Protein AF-A0A842VL48-F1 (afdb_monomer)

Mean predicted aligned error: 13.27 Å

Solvent-accessible surface area (backbone atoms only — not comparable to full-atom values): 22919 Å² total; per-residue (Å²): 108,67,75,57,53,49,52,53,58,70,74,44,50,64,41,29,67,49,77,49,79,35,49,85,90,52,38,70,70,49,46,57,50,44,32,72,66,50,35,63,89,22,55,73,48,74,28,44,36,30,42,46,97,60,76,65,62,98,80,64,90,62,99,58,83,68,87,37,57,34,41,33,43,34,32,27,62,35,94,62,52,56,72,43,88,53,58,39,78,62,52,71,82,58,52,68,58,40,73,44,72,56,99,92,43,45,18,27,83,42,76,50,85,78,78,52,75,63,58,54,51,52,29,51,76,67,74,25,56,36,81,44,95,46,95,92,50,66,34,30,29,60,48,46,57,89,77,50,80,47,40,71,65,71,50,70,38,74,86,56,57,58,63,49,95,83,35,79,73,59,81,84,48,94,83,52,64,33,36,60,60,46,45,54,53,48,57,25,50,50,60,76,64,39,77,48,74,38,79,72,34,51,56,29,41,60,51,53,41,31,50,55,62,49,25,38,63,47,79,36,72,90,48,67,69,28,54,55,44,26,51,56,47,61,78,68,34,44,57,64,74,42,63,66,74,71,68,78,72,53,70,68,78,36,28,92,44,47,68,34,50,72,70,43,95,41,53,75,69,85,85,87,50,80,56,55,77,72,67,72,62,59,54,27,51,67,52,54,48,55,48,35,54,51,45,53,73,76,57,78,72,94,63,78,44,47,32,48,44,77,44,44,60,94,34,59,57,62,80,83,59,67,74,43,77,38,90,87,51,75,44,28,56,34,36,37,68,45,91,55,33,34,36,27,33,32,48,28,58,78,77,67,69,64,78,80,76,41,78,52,79,80,66,94,74,82,78,80,77,94,66,90,76,62,72,68,62,66,77,71,57,85,88,126

Secondary structure (DSSP, 8-state):
-HHHHHHHHHHS-TT-EEEEEE-TTTHHHHHHHHHHHH-GGGEEEEEEEE--SSSS-TT---SS----EEEEEEEESSSS------EEPPPHHHHTT--EEETTEEEEEEE--S--HHHHHHHHHTT-EE--SSTTPPPEEEEESTT---EEP-SEE-S-PSPPTT-TT----TTPPPHHHHHHHHHHH--TT-EEEETT-TTTHHHHHHHHTT-EEEE----HHHHHHHHHHHHT-BS--SS-------GGGGBTTHHHHHHSSSEE-----TTGGGT---EEHHHHHHHHHHHHHHS--SS-EEEEEEEEGGGEE--SS-EEE-TT-SS-SEEEEETTEEEEEEEEPPP-PPPPP-BPP---------S---HHHHHT----

Radius of gyration: 29.2 Å; Cα contacts (8 Å, |Δi|>4): 568; chains: 1; bounding box: 72×76×62 Å

Sequence (384 aa):
MRKRLILLREILADDGCIYVHLDQKKGHYLKTILDEVFGEHNFQNEIAWKRTPFAGSSKARSNKFPINHDTLFFYSKSSDYSFTQQYTDYSEKYKTRFKYQDENGYYRKTLLKTYSKETEKKLKEENRFIPPEKPGAYPSYKQYLHDSKGKQIEDIWIDINLTNPMAVERLKYPTQKPEDLLKRIILASSKNGDIVLDAFIGSGTTIAVAEKLGRKWIGIDCGKLAIYTVQKRMLNLTTQIGSGKIDSRRDYERVQDFEEHSKSNSRGLFFIYEKAKRGDFVVNDSFLKYLAEFIDKHMPGTGEESFSLACPESKFKVTRLEVLENEEGKAGEKIVTVGRVRFLISFIQPKEKPEKEQPLHAKEFTLYNAGIYDNKKILEMDWD

Structure (mmCIF, N/CA/C/O backbone):
data_AF-A0A842VL48-F1
#
_entry.id   AF-A0A842VL48-F1
#
loop_
_atom_site.group_PDB
_atom_site.id
_atom_site.type_symbol
_atom_site.label_atom_id
_atom_site.label_alt_id
_atom_site.label_comp_id
_atom_site.label_asym_id
_atom_site.label_entity_id
_atom_site.label_seq_id
_atom_site.pdbx_PDB_ins_code
_atom_site.Cartn_x
_atom_site.Cartn_y
_atom_site.Cartn_z
_atom_site.occupancy
_atom_site.B_iso_or_equiv
_atom_site.auth_seq_id
_atom_site.auth_comp_id
_atom_site.auth_asym_id
_atom_site.auth_atom_id
_atom_site.pdbx_PDB_model_num
ATOM 1 N N . MET A 1 1 ? -10.045 -25.537 9.714 1.00 91.38 1 MET A N 1
ATOM 2 C CA . MET A 1 1 ? -9.780 -24.571 8.624 1.00 91.38 1 MET A CA 1
ATOM 3 C C . MET A 1 1 ? -10.394 -25.002 7.307 1.00 91.38 1 MET A C 1
ATOM 5 O O . MET A 1 1 ? -11.226 -24.251 6.832 1.00 91.38 1 MET A O 1
ATOM 9 N N . ARG A 1 2 ? -10.099 -26.200 6.780 1.00 95.25 2 ARG A N 1
ATOM 10 C CA . ARG A 1 2 ? -10.674 -26.723 5.520 1.00 95.25 2 ARG A CA 1
ATOM 11 C C . ARG A 1 2 ? -12.168 -26.417 5.309 1.00 95.25 2 ARG A C 1
ATOM 13 O O . ARG A 1 2 ? -12.499 -25.731 4.358 1.00 95.25 2 ARG A O 1
ATOM 20 N N . LYS A 1 3 ? -13.048 -26.801 6.248 1.00 96.44 3 LYS A N 1
ATOM 21 C CA . LYS A 1 3 ? -14.501 -26.508 6.170 1.00 96.44 3 LYS A CA 1
ATOM 22 C C . LYS A 1 3 ? -14.829 -25.019 5.961 1.00 96.44 3 LYS A C 1
ATOM 24 O O . LYS A 1 3 ? -15.732 -24.698 5.207 1.00 96.44 3 LYS A O 1
ATOM 29 N N . ARG A 1 4 ? -14.085 -24.117 6.612 1.00 95.69 4 ARG A N 1
ATOM 30 C CA . ARG A 1 4 ? -14.270 -22.665 6.453 1.00 95.69 4 ARG A CA 1
ATOM 31 C C . ARG A 1 4 ? -13.801 -22.191 5.081 1.00 95.69 4 ARG A C 1
ATOM 33 O O . ARG A 1 4 ? -14.468 -21.363 4.492 1.00 95.69 4 ARG A O 1
ATOM 40 N N . LEU A 1 5 ? -12.683 -22.718 4.578 1.00 97.00 5 LEU A N 1
ATOM 41 C CA . LEU A 1 5 ? -12.177 -22.371 3.245 1.00 97.00 5 LEU A CA 1
ATOM 42 C C . LEU A 1 5 ? -13.132 -22.824 2.135 1.00 97.00 5 LEU A C 1
ATOM 44 O O . LEU A 1 5 ? -13.321 -22.076 1.187 1.00 97.00 5 LEU A O 1
ATOM 48 N N . ILE A 1 6 ? -13.763 -23.995 2.281 1.00 97.62 6 ILE A N 1
ATOM 49 C CA . ILE A 1 6 ? -14.800 -24.473 1.350 1.00 97.62 6 ILE A CA 1
ATOM 50 C C . ILE A 1 6 ? -15.958 -23.473 1.299 1.00 97.62 6 ILE A C 1
ATOM 52 O O . ILE A 1 6 ? -16.263 -22.960 0.229 1.00 97.62 6 ILE A O 1
ATOM 56 N N . LEU A 1 7 ? -16.518 -23.113 2.460 1.00 96.75 7 LEU A N 1
ATOM 57 C CA . LEU A 1 7 ? -17.603 -22.133 2.532 1.00 96.75 7 LEU A CA 1
ATOM 58 C C . LEU A 1 7 ? -17.188 -20.767 1.963 1.00 96.75 7 LEU A C 1
ATOM 60 O O . LEU A 1 7 ? -17.940 -20.151 1.219 1.00 96.75 7 LEU A O 1
ATOM 64 N N . LEU A 1 8 ? -15.977 -20.298 2.286 1.00 96.94 8 LEU A N 1
ATOM 65 C CA . LEU A 1 8 ? -15.456 -19.033 1.764 1.00 96.94 8 LEU A CA 1
ATOM 66 C C . LEU A 1 8 ? -15.323 -19.058 0.239 1.00 96.94 8 LEU A C 1
ATOM 68 O O . LEU A 1 8 ? -15.605 -18.050 -0.393 1.00 96.94 8 LEU A O 1
ATOM 72 N N . ARG A 1 9 ? -14.933 -20.190 -0.357 1.00 96.94 9 ARG A N 1
ATOM 73 C CA . ARG A 1 9 ? -14.897 -20.352 -1.814 1.00 96.94 9 ARG A CA 1
ATOM 74 C C . ARG A 1 9 ? -16.295 -20.343 -2.432 1.00 96.94 9 ARG A C 1
ATOM 76 O O . ARG A 1 9 ? -16.458 -19.788 -3.513 1.00 96.94 9 ARG A O 1
ATOM 83 N N . GLU A 1 10 ? -17.278 -20.958 -1.777 1.00 96.44 10 GLU A N 1
ATOM 84 C CA . GLU A 1 10 ? -18.663 -21.017 -2.267 1.00 96.44 10 GLU A CA 1
ATOM 85 C C . GLU A 1 10 ? -19.304 -19.628 -2.348 1.00 96.44 10 GLU A C 1
ATOM 87 O O . GLU A 1 10 ? -19.945 -19.314 -3.347 1.00 96.44 10 GLU A O 1
ATOM 92 N N . ILE A 1 11 ? -19.078 -18.779 -1.340 1.00 96.44 11 ILE A N 1
ATOM 93 C CA . ILE A 1 11 ? -19.644 -17.419 -1.287 1.00 96.44 11 ILE A CA 1
ATOM 94 C C . ILE A 1 11 ? -18.817 -16.369 -2.042 1.00 96.44 11 ILE A C 1
ATOM 96 O O . ILE A 1 11 ? -19.272 -15.239 -2.213 1.00 96.44 11 ILE A O 1
ATOM 100 N N . LEU A 1 12 ? -17.587 -16.697 -2.447 1.00 96.75 12 LEU A N 1
ATOM 101 C CA . LEU A 1 12 ? -16.730 -15.789 -3.206 1.00 96.75 12 LEU A CA 1
ATOM 102 C C . LEU A 1 12 ? -17.309 -15.597 -4.616 1.00 96.75 12 LEU A C 1
ATOM 104 O O . LEU A 1 12 ? -17.780 -16.556 -5.227 1.00 96.75 12 LEU A O 1
ATOM 108 N N . ALA A 1 13 ? -17.271 -14.374 -5.145 1.00 96.56 13 ALA A N 1
ATOM 109 C CA . ALA A 1 13 ? -17.670 -14.105 -6.528 1.00 96.56 13 ALA A CA 1
ATOM 110 C C . ALA A 1 13 ? -16.769 -14.857 -7.526 1.00 96.56 13 ALA A C 1
ATOM 112 O O . ALA A 1 13 ? -15.629 -15.192 -7.198 1.00 96.56 13 ALA A O 1
ATOM 113 N N . ASP A 1 14 ? -17.266 -15.122 -8.736 1.00 96.88 14 ASP A N 1
ATOM 114 C CA . ASP A 1 14 ? -16.521 -15.859 -9.774 1.00 96.88 14 ASP A CA 1
ATOM 115 C C . ASP A 1 14 ? -15.244 -15.137 -10.223 1.00 96.88 14 ASP A C 1
ATOM 117 O O . ASP A 1 14 ? -14.242 -15.798 -10.509 1.00 96.88 14 ASP A O 1
ATOM 121 N N . ASP A 1 15 ? -15.243 -13.803 -10.158 1.00 96.88 15 ASP A N 1
ATOM 122 C CA . ASP A 1 15 ? -14.080 -12.939 -10.373 1.00 96.88 15 ASP A CA 1
ATOM 123 C C . ASP A 1 15 ? -13.336 -12.566 -9.075 1.00 96.88 15 ASP A C 1
ATOM 125 O O . ASP A 1 15 ? -12.443 -11.712 -9.071 1.00 96.88 15 ASP A O 1
ATOM 129 N N . GLY A 1 16 ? -13.715 -13.196 -7.962 1.00 97.44 16 GLY A N 1
ATOM 130 C CA . GLY A 1 16 ? -13.247 -12.885 -6.623 1.00 97.44 16 GLY A CA 1
ATOM 131 C C . GLY A 1 16 ? -11.886 -13.488 -6.279 1.00 97.44 16 GLY A C 1
ATOM 132 O O . GLY A 1 16 ? -11.460 -14.528 -6.788 1.00 97.44 16 GLY A O 1
ATOM 133 N N . CYS A 1 17 ? -11.231 -12.834 -5.323 1.00 97.81 17 CYS A N 1
ATOM 134 C CA . CYS A 1 17 ? -9.885 -13.140 -4.856 1.00 97.81 17 CYS A CA 1
ATOM 135 C C . CYS A 1 17 ? -9.869 -13.414 -3.349 1.00 97.81 17 CYS A C 1
ATOM 137 O O . CYS A 1 17 ? -10.614 -12.797 -2.587 1.00 97.81 17 CYS A O 1
ATOM 139 N N . ILE A 1 18 ? -8.961 -14.280 -2.897 1.00 98.19 18 ILE A N 1
ATOM 140 C CA . ILE A 1 18 ? -8.706 -14.534 -1.476 1.00 98.19 18 ILE A CA 1
ATOM 141 C C . ILE A 1 18 ? -7.214 -14.403 -1.156 1.00 98.19 18 ILE A C 1
ATOM 143 O O . ILE A 1 18 ? -6.348 -14.890 -1.885 1.00 98.19 18 ILE A O 1
ATOM 147 N N . TYR A 1 19 ? -6.928 -13.759 -0.024 1.00 98.31 19 TYR A N 1
ATOM 148 C CA . TYR A 1 19 ? -5.585 -13.612 0.531 1.00 98.31 19 TYR A CA 1
ATOM 149 C C . TYR A 1 19 ? -5.518 -14.286 1.895 1.00 98.31 19 TYR A C 1
ATOM 151 O O . TYR A 1 19 ? -6.333 -14.001 2.773 1.00 98.31 19 TYR A O 1
ATOM 159 N N . VAL A 1 20 ? -4.533 -15.160 2.095 1.00 97.94 20 VAL A N 1
ATOM 160 C CA . VAL A 1 20 ? -4.365 -15.903 3.351 1.00 97.94 20 VAL A CA 1
ATOM 161 C C . VAL A 1 20 ? -2.991 -15.616 3.946 1.00 97.94 20 VAL A C 1
ATOM 163 O O . VAL A 1 20 ? -1.974 -16.077 3.434 1.00 97.94 20 VAL A O 1
ATOM 166 N N . HIS A 1 21 ? -2.972 -14.845 5.038 1.00 97.00 21 HIS A N 1
ATOM 167 C CA . HIS A 1 21 ? -1.762 -14.494 5.794 1.00 97.00 21 HIS A CA 1
ATOM 168 C C . HIS A 1 21 ? -1.365 -15.604 6.765 1.00 97.00 21 HIS A C 1
ATOM 170 O O . HIS A 1 21 ? -2.171 -16.008 7.605 1.00 97.00 21 HIS A O 1
ATOM 176 N N . LEU A 1 22 ? -0.119 -16.075 6.683 1.00 95.31 22 LEU A N 1
ATOM 177 C CA . LEU A 1 22 ? 0.404 -17.150 7.523 1.00 95.31 22 LEU A CA 1
ATOM 178 C C . LEU A 1 22 ? 1.861 -16.927 7.913 1.00 95.31 22 LEU A C 1
ATOM 180 O O . LEU A 1 22 ? 2.658 -16.362 7.168 1.00 95.31 22 LEU A O 1
ATOM 184 N N . ASP A 1 23 ? 2.216 -17.445 9.087 1.00 91.19 23 ASP A N 1
ATOM 185 C CA . ASP A 1 23 ? 3.611 -17.605 9.469 1.00 91.19 23 ASP A CA 1
ATOM 186 C C . ASP A 1 23 ? 4.226 -18.857 8.811 1.00 91.19 23 ASP A C 1
ATOM 188 O O . ASP A 1 23 ? 3.537 -19.751 8.305 1.00 91.19 23 ASP A O 1
ATOM 192 N N . GLN A 1 24 ? 5.552 -18.966 8.892 1.00 88.12 24 GLN A N 1
ATOM 193 C CA . GLN A 1 24 ? 6.298 -20.122 8.379 1.00 88.12 24 GLN A CA 1
ATOM 194 C C . GLN A 1 24 ? 5.887 -21.473 9.002 1.00 88.12 24 GLN A C 1
ATOM 196 O O . GLN A 1 24 ? 6.196 -22.523 8.449 1.00 88.12 24 GLN A O 1
ATOM 201 N N . LYS A 1 25 ? 5.239 -21.495 10.180 1.00 91.31 25 LYS A N 1
ATOM 202 C CA . LYS A 1 25 ? 4.920 -22.756 10.871 1.00 91.31 25 LYS A CA 1
ATOM 203 C C . LYS A 1 25 ? 3.730 -23.451 10.230 1.00 91.31 25 LYS A C 1
ATOM 205 O O . LYS A 1 25 ? 3.619 -24.674 10.325 1.00 91.31 25 LYS A O 1
ATOM 210 N N . LYS A 1 26 ? 2.802 -22.676 9.661 1.00 92.69 26 LYS A N 1
ATOM 211 C CA . LYS A 1 26 ? 1.541 -23.183 9.107 1.00 92.69 26 LYS A CA 1
ATOM 212 C C . LYS A 1 26 ? 1.371 -22.935 7.612 1.00 92.69 26 LYS A C 1
ATOM 214 O O . LYS A 1 26 ? 0.503 -23.586 7.039 1.00 92.69 26 LYS A O 1
ATOM 219 N N . GLY A 1 27 ? 2.218 -22.105 6.994 1.00 93.06 27 GLY A N 1
ATOM 220 C CA . GLY A 1 27 ? 2.191 -21.788 5.562 1.00 93.06 27 GLY A CA 1
ATOM 221 C C . GLY A 1 27 ? 1.993 -23.014 4.668 1.00 93.06 27 GLY A C 1
ATOM 222 O O . GLY A 1 27 ? 0.951 -23.153 4.035 1.00 93.06 27 GLY A O 1
ATOM 223 N N . HIS A 1 28 ? 2.934 -23.959 4.694 1.00 93.44 28 HIS A N 1
ATOM 224 C CA . HIS A 1 28 ? 2.917 -25.126 3.802 1.00 93.44 28 HIS A CA 1
ATOM 225 C C . HIS A 1 28 ? 1.702 -26.047 4.008 1.00 93.44 28 HIS A C 1
ATOM 227 O O . HIS A 1 28 ? 1.125 -26.537 3.045 1.00 93.44 28 HIS A O 1
ATOM 233 N N . TYR A 1 29 ? 1.265 -26.240 5.256 1.00 95.50 29 TYR A N 1
ATOM 234 C CA . TYR A 1 29 ? 0.106 -27.086 5.564 1.00 95.50 29 TYR A CA 1
ATOM 235 C C . TYR A 1 29 ? -1.216 -26.463 5.119 1.00 95.50 29 TYR A C 1
ATOM 237 O O . TYR A 1 29 ? -2.160 -27.178 4.804 1.00 95.50 29 TYR A O 1
ATOM 245 N N . LEU A 1 30 ? -1.324 -25.134 5.154 1.00 96.62 30 LEU A N 1
ATOM 246 C CA . LEU A 1 30 ? -2.513 -24.455 4.650 1.00 96.62 30 LEU A CA 1
ATOM 247 C C . LEU A 1 30 ? -2.462 -24.273 3.137 1.00 96.62 30 LEU A C 1
ATOM 249 O O . LEU A 1 30 ? -3.522 -24.298 2.526 1.00 96.62 30 LEU A O 1
ATOM 253 N N . LYS A 1 31 ? -1.272 -24.158 2.535 1.00 97.25 31 LYS A N 1
ATOM 254 C CA . LYS A 1 31 ? -1.106 -24.119 1.079 1.00 97.25 31 LYS A CA 1
ATOM 255 C C . LYS A 1 31 ? -1.710 -25.355 0.417 1.00 97.25 31 LYS A C 1
ATOM 257 O O . LYS A 1 31 ? -2.522 -25.188 -0.480 1.00 97.25 31 LYS A O 1
ATOM 262 N N . THR A 1 32 ? -1.425 -26.553 0.931 1.00 97.38 32 THR A N 1
ATOM 263 C CA . THR A 1 32 ? -1.992 -27.801 0.385 1.00 97.38 32 THR A CA 1
ATOM 264 C C . THR A 1 32 ? -3.517 -27.856 0.493 1.00 97.38 32 THR A C 1
ATOM 266 O O . THR A 1 32 ? -4.187 -28.314 -0.425 1.00 97.38 32 THR A O 1
ATOM 269 N N . ILE A 1 33 ? -4.090 -27.346 1.588 1.00 98.00 33 ILE A N 1
ATOM 270 C CA . ILE A 1 33 ? -5.549 -27.254 1.747 1.00 98.00 33 ILE A CA 1
ATOM 271 C C . ILE A 1 33 ? -6.134 -26.202 0.793 1.00 98.00 33 ILE A C 1
ATOM 273 O O . ILE A 1 33 ? -7.243 -26.376 0.297 1.00 98.00 33 ILE A O 1
ATOM 277 N N . LEU A 1 34 ? -5.424 -25.100 0.542 1.00 98.12 34 LEU A N 1
ATOM 278 C CA . LEU A 1 34 ? -5.851 -24.090 -0.426 1.00 98.12 34 LEU A CA 1
ATOM 279 C C . LEU A 1 34 ? -5.817 -24.639 -1.854 1.00 98.12 34 LEU A C 1
ATOM 281 O O . LEU A 1 34 ? -6.783 -24.419 -2.574 1.00 98.12 34 LEU A O 1
ATOM 285 N N . ASP A 1 35 ? -4.790 -25.407 -2.225 1.00 98.25 35 ASP A N 1
ATOM 286 C CA . ASP A 1 35 ? -4.717 -26.096 -3.521 1.00 98.25 35 ASP A CA 1
ATOM 287 C C . ASP A 1 35 ? -5.880 -27.069 -3.710 1.00 98.25 35 ASP A C 1
ATOM 289 O O . ASP A 1 35 ? -6.505 -27.096 -4.765 1.00 98.25 35 ASP A O 1
ATOM 293 N N . GLU A 1 36 ? -6.213 -27.832 -2.667 1.00 97.94 36 GLU A N 1
ATOM 294 C CA . GLU A 1 36 ? -7.350 -28.752 -2.683 1.00 97.94 36 GLU A CA 1
ATOM 295 C C . GLU A 1 36 ? -8.689 -28.014 -2.864 1.00 97.94 36 GLU A C 1
ATOM 297 O O . GLU A 1 36 ? -9.560 -28.470 -3.600 1.00 97.94 36 GLU A O 1
ATOM 302 N N . VAL A 1 37 ? -8.874 -26.881 -2.177 1.00 98.06 37 VAL A N 1
ATOM 303 C CA . VAL A 1 37 ? -10.155 -26.160 -2.153 1.00 98.06 37 VAL A CA 1
ATOM 304 C C . VAL A 1 37 ? -10.330 -25.264 -3.376 1.00 98.06 37 VAL A C 1
ATOM 306 O O . VAL A 1 37 ? -11.391 -25.292 -3.992 1.00 98.06 37 VAL A O 1
ATOM 309 N N . PHE A 1 38 ? -9.330 -24.451 -3.715 1.00 97.75 38 PHE A N 1
ATOM 310 C CA . PHE A 1 38 ? -9.393 -23.462 -4.797 1.00 97.75 38 PHE A CA 1
ATOM 311 C C . PHE A 1 38 ? -8.883 -24.005 -6.132 1.00 97.75 38 PHE A C 1
ATOM 313 O O . PHE A 1 38 ? -9.252 -23.464 -7.170 1.00 97.75 38 PHE A O 1
ATOM 320 N N . GLY A 1 39 ? -8.110 -25.091 -6.119 1.00 97.06 39 GLY A N 1
ATOM 321 C CA . GLY A 1 39 ? -7.412 -25.615 -7.286 1.00 97.06 39 GLY A CA 1
ATOM 322 C C . GLY A 1 39 ? -6.038 -24.968 -7.444 1.00 97.06 39 GLY A C 1
ATOM 323 O O . GLY A 1 39 ? -5.913 -23.745 -7.438 1.00 97.06 39 GLY A O 1
ATOM 324 N N . GLU A 1 40 ? -5.009 -25.791 -7.646 1.00 96.56 40 GLU A N 1
ATOM 325 C CA . GLU A 1 40 ? -3.625 -25.337 -7.861 1.00 96.56 40 GLU A CA 1
ATOM 326 C C . GLU A 1 40 ? -3.500 -24.365 -9.048 1.00 96.56 40 GLU A C 1
ATOM 328 O O . GLU A 1 40 ? -2.740 -23.406 -8.993 1.00 96.56 40 GLU A O 1
ATOM 333 N N . HIS A 1 41 ? -4.306 -24.547 -10.097 1.00 96.88 41 HIS A N 1
ATOM 334 C CA . HIS A 1 41 ? -4.334 -23.666 -11.271 1.00 96.88 41 HIS A CA 1
ATOM 335 C C . HIS A 1 41 ? -4.893 -22.260 -10.988 1.00 96.88 41 HIS A C 1
ATOM 337 O O . HIS A 1 41 ? -4.664 -21.354 -11.783 1.00 96.88 41 HIS A O 1
ATOM 343 N N . ASN A 1 42 ? -5.613 -22.070 -9.875 1.00 97.81 42 ASN A N 1
ATOM 344 C CA . ASN A 1 42 ? -6.108 -20.760 -9.437 1.00 97.81 42 ASN A CA 1
ATOM 345 C C . ASN A 1 42 ? -5.185 -20.101 -8.399 1.00 97.81 42 ASN A C 1
ATOM 347 O O . ASN A 1 42 ? -5.513 -19.043 -7.849 1.00 97.81 42 ASN A O 1
ATOM 351 N N . PHE A 1 43 ? -4.037 -20.716 -8.104 1.00 98.00 43 PHE A N 1
ATOM 352 C CA . PHE A 1 43 ? -2.984 -20.088 -7.322 1.00 98.00 43 PHE A CA 1
ATOM 353 C C . PHE A 1 43 ? -2.299 -19.001 -8.153 1.00 98.00 43 PHE A C 1
ATOM 355 O O . PHE A 1 43 ? -1.731 -19.281 -9.204 1.00 98.00 43 PHE A O 1
ATOM 362 N N . GLN A 1 44 ? -2.331 -17.761 -7.665 1.00 97.50 44 GLN A N 1
ATOM 363 C CA . GLN A 1 44 ? -1.819 -16.611 -8.408 1.00 97.50 44 GLN A CA 1
ATOM 364 C C . GLN A 1 44 ? -0.401 -16.241 -7.988 1.00 97.50 44 GLN A C 1
ATOM 366 O O . GLN A 1 44 ? 0.449 -15.968 -8.833 1.00 97.50 44 GLN A O 1
ATOM 371 N N . ASN A 1 45 ? -0.143 -16.172 -6.677 1.00 95.88 45 ASN A N 1
ATOM 372 C CA . ASN A 1 45 ? 1.162 -15.746 -6.180 1.00 95.88 45 ASN A CA 1
ATOM 373 C C . ASN A 1 45 ? 1.407 -16.100 -4.702 1.00 95.88 45 ASN A C 1
ATOM 375 O O . ASN A 1 45 ? 0.471 -16.170 -3.897 1.00 95.88 45 ASN A O 1
ATOM 379 N N . GLU A 1 46 ? 2.682 -16.231 -4.329 1.00 97.50 46 GLU A N 1
ATOM 380 C CA . GLU A 1 46 ? 3.153 -16.236 -2.941 1.00 97.50 46 GLU A CA 1
ATOM 381 C C . GLU A 1 46 ? 3.846 -14.909 -2.633 1.00 97.50 46 GLU A C 1
ATOM 383 O O . GLU A 1 46 ? 4.917 -14.620 -3.152 1.00 97.50 46 GLU A O 1
ATOM 388 N N . ILE A 1 47 ? 3.251 -14.095 -1.765 1.00 97.69 47 ILE A N 1
ATOM 389 C CA . ILE A 1 47 ? 3.798 -12.783 -1.418 1.00 97.69 47 ILE A CA 1
ATOM 390 C C . ILE A 1 47 ? 4.570 -12.889 -0.102 1.00 97.69 47 ILE A C 1
ATOM 392 O O . ILE A 1 47 ? 4.002 -13.225 0.943 1.00 97.69 47 ILE A O 1
ATOM 396 N N . ALA A 1 48 ? 5.854 -12.537 -0.134 1.00 96.81 48 ALA A N 1
ATOM 397 C CA . ALA A 1 48 ? 6.713 -12.466 1.040 1.00 96.81 48 ALA A CA 1
ATOM 398 C C . ALA A 1 48 ? 6.655 -11.059 1.649 1.00 96.81 48 ALA A C 1
ATOM 400 O O . ALA A 1 48 ? 7.242 -10.103 1.138 1.00 96.81 48 ALA A O 1
ATOM 401 N N . TRP A 1 49 ? 5.970 -10.922 2.783 1.00 96.31 49 TRP A N 1
ATOM 402 C CA . TRP A 1 49 ? 5.827 -9.648 3.480 1.00 96.31 49 TRP A CA 1
ATOM 403 C C . TRP A 1 49 ? 6.843 -9.511 4.615 1.00 96.31 49 TRP A C 1
ATOM 405 O O . TRP A 1 49 ? 6.703 -10.114 5.683 1.00 96.31 49 TRP A O 1
ATOM 415 N N . LYS A 1 50 ? 7.866 -8.673 4.416 1.00 93.25 50 LYS A N 1
ATOM 416 C CA . LYS A 1 50 ? 8.863 -8.330 5.436 1.00 93.25 50 LYS A CA 1
ATOM 417 C C . LYS A 1 50 ? 8.257 -7.376 6.468 1.00 93.25 50 LYS A C 1
ATOM 419 O O . LYS A 1 50 ? 8.300 -6.159 6.332 1.00 93.25 50 LYS A O 1
ATOM 424 N N . ARG A 1 51 ? 7.743 -7.952 7.548 1.00 89.31 51 ARG A N 1
ATOM 425 C CA . ARG A 1 51 ? 7.001 -7.252 8.604 1.00 89.31 51 ARG A CA 1
ATOM 426 C C . ARG A 1 51 ? 7.867 -6.498 9.622 1.00 89.31 51 ARG A C 1
ATOM 428 O O . ARG A 1 51 ? 7.357 -5.625 10.322 1.00 89.31 51 ARG A O 1
ATOM 435 N N . THR A 1 52 ? 9.154 -6.831 9.749 1.00 84.31 52 THR A N 1
ATOM 436 C CA . THR A 1 52 ? 10.085 -6.123 10.648 1.00 84.31 52 THR A CA 1
ATOM 437 C C . THR A 1 52 ? 11.381 -5.741 9.928 1.00 84.31 52 THR A C 1
ATOM 439 O O . THR A 1 52 ? 11.977 -6.580 9.243 1.00 84.31 52 THR A O 1
ATOM 442 N N . PRO A 1 53 ? 11.868 -4.496 10.093 1.00 73.00 53 PRO A N 1
ATOM 443 C CA . PRO A 1 53 ? 13.119 -4.064 9.482 1.00 73.00 53 PRO A CA 1
ATOM 444 C C . PRO A 1 53 ? 14.344 -4.619 10.221 1.00 73.00 53 PRO A C 1
ATOM 446 O O . PRO A 1 53 ? 15.398 -4.774 9.604 1.00 73.00 53 PRO A O 1
ATOM 449 N N . PHE A 1 54 ? 14.205 -4.960 11.508 1.00 70.44 54 PHE A N 1
ATOM 450 C CA . PHE A 1 54 ? 15.312 -5.374 12.369 1.00 70.44 54 PHE A CA 1
ATOM 451 C C . PHE A 1 54 ? 15.326 -6.881 12.629 1.00 70.44 54 PHE A C 1
ATOM 453 O O . PHE A 1 54 ? 14.296 -7.499 12.909 1.00 70.44 54 PHE A O 1
ATOM 460 N N . ALA A 1 55 ? 16.535 -7.439 12.590 1.00 61.62 55 ALA A N 1
ATOM 461 C CA . ALA A 1 55 ? 16.888 -8.801 12.963 1.00 61.62 55 ALA A CA 1
ATOM 462 C C . ALA A 1 55 ? 16.824 -9.010 14.487 1.00 61.62 55 ALA A C 1
ATOM 464 O O . ALA A 1 55 ? 17.849 -9.158 15.137 1.00 61.62 55 ALA A O 1
ATOM 465 N N . GLY A 1 56 ? 15.623 -9.017 15.067 1.00 55.03 56 GLY A N 1
ATOM 466 C CA . GLY A 1 56 ? 15.441 -9.276 16.497 1.00 55.03 56 GLY A CA 1
ATOM 467 C C . GLY A 1 56 ? 16.106 -8.242 17.421 1.00 55.03 56 GLY A C 1
ATOM 468 O O . GLY A 1 56 ? 16.814 -7.329 17.009 1.00 55.03 56 GLY A O 1
ATOM 469 N N . SER A 1 57 ? 15.820 -8.350 18.715 1.00 51.28 57 SER A N 1
ATOM 470 C CA . SER A 1 57 ? 16.492 -7.554 19.744 1.00 51.28 57 SER A CA 1
ATOM 471 C C . SER A 1 57 ? 18.003 -7.821 19.718 1.00 51.28 57 SER A C 1
ATOM 473 O O . SER A 1 57 ? 18.416 -8.977 19.632 1.00 51.28 57 SER A O 1
ATOM 475 N N . SER A 1 58 ? 18.816 -6.778 19.924 1.00 52.25 58 SER A N 1
ATOM 476 C CA . SER A 1 58 ? 20.274 -6.842 20.144 1.00 52.25 58 SER A CA 1
ATOM 477 C C . SER A 1 58 ? 20.722 -7.794 21.271 1.00 52.25 58 SER A C 1
ATOM 479 O O . SER A 1 58 ? 21.918 -7.993 21.466 1.00 52.25 58 SER A O 1
ATOM 481 N N . LYS A 1 59 ? 19.783 -8.402 22.010 1.00 51.06 59 LYS A N 1
ATOM 482 C CA . LYS A 1 59 ? 20.024 -9.358 23.098 1.00 51.06 59 LYS A CA 1
ATOM 483 C C . LYS A 1 59 ? 19.832 -10.833 22.718 1.00 51.06 59 LYS A C 1
ATOM 485 O O . LYS A 1 59 ? 20.128 -11.697 23.537 1.00 51.06 59 LYS A O 1
ATOM 490 N N . ALA A 1 60 ? 19.353 -11.158 21.515 1.00 55.34 60 ALA A N 1
ATOM 491 C CA . ALA A 1 60 ? 19.101 -12.544 21.121 1.00 55.34 60 ALA A CA 1
ATOM 492 C C . ALA A 1 60 ? 20.271 -13.118 20.302 1.00 55.34 60 ALA A C 1
ATOM 494 O O . ALA A 1 60 ? 20.301 -12.990 19.080 1.00 55.34 60 ALA A O 1
ATOM 495 N N . ARG A 1 61 ? 21.218 -13.807 20.959 1.00 56.84 61 ARG A N 1
ATOM 496 C CA . ARG A 1 61 ? 22.100 -14.760 20.261 1.00 56.84 61 ARG A CA 1
ATOM 497 C C . ARG A 1 61 ? 21.230 -15.926 19.787 1.00 56.84 61 ARG A C 1
ATOM 499 O O . ARG A 1 61 ? 20.909 -16.819 20.563 1.00 56.84 61 ARG A O 1
ATOM 506 N N . SER A 1 62 ? 20.760 -15.863 18.545 1.00 66.88 62 SER A N 1
ATOM 507 C CA . SER A 1 62 ? 19.969 -16.932 17.938 1.00 66.88 62 SER A CA 1
ATOM 508 C C . SER A 1 62 ? 20.885 -17.896 17.189 1.00 66.88 62 SER A C 1
ATOM 510 O O . SER A 1 62 ? 21.729 -17.456 16.417 1.00 66.88 62 SER A O 1
ATOM 512 N N . ASN A 1 63 ? 20.676 -19.204 17.354 1.00 82.75 63 ASN A N 1
ATOM 513 C CA . ASN A 1 63 ? 21.374 -20.248 16.586 1.00 82.75 63 ASN A CA 1
ATOM 514 C C . ASN A 1 63 ? 20.797 -20.428 15.165 1.00 82.75 63 ASN A C 1
ATOM 516 O O . ASN A 1 63 ? 20.964 -21.477 14.551 1.00 82.75 63 ASN A O 1
ATOM 520 N N . LYS A 1 64 ? 20.042 -19.446 14.662 1.00 82.62 64 LYS A N 1
ATOM 521 C CA . LYS A 1 64 ? 19.411 -19.465 13.340 1.00 82.62 64 LYS A CA 1
ATOM 522 C C . LYS A 1 64 ? 19.218 -18.050 12.804 1.00 82.62 64 LYS A C 1
ATOM 524 O O . LYS A 1 64 ? 19.317 -17.074 13.548 1.00 82.62 64 LYS A O 1
ATOM 529 N N . PHE A 1 65 ? 18.866 -17.951 11.525 1.00 83.38 65 PHE A N 1
ATOM 530 C CA . PHE A 1 65 ? 18.523 -16.673 10.914 1.00 83.38 65 PHE A CA 1
ATOM 531 C C . PHE A 1 65 ? 17.260 -16.045 11.545 1.00 83.38 65 PHE A C 1
ATOM 533 O O . PHE A 1 65 ? 16.304 -16.760 11.875 1.00 83.38 65 PHE A O 1
ATOM 540 N N . PRO A 1 66 ? 17.229 -14.709 11.707 1.00 83.06 66 PRO A N 1
ATOM 541 C CA . PRO A 1 66 ? 16.051 -13.974 12.160 1.00 83.06 66 PRO A CA 1
ATOM 542 C C . PRO A 1 66 ? 14.848 -14.159 11.230 1.00 83.06 66 PRO A C 1
ATOM 544 O O . PRO A 1 66 ? 14.970 -14.116 10.007 1.00 83.06 66 PRO A O 1
ATOM 547 N N . ILE A 1 67 ? 13.663 -14.304 11.821 1.00 85.50 67 ILE A N 1
ATOM 548 C CA . ILE A 1 67 ? 12.406 -14.486 11.089 1.00 85.50 67 ILE A CA 1
ATOM 549 C C . ILE A 1 67 ? 11.743 -13.121 10.939 1.00 85.50 67 ILE A C 1
ATOM 551 O O . ILE A 1 67 ? 11.124 -12.621 11.881 1.00 85.50 67 ILE A O 1
ATOM 555 N N . ASN A 1 68 ? 11.889 -12.527 9.757 1.00 88.81 68 ASN A N 1
ATOM 556 C CA . ASN A 1 68 ? 11.478 -11.143 9.511 1.00 88.81 68 ASN A CA 1
ATOM 557 C C . ASN A 1 68 ? 10.306 -10.998 8.538 1.00 88.81 68 ASN A C 1
ATOM 559 O O . ASN A 1 68 ? 9.830 -9.878 8.348 1.00 88.81 68 ASN A O 1
ATOM 563 N N . HIS A 1 69 ? 9.856 -12.092 7.928 1.00 92.19 69 HIS A N 1
ATOM 564 C CA . HIS A 1 69 ? 8.755 -12.087 6.978 1.00 92.19 69 HIS A CA 1
ATOM 565 C C . HIS A 1 69 ? 7.697 -13.123 7.344 1.00 92.19 69 HIS A C 1
ATOM 567 O O . HIS A 1 69 ? 7.988 -14.100 8.035 1.00 92.19 69 HIS A O 1
ATOM 573 N N . ASP A 1 70 ? 6.494 -12.867 6.850 1.00 94.00 70 ASP A N 1
ATOM 574 C CA . ASP A 1 70 ? 5.391 -13.815 6.788 1.00 94.00 70 ASP A CA 1
ATOM 575 C C . ASP A 1 70 ? 4.948 -13.954 5.321 1.00 94.00 70 ASP A C 1
ATOM 577 O O . ASP A 1 70 ? 5.314 -13.129 4.478 1.00 94.00 70 ASP A O 1
ATOM 581 N N . THR A 1 71 ? 4.137 -14.967 5.033 1.00 96.25 71 THR A N 1
ATOM 582 C CA . THR A 1 71 ? 3.646 -15.262 3.684 1.00 96.25 71 THR A CA 1
ATOM 583 C C . THR A 1 71 ? 2.175 -14.872 3.547 1.00 96.25 71 THR A C 1
ATOM 585 O O . THR A 1 71 ? 1.372 -15.079 4.459 1.00 96.25 71 THR A O 1
ATOM 588 N N . LEU A 1 72 ? 1.807 -14.326 2.391 1.00 97.88 72 LEU A N 1
ATOM 589 C CA . LEU A 1 72 ? 0.427 -14.150 1.949 1.00 97.88 72 LEU A CA 1
ATOM 590 C C . LEU A 1 72 ? 0.217 -15.003 0.698 1.00 97.88 72 LEU A C 1
ATOM 592 O O . LEU A 1 72 ? 0.813 -14.731 -0.343 1.00 97.88 72 LEU A O 1
ATOM 596 N N . PHE A 1 73 ? -0.637 -16.020 0.786 1.00 98.31 73 PHE A N 1
ATOM 597 C CA . PHE A 1 73 ? -1.050 -16.768 -0.399 1.00 98.31 73 PHE A CA 1
ATOM 598 C C . PHE A 1 73 ? -2.197 -16.050 -1.091 1.00 98.31 73 PHE A C 1
ATOM 600 O O . PHE A 1 73 ? -3.193 -15.729 -0.439 1.00 98.31 73 PHE A O 1
ATOM 607 N N . PHE A 1 74 ? -2.055 -15.824 -2.394 1.00 98.19 74 PHE A N 1
ATOM 608 C CA . PHE A 1 74 ? -3.060 -15.192 -3.234 1.00 98.19 74 PHE A CA 1
ATOM 609 C C . PHE A 1 74 ? -3.665 -16.224 -4.192 1.00 98.19 74 PHE A C 1
ATOM 611 O O . PHE A 1 74 ? -2.953 -16.815 -5.004 1.00 98.19 74 PHE A O 1
ATOM 618 N N . TYR A 1 75 ? -4.977 -16.426 -4.083 1.00 98.56 75 TYR A N 1
ATOM 619 C CA . TYR A 1 75 ? -5.774 -17.253 -4.987 1.00 98.56 75 TYR A CA 1
ATOM 620 C C . TYR A 1 75 ? -6.917 -16.444 -5.590 1.00 98.56 75 TYR A C 1
ATOM 622 O O . TYR A 1 75 ? -7.452 -15.536 -4.949 1.00 98.56 75 TYR A O 1
ATOM 630 N N . SER A 1 76 ? -7.333 -16.836 -6.785 1.00 98.25 76 SER A N 1
ATOM 631 C CA . SER A 1 76 ? -8.613 -16.449 -7.373 1.00 98.25 76 SER A CA 1
ATOM 632 C C . SER A 1 76 ? -9.624 -17.596 -7.258 1.00 98.25 76 SER A C 1
ATOM 634 O O . SER A 1 76 ? -9.262 -18.735 -6.950 1.00 98.25 76 SER A O 1
ATOM 636 N N . LYS A 1 77 ? -10.913 -17.317 -7.480 1.00 97.62 77 LYS A N 1
ATOM 637 C CA . LYS A 1 77 ? -11.923 -18.381 -7.614 1.00 97.62 77 LYS A CA 1
ATOM 638 C C . LYS A 1 77 ? -11.860 -19.064 -8.981 1.00 97.62 77 LYS A C 1
ATOM 640 O O . LYS A 1 77 ? -12.105 -20.268 -9.067 1.00 97.62 77 LYS A O 1
ATOM 645 N N . SER A 1 78 ? -11.546 -18.293 -10.020 1.00 96.50 78 SER A N 1
ATOM 646 C CA . SER A 1 78 ? -11.454 -18.736 -11.409 1.00 96.50 78 SER A CA 1
ATOM 647 C C . SER A 1 78 ? -10.267 -18.082 -12.132 1.00 96.50 78 SER A C 1
ATOM 649 O O . SER A 1 78 ? -9.554 -17.254 -11.557 1.00 96.50 78 SER A O 1
ATOM 651 N N . SER A 1 79 ? -10.048 -18.440 -13.399 1.00 93.62 79 SER A N 1
ATOM 652 C CA . SER A 1 79 ? -9.021 -17.822 -14.246 1.00 93.62 79 SER A CA 1
ATOM 653 C C . SER A 1 79 ? -9.342 -16.384 -14.660 1.00 93.62 79 SER A C 1
ATOM 655 O O . SER A 1 79 ? -8.428 -15.655 -15.034 1.00 93.62 79 SER A O 1
ATOM 657 N N . ASP A 1 80 ? -10.615 -15.985 -14.624 1.00 94.50 80 ASP A N 1
ATOM 658 C CA . ASP A 1 80 ? -11.053 -14.623 -14.926 1.00 94.50 80 ASP A CA 1
ATOM 659 C C . ASP A 1 80 ? -11.349 -13.908 -13.608 1.00 94.50 80 ASP A C 1
ATOM 661 O O . ASP A 1 80 ? -12.374 -14.153 -12.979 1.00 94.50 80 ASP A O 1
ATOM 665 N N . TYR A 1 81 ? -10.401 -13.098 -13.133 1.00 95.88 81 TYR A N 1
ATOM 666 C CA . TYR A 1 81 ? -10.483 -12.457 -11.824 1.00 95.88 81 TYR A CA 1
ATOM 667 C C . TYR A 1 81 ? -10.103 -10.981 -11.872 1.00 95.88 81 TYR A C 1
ATOM 669 O O . TYR A 1 81 ? -9.273 -10.532 -12.666 1.00 95.88 81 TYR A O 1
ATOM 677 N N . SER A 1 82 ? -10.698 -10.212 -10.964 1.00 92.88 82 SER A N 1
ATOM 678 C CA . SER A 1 82 ? -10.456 -8.779 -10.852 1.00 92.88 82 SER A CA 1
ATOM 679 C C . SER A 1 82 ? -9.103 -8.509 -10.180 1.00 92.88 82 SER A C 1
ATOM 681 O O . SER A 1 82 ? -8.939 -8.717 -8.977 1.00 92.88 82 SER A O 1
ATOM 683 N N . PHE A 1 83 ? -8.133 -7.989 -10.946 1.00 96.19 83 PHE A N 1
ATOM 684 C CA . PHE A 1 83 ? -6.844 -7.530 -10.419 1.00 96.19 83 PHE A CA 1
ATOM 685 C C . PHE A 1 83 ? -6.376 -6.212 -11.046 1.00 96.19 83 PHE A C 1
ATOM 687 O O . PHE A 1 83 ? -6.280 -6.058 -12.261 1.00 96.19 83 PHE A O 1
ATOM 694 N N . THR A 1 84 ? -6.037 -5.252 -10.193 1.00 95.75 84 THR A N 1
ATOM 695 C CA . THR A 1 84 ? -5.492 -3.943 -10.543 1.00 95.75 84 THR A CA 1
ATOM 696 C C . THR A 1 84 ? -4.058 -3.857 -10.047 1.00 95.75 84 THR A C 1
ATOM 698 O O . THR A 1 84 ? -3.794 -3.840 -8.842 1.00 95.75 84 THR A O 1
ATOM 701 N N . GLN A 1 85 ? -3.111 -3.756 -10.978 1.00 94.06 85 GLN A N 1
ATOM 702 C CA . GLN A 1 85 ? -1.699 -3.653 -10.635 1.00 94.06 85 GLN A CA 1
ATOM 703 C C . GLN A 1 85 ? -1.415 -2.395 -9.805 1.00 94.06 85 GLN A C 1
ATOM 705 O O . GLN A 1 85 ? -1.757 -1.278 -10.194 1.00 94.06 85 GLN A O 1
ATOM 710 N N . GLN A 1 86 ? -0.738 -2.588 -8.675 1.00 94.56 86 GLN A N 1
ATOM 711 C CA . GLN A 1 86 ? -0.313 -1.507 -7.791 1.00 94.56 86 GLN A CA 1
ATOM 712 C C . GLN A 1 86 ? 1.105 -1.046 -8.142 1.00 94.56 86 GLN A C 1
ATOM 714 O O . GLN A 1 86 ? 1.933 -1.841 -8.607 1.00 94.56 86 GLN A O 1
ATOM 719 N N . TYR A 1 87 ? 1.391 0.228 -7.879 1.00 91.69 87 TYR A N 1
ATOM 720 C CA . TYR A 1 87 ? 2.682 0.856 -8.146 1.00 91.69 87 TYR A CA 1
ATOM 721 C C . TYR A 1 87 ? 3.173 1.642 -6.926 1.00 91.69 87 TYR A C 1
ATOM 723 O O . TYR A 1 87 ? 2.386 2.096 -6.097 1.00 91.69 87 TYR A O 1
ATOM 731 N N . THR A 1 88 ? 4.486 1.799 -6.826 1.00 87.94 88 THR A N 1
ATOM 732 C CA . THR A 1 88 ? 5.167 2.680 -5.872 1.00 87.94 88 THR A CA 1
ATOM 733 C C . THR A 1 88 ? 6.028 3.672 -6.629 1.00 87.94 88 THR A C 1
ATOM 735 O O . THR A 1 88 ? 6.516 3.356 -7.714 1.00 87.94 88 THR A O 1
ATOM 738 N N . ASP A 1 89 ? 6.314 4.823 -6.036 1.00 83.50 89 ASP A N 1
ATOM 739 C CA . ASP A 1 89 ? 7.220 5.788 -6.650 1.00 83.50 89 ASP A CA 1
ATOM 740 C C . ASP A 1 89 ? 8.600 5.191 -6.930 1.00 83.50 89 ASP A C 1
ATOM 742 O O . ASP A 1 89 ? 9.111 4.320 -6.215 1.00 83.50 89 ASP A O 1
ATOM 746 N N . TYR A 1 90 ? 9.229 5.676 -7.998 1.00 84.44 90 TYR A N 1
ATOM 747 C CA . TYR A 1 90 ? 10.623 5.355 -8.252 1.00 84.44 90 TYR A CA 1
ATOM 748 C C . TYR A 1 90 ? 11.514 5.928 -7.155 1.00 84.44 90 TYR A C 1
ATOM 750 O O . TYR A 1 90 ? 11.329 7.059 -6.708 1.00 84.44 90 TYR A O 1
ATOM 758 N N . SER A 1 91 ? 12.545 5.169 -6.781 1.00 83.38 91 SER A N 1
ATOM 759 C CA . SER A 1 91 ? 13.606 5.699 -5.930 1.00 83.38 91 SER A CA 1
ATOM 760 C C . SER A 1 91 ? 14.322 6.858 -6.623 1.00 83.38 91 SER A C 1
ATOM 762 O O . SER A 1 91 ? 14.441 6.872 -7.850 1.00 83.38 91 SER A O 1
ATOM 764 N N . GLU A 1 92 ? 14.878 7.787 -5.846 1.00 80.94 92 GLU A N 1
ATOM 765 C CA . GLU A 1 92 ? 15.650 8.915 -6.391 1.00 80.94 92 GLU A CA 1
ATOM 766 C C . GLU A 1 92 ? 16.783 8.434 -7.307 1.00 80.94 92 GLU A C 1
ATOM 768 O O . GLU A 1 92 ? 16.934 8.892 -8.437 1.00 80.94 92 GLU A O 1
ATOM 773 N N . LYS A 1 93 ? 17.487 7.370 -6.900 1.00 84.31 93 LYS A N 1
ATOM 774 C CA . LYS A 1 93 ? 18.506 6.702 -7.726 1.00 84.31 93 LYS A CA 1
ATOM 775 C C . LYS A 1 93 ? 17.965 6.181 -9.063 1.00 84.31 93 LYS A C 1
ATOM 777 O O . LYS A 1 93 ? 18.722 6.062 -10.022 1.00 84.31 93 LYS A O 1
ATOM 782 N N . TYR A 1 94 ? 16.697 5.790 -9.136 1.00 83.50 94 TYR A N 1
ATOM 783 C CA . TYR A 1 94 ? 16.087 5.370 -10.393 1.00 83.50 94 TYR A CA 1
ATOM 784 C C . TYR A 1 94 ? 15.660 6.572 -11.239 1.00 83.50 94 TYR A C 1
ATOM 786 O O . TYR A 1 94 ? 15.842 6.535 -12.457 1.00 83.50 94 TYR A O 1
ATOM 794 N N . LYS A 1 95 ? 15.161 7.645 -10.612 1.00 84.69 95 LYS A N 1
ATOM 795 C CA . LYS A 1 95 ? 14.818 8.900 -11.295 1.00 84.69 95 LYS A CA 1
ATOM 796 C C . LYS A 1 95 ? 16.027 9.508 -12.014 1.00 84.69 95 LYS A C 1
ATOM 798 O O . LYS A 1 95 ? 15.872 9.950 -13.145 1.00 84.69 95 LYS A O 1
ATOM 803 N N . THR A 1 96 ? 17.249 9.371 -11.481 1.00 84.12 96 THR A N 1
ATOM 804 C CA . THR A 1 96 ? 18.484 9.819 -12.173 1.00 84.12 96 THR A CA 1
ATOM 805 C C . THR A 1 96 ? 18.772 9.116 -13.509 1.00 84.12 96 THR A C 1
ATOM 807 O O . THR A 1 96 ? 19.688 9.507 -14.234 1.00 84.12 96 THR A O 1
ATOM 810 N N . ARG A 1 97 ? 18.024 8.064 -13.876 1.00 86.69 97 ARG A N 1
ATOM 811 C CA . ARG A 1 97 ? 18.102 7.453 -15.215 1.00 86.69 97 ARG A CA 1
ATOM 812 C C . ARG A 1 97 ? 17.391 8.283 -16.289 1.00 86.69 97 ARG A C 1
ATOM 814 O O . ARG A 1 97 ? 17.695 8.096 -17.465 1.00 86.69 97 ARG A O 1
ATOM 821 N N . PHE A 1 98 ? 16.472 9.168 -15.908 1.00 87.50 98 PHE A N 1
ATOM 822 C CA . PHE A 1 98 ? 15.761 10.087 -16.800 1.00 87.50 98 PHE A CA 1
ATOM 823 C C . PHE A 1 98 ? 16.603 11.352 -17.001 1.00 87.50 98 PHE A C 1
ATOM 825 O O . PHE A 1 98 ? 16.348 12.388 -16.403 1.00 87.50 98 PHE A O 1
ATOM 832 N N . LYS A 1 99 ? 17.685 11.217 -17.778 1.00 88.19 99 LYS A N 1
ATOM 833 C CA . LYS A 1 99 ? 18.744 12.235 -17.911 1.00 88.19 99 LYS A CA 1
ATOM 834 C C . LYS A 1 99 ? 18.529 13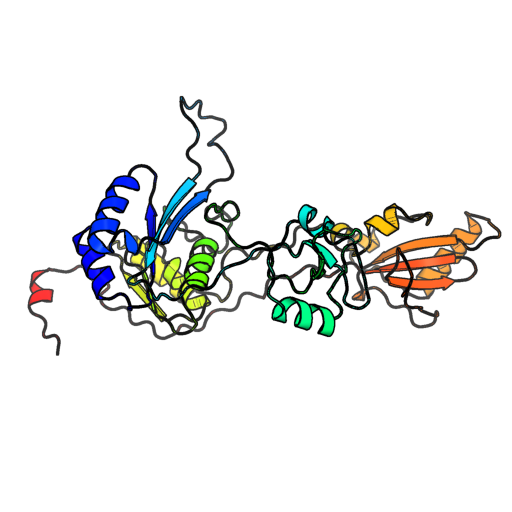.231 -19.042 1.00 88.19 99 LYS A C 1
ATOM 836 O O . LYS A 1 99 ? 19.220 14.240 -19.091 1.00 88.19 99 LYS A O 1
ATOM 841 N N . TYR A 1 100 ? 17.675 12.894 -19.998 1.00 87.50 100 TYR A N 1
ATOM 842 C CA . TYR A 1 100 ? 17.442 13.726 -21.169 1.00 87.50 100 TYR A CA 1
ATOM 843 C C . TYR A 1 100 ? 16.191 14.563 -20.938 1.00 87.50 100 TYR A C 1
ATOM 845 O O . TYR A 1 100 ? 15.264 14.093 -20.283 1.00 87.50 100 TYR A O 1
ATOM 853 N N . GLN A 1 101 ? 16.157 15.771 -21.484 1.00 88.88 101 GLN A N 1
ATOM 854 C CA . GLN A 1 101 ? 15.025 16.680 -21.371 1.00 88.88 101 GLN A CA 1
ATOM 855 C C . GLN A 1 101 ? 14.684 17.223 -22.758 1.00 88.88 101 GLN A C 1
ATOM 857 O O . GLN A 1 101 ? 15.578 17.467 -23.568 1.00 88.88 101 GLN A O 1
ATOM 862 N N . ASP A 1 102 ? 13.394 17.347 -23.039 1.00 86.81 102 ASP A N 1
ATOM 863 C CA . ASP A 1 102 ? 12.856 18.099 -24.170 1.00 86.81 102 ASP A CA 1
ATOM 864 C C . ASP A 1 102 ? 11.625 18.900 -23.712 1.00 86.81 102 ASP A C 1
ATOM 866 O O . ASP A 1 102 ? 11.361 18.990 -22.512 1.00 86.81 102 ASP A O 1
ATOM 870 N N . GLU A 1 103 ? 10.886 19.485 -24.654 1.00 85.06 103 GLU A N 1
ATOM 871 C CA . GLU A 1 103 ? 9.657 20.256 -24.409 1.00 85.06 103 GLU A CA 1
ATOM 872 C C . GLU A 1 103 ? 8.587 19.501 -23.596 1.00 85.06 103 GLU A C 1
ATOM 874 O O . GLU A 1 103 ? 7.807 20.123 -22.881 1.00 85.06 103 GLU A O 1
ATOM 879 N N . ASN A 1 104 ? 8.588 18.163 -23.631 1.00 80.62 104 ASN A N 1
ATOM 880 C CA . ASN A 1 104 ? 7.655 17.329 -22.871 1.00 80.62 104 ASN A CA 1
ATOM 881 C C . ASN A 1 104 ? 8.218 16.925 -21.491 1.00 80.62 104 ASN A C 1
ATOM 883 O O . ASN A 1 104 ? 7.532 16.297 -20.687 1.00 80.62 104 ASN A O 1
ATOM 887 N N . GLY A 1 105 ? 9.469 17.272 -21.178 1.00 85.44 105 GLY A N 1
ATOM 888 C CA . GLY A 1 105 ? 10.099 17.060 -19.874 1.00 85.44 105 GLY A CA 1
ATOM 889 C C . GLY A 1 105 ? 11.140 15.938 -19.842 1.00 85.44 105 GLY A C 1
ATOM 890 O O . GLY A 1 105 ? 11.719 15.546 -20.855 1.00 85.44 105 GLY A O 1
ATOM 891 N N . TYR A 1 106 ? 11.429 15.430 -18.638 1.00 86.81 106 TYR A N 1
ATOM 892 C CA . TYR A 1 106 ? 12.507 14.458 -18.422 1.00 86.81 106 TYR A CA 1
ATOM 893 C C . TYR A 1 106 ? 12.163 13.061 -18.949 1.00 86.81 106 TYR A C 1
ATOM 895 O O . TYR A 1 106 ? 11.143 12.468 -18.582 1.00 86.81 106 TYR A O 1
ATOM 903 N N . TYR A 1 107 ? 13.065 12.491 -19.747 1.00 90.06 107 TYR A N 1
ATOM 904 C CA . TYR A 1 107 ? 12.940 11.167 -20.339 1.00 90.06 107 TYR A CA 1
ATOM 905 C C . TYR A 1 107 ? 14.223 10.338 -20.249 1.00 90.06 107 TYR A C 1
ATOM 907 O O . TYR A 1 107 ? 15.341 10.820 -20.037 1.00 90.06 107 TYR A O 1
ATOM 915 N N . ARG A 1 108 ? 14.057 9.031 -20.455 1.00 91.56 108 ARG A N 1
ATOM 916 C CA . ARG A 1 108 ? 15.152 8.096 -20.729 1.00 91.56 108 ARG A CA 1
ATOM 917 C C . ARG A 1 108 ? 14.959 7.431 -22.086 1.00 91.56 108 ARG A C 1
ATOM 919 O O . ARG A 1 108 ? 13.828 7.211 -22.521 1.00 91.56 108 ARG A O 1
ATOM 926 N N . LYS A 1 109 ? 16.065 7.047 -22.721 1.00 91.19 109 LYS A N 1
ATOM 927 C CA . LYS A 1 109 ? 16.045 6.207 -23.922 1.00 91.19 109 LYS A CA 1
ATOM 928 C C . LYS A 1 109 ? 15.833 4.754 -23.502 1.00 91.19 109 LYS A C 1
ATOM 930 O O . LYS A 1 109 ? 16.636 4.212 -22.744 1.00 91.19 109 LYS A O 1
ATOM 935 N N . THR A 1 110 ? 14.758 4.136 -23.975 1.00 89.50 110 THR A N 1
ATOM 936 C CA . THR A 1 110 ? 14.472 2.718 -23.724 1.00 89.50 110 THR A CA 1
ATOM 937 C C . THR A 1 110 ? 14.541 1.952 -25.035 1.00 89.50 110 THR A C 1
ATOM 939 O O . THR A 1 110 ? 13.938 2.368 -26.020 1.00 89.50 110 THR A O 1
ATOM 942 N N . LEU A 1 111 ? 15.287 0.845 -25.048 1.00 89.44 111 LEU A N 1
ATOM 943 C CA . LEU A 1 111 ? 15.431 -0.000 -26.232 1.00 89.44 111 LEU A CA 1
ATOM 944 C C . LEU A 1 111 ? 14.099 -0.654 -26.588 1.00 89.44 111 LEU A C 1
ATOM 946 O O . LEU A 1 111 ? 13.478 -1.322 -25.759 1.00 89.44 111 LEU A O 1
ATOM 950 N N . LEU A 1 112 ? 13.715 -0.525 -27.849 1.00 85.88 112 LEU A N 1
ATOM 951 C CA . LEU A 1 112 ? 12.526 -1.139 -28.406 1.00 85.88 112 LEU A CA 1
ATOM 952 C C . LEU A 1 112 ? 12.894 -2.535 -28.943 1.00 85.88 112 LEU A C 1
ATOM 954 O O . LEU A 1 112 ? 13.091 -2.732 -30.138 1.00 85.88 112 LEU A O 1
ATOM 958 N N . LYS A 1 113 ? 13.071 -3.499 -28.026 1.00 79.06 113 LYS A N 1
ATOM 959 C CA . LYS A 1 113 ? 13.528 -4.870 -28.350 1.00 79.06 113 LYS A CA 1
ATOM 960 C C . LYS A 1 113 ? 12.469 -5.717 -29.059 1.00 79.06 113 LYS A C 1
ATOM 962 O O . LYS A 1 113 ? 12.809 -6.536 -29.903 1.00 79.06 113 LYS A O 1
ATOM 967 N N . THR A 1 114 ? 11.202 -5.505 -28.714 1.00 69.56 114 THR A N 1
ATOM 968 C CA . THR A 1 114 ? 10.057 -6.233 -29.267 1.00 69.56 114 THR A CA 1
ATOM 969 C C . THR A 1 114 ? 8.988 -5.205 -29.599 1.00 69.56 114 THR A C 1
ATOM 971 O O . THR A 1 114 ? 8.514 -4.516 -28.696 1.00 69.56 114 THR A O 1
ATOM 974 N N . TYR A 1 115 ? 8.639 -5.044 -30.876 1.00 69.75 115 TYR A N 1
ATOM 975 C CA . TYR A 1 115 ? 7.606 -4.091 -31.280 1.00 69.75 115 TYR A CA 1
ATOM 976 C C . TYR A 1 115 ? 6.825 -4.553 -32.501 1.00 69.75 115 TYR A C 1
ATOM 978 O O . TYR A 1 115 ? 7.350 -5.233 -33.381 1.00 69.75 115 TYR A O 1
ATOM 986 N N . SER A 1 116 ? 5.555 -4.155 -32.542 1.00 78.88 116 SER A N 1
ATOM 987 C CA . SER A 1 116 ? 4.737 -4.210 -33.747 1.00 78.88 116 SER A CA 1
ATOM 988 C C . SER A 1 116 ? 4.970 -2.949 -34.585 1.00 78.88 116 SER A C 1
ATOM 990 O O . SER A 1 116 ? 5.345 -1.893 -34.063 1.00 78.88 116 SER A O 1
ATOM 992 N N . LYS A 1 117 ? 4.690 -3.034 -35.892 1.00 81.25 117 LYS A N 1
ATOM 993 C CA . LYS A 1 117 ? 4.694 -1.864 -36.790 1.00 81.25 117 LYS A CA 1
ATOM 994 C C . LYS A 1 117 ? 3.735 -0.762 -36.312 1.00 81.25 117 LYS A C 1
ATOM 996 O O . LYS A 1 117 ? 3.976 0.414 -36.564 1.00 81.25 117 LYS A O 1
ATOM 1001 N N . GLU A 1 118 ? 2.676 -1.134 -35.595 1.00 84.81 118 GLU A N 1
ATOM 1002 C CA . GLU A 1 118 ? 1.709 -0.202 -35.006 1.00 84.81 118 GLU A CA 1
ATOM 1003 C C . GLU A 1 118 ? 2.318 0.605 -33.857 1.00 84.81 118 GLU A C 1
ATOM 1005 O O . GLU A 1 118 ? 2.192 1.828 -33.838 1.00 84.81 118 GLU A O 1
ATOM 1010 N N . THR A 1 119 ? 3.039 -0.049 -32.937 1.00 84.38 119 THR A N 1
ATOM 1011 C CA . THR A 1 119 ? 3.735 0.639 -31.840 1.00 84.38 119 THR A CA 1
ATOM 1012 C C . THR A 1 119 ? 4.790 1.600 -32.379 1.00 84.38 119 THR A C 1
ATOM 1014 O O . THR A 1 119 ? 4.921 2.712 -31.877 1.00 84.38 119 THR A O 1
ATOM 1017 N N . GLU A 1 120 ? 5.520 1.207 -33.426 1.00 84.44 120 GLU A N 1
ATOM 1018 C CA . GLU A 1 120 ? 6.483 2.097 -34.083 1.00 84.44 120 GLU A CA 1
ATOM 1019 C C . GLU A 1 120 ? 5.797 3.327 -34.690 1.00 84.44 120 GLU A C 1
ATOM 1021 O O . GLU A 1 120 ? 6.251 4.450 -34.470 1.00 84.44 120 GLU A O 1
ATOM 1026 N N . LYS A 1 121 ? 4.692 3.128 -35.420 1.00 87.81 121 LYS A N 1
ATOM 1027 C CA . LYS A 1 121 ? 3.918 4.220 -36.020 1.00 87.81 121 LYS A CA 1
ATOM 1028 C C . LYS A 1 121 ? 3.423 5.198 -34.953 1.00 87.81 121 LYS A C 1
ATOM 1030 O O . LYS A 1 121 ? 3.671 6.392 -35.077 1.00 87.81 121 LYS A O 1
ATOM 1035 N N . LYS A 1 122 ? 2.834 4.682 -33.872 1.00 89.94 122 LYS A N 1
ATOM 1036 C CA . LYS A 1 122 ? 2.360 5.485 -32.739 1.00 89.94 122 LYS A CA 1
ATOM 1037 C C . LYS A 1 122 ? 3.487 6.296 -32.095 1.00 89.94 122 LYS A C 1
ATOM 1039 O O . LYS A 1 122 ? 3.338 7.486 -31.857 1.00 89.94 122 LYS A O 1
ATOM 1044 N N . LEU A 1 123 ? 4.650 5.685 -31.860 1.00 90.00 123 LEU A N 1
ATOM 1045 C CA . LEU A 1 123 ? 5.800 6.389 -31.280 1.00 90.00 123 LEU A CA 1
ATOM 1046 C C . LEU A 1 123 ? 6.367 7.471 -32.208 1.00 90.00 123 LEU A C 1
ATOM 1048 O O . LEU A 1 123 ? 6.922 8.453 -31.714 1.00 90.00 123 LEU A O 1
ATOM 1052 N N . LYS A 1 124 ? 6.265 7.297 -33.531 1.00 89.31 124 LYS A N 1
ATOM 1053 C CA . LYS A 1 124 ? 6.630 8.337 -34.504 1.00 89.31 124 LYS A CA 1
ATOM 1054 C C . LYS A 1 124 ? 5.624 9.486 -34.493 1.00 89.31 124 LYS A C 1
ATOM 1056 O O . L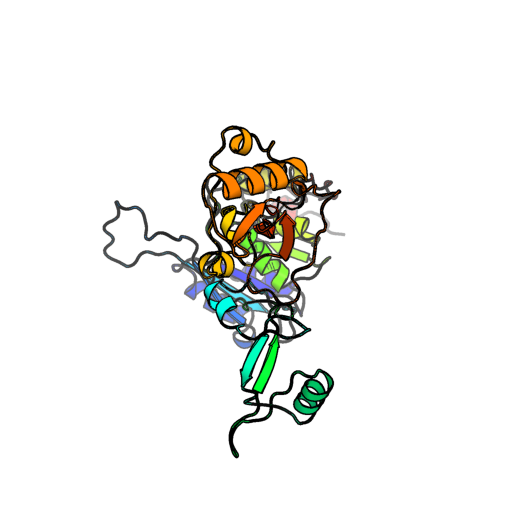YS A 1 124 ? 6.054 10.629 -34.460 1.00 89.31 124 LYS A O 1
ATOM 1061 N N . GLU A 1 125 ? 4.326 9.184 -34.462 1.00 90.94 125 GLU A N 1
ATOM 1062 C CA . GLU A 1 125 ? 3.253 10.185 -34.341 1.00 90.94 125 GLU A CA 1
ATOM 1063 C C . GLU A 1 125 ? 3.377 10.999 -33.041 1.00 90.94 125 GLU A C 1
ATOM 1065 O O . GLU A 1 125 ? 3.186 12.209 -33.050 1.00 90.94 125 GLU A O 1
ATOM 1070 N N . GLU A 1 126 ? 3.781 10.359 -31.940 1.00 88.06 126 GLU A N 1
ATOM 1071 C CA . GLU A 1 126 ? 4.003 11.006 -30.640 1.00 88.06 126 GLU A CA 1
ATOM 1072 C C . GLU A 1 126 ? 5.376 11.708 -30.510 1.00 88.06 126 GLU A C 1
ATOM 1074 O O . GLU A 1 126 ? 5.712 12.180 -29.428 1.00 88.06 126 GLU A O 1
ATOM 1079 N N . ASN A 1 127 ? 6.217 11.755 -31.554 1.00 89.00 127 ASN A N 1
ATOM 1080 C CA . ASN A 1 127 ? 7.594 12.291 -31.489 1.00 89.00 127 ASN A CA 1
ATOM 1081 C C . ASN A 1 127 ? 8.492 11.637 -30.409 1.00 89.00 127 ASN A C 1
ATOM 1083 O O . ASN A 1 127 ? 9.454 12.227 -29.896 1.00 89.00 127 ASN A O 1
ATOM 1087 N N . ARG A 1 128 ? 8.206 10.374 -30.075 1.00 91.19 128 ARG A N 1
ATOM 1088 C CA . ARG A 1 128 ? 8.928 9.570 -29.074 1.00 91.19 128 ARG A CA 1
ATOM 1089 C C . ARG A 1 128 ? 9.910 8.589 -29.685 1.00 91.19 128 ARG A C 1
ATOM 1091 O O . ARG A 1 128 ? 10.749 8.057 -28.962 1.00 91.19 128 ARG A O 1
ATOM 1098 N N . PHE A 1 129 ? 9.801 8.300 -30.975 1.00 91.69 129 PHE A N 1
ATOM 1099 C CA . PHE A 1 129 ? 10.669 7.345 -31.653 1.00 91.69 129 PHE A CA 1
ATOM 1100 C C . PHE A 1 129 ? 12.101 7.881 -31.799 1.00 91.69 129 PHE A C 1
ATOM 1102 O O . PHE A 1 129 ? 12.312 9.023 -32.199 1.00 91.69 129 PHE A O 1
ATOM 1109 N N . ILE A 1 130 ? 13.092 7.040 -31.497 1.00 90.12 130 ILE A N 1
ATOM 1110 C CA . ILE A 1 130 ? 14.517 7.342 -31.656 1.00 90.12 130 ILE A CA 1
ATOM 1111 C C . ILE A 1 130 ? 15.113 6.309 -32.624 1.00 90.12 130 ILE A C 1
ATOM 1113 O O . ILE A 1 130 ? 15.171 5.120 -32.280 1.00 90.12 130 ILE A O 1
ATOM 1117 N N . PRO A 1 131 ? 15.567 6.730 -33.818 1.00 87.88 131 PRO A N 1
ATOM 1118 C CA . PRO A 1 131 ? 16.157 5.817 -34.787 1.00 87.88 131 PRO A CA 1
ATOM 1119 C C . PRO A 1 131 ? 17.462 5.200 -34.252 1.00 87.88 131 PRO A C 1
ATOM 1121 O O . PRO A 1 131 ? 18.142 5.807 -33.418 1.00 87.88 131 PRO A O 1
ATOM 1124 N N . PRO A 1 132 ? 17.825 3.988 -34.704 1.00 89.56 132 PRO A N 1
ATOM 1125 C CA . PRO A 1 132 ? 19.061 3.341 -34.284 1.00 89.56 132 PRO A CA 1
ATOM 1126 C C . PRO A 1 132 ? 20.287 4.092 -34.819 1.00 89.56 132 PRO A C 1
ATOM 1128 O O . PRO A 1 132 ? 20.315 4.518 -35.969 1.00 89.56 132 PRO A O 1
ATOM 1131 N N . GLU A 1 133 ? 21.333 4.207 -33.998 1.00 85.50 133 GLU A N 1
ATOM 1132 C CA . GLU A 1 133 ? 22.580 4.899 -34.369 1.00 85.50 133 GLU A CA 1
ATOM 1133 C C . GLU A 1 133 ? 23.431 4.105 -35.374 1.00 85.50 133 GLU A C 1
ATOM 1135 O O . GLU A 1 133 ? 24.287 4.671 -36.052 1.00 85.50 133 GLU A O 1
ATOM 1140 N N . LYS A 1 134 ? 23.226 2.784 -35.462 1.00 89.44 134 LYS A N 1
ATOM 1141 C CA . LYS A 1 134 ? 23.986 1.884 -36.338 1.00 89.44 134 LYS A CA 1
ATOM 1142 C C . LYS A 1 134 ? 23.061 0.924 -37.088 1.00 89.44 134 LYS A C 1
ATOM 1144 O O . LYS A 1 134 ? 22.079 0.459 -36.499 1.00 89.44 134 LYS A O 1
ATOM 1149 N N . PRO A 1 135 ? 23.400 0.554 -38.336 1.00 81.50 135 PRO A N 1
ATOM 1150 C CA . PRO A 1 135 ? 22.719 -0.523 -39.048 1.00 81.50 135 PRO A CA 1
ATOM 1151 C C . PRO A 1 135 ? 22.728 -1.813 -38.212 1.00 81.50 135 PRO A C 1
ATOM 1153 O O . PRO A 1 135 ? 23.779 -2.235 -37.735 1.00 81.50 135 PRO A O 1
ATOM 1156 N N . GLY A 1 136 ? 21.556 -2.415 -38.000 1.00 78.56 136 GLY A N 1
ATOM 1157 C CA . GLY A 1 136 ? 21.393 -3.638 -37.201 1.00 78.56 136 GLY A CA 1
ATOM 1158 C C . GLY A 1 136 ? 21.183 -3.434 -35.692 1.00 78.56 136 GLY A C 1
ATOM 1159 O O . GLY A 1 136 ? 20.923 -4.409 -34.990 1.00 78.56 136 GLY A O 1
ATOM 1160 N N . ALA A 1 137 ? 21.251 -2.202 -35.175 1.00 84.00 137 ALA A N 1
ATOM 1161 C CA . ALA A 1 137 ? 20.881 -1.910 -33.789 1.00 84.00 137 ALA A CA 1
ATOM 1162 C C . ALA A 1 137 ? 19.359 -1.723 -33.635 1.00 84.00 137 ALA A C 1
ATOM 1164 O O . ALA A 1 137 ? 18.675 -1.279 -34.558 1.00 84.00 137 ALA A O 1
ATOM 1165 N N . TYR A 1 138 ? 18.825 -2.030 -32.449 1.00 86.81 138 TYR A N 1
ATOM 1166 C CA . TYR A 1 138 ? 17.414 -1.786 -32.147 1.00 86.81 138 TYR A CA 1
ATOM 1167 C C . TYR A 1 138 ? 17.134 -0.281 -32.010 1.00 86.81 138 TYR A C 1
ATOM 1169 O O . TYR A 1 138 ? 17.935 0.426 -31.384 1.00 86.81 138 TYR A O 1
ATOM 1177 N N . PRO A 1 139 ? 15.994 0.215 -32.527 1.00 89.25 139 PRO A N 1
ATOM 1178 C CA . PRO A 1 139 ? 15.546 1.567 -32.230 1.00 89.25 139 PRO A CA 1
ATOM 1179 C C . PRO A 1 139 ? 15.286 1.730 -30.729 1.00 89.25 139 PRO A C 1
ATOM 1181 O O . PRO A 1 139 ? 15.124 0.763 -29.977 1.00 89.25 139 PRO A O 1
ATOM 1184 N N . SER A 1 140 ? 15.242 2.976 -30.279 1.00 91.69 140 SER A N 1
ATOM 1185 C CA . SER A 1 140 ? 14.849 3.326 -28.915 1.00 91.69 140 SER A CA 1
ATOM 1186 C C . SER A 1 140 ? 13.613 4.217 -28.937 1.00 91.69 140 SER A C 1
ATOM 1188 O O . SER A 1 140 ? 13.192 4.694 -29.986 1.00 91.69 140 SER A O 1
ATOM 1190 N N . TYR A 1 141 ? 13.026 4.469 -27.775 1.00 92.12 141 TYR A N 1
ATOM 1191 C CA . TYR A 1 141 ? 11.982 5.476 -27.631 1.00 92.12 141 TYR A CA 1
ATOM 1192 C C . TYR A 1 141 ? 12.158 6.297 -26.355 1.00 92.12 141 TYR A C 1
ATOM 1194 O O . TYR A 1 141 ? 12.814 5.863 -25.398 1.00 92.12 141 TYR A O 1
ATOM 1202 N N . LYS A 1 142 ? 11.574 7.496 -26.356 1.00 92.25 142 LYS A N 1
ATOM 1203 C CA . LYS A 1 142 ? 11.518 8.407 -25.215 1.00 92.25 142 LYS A CA 1
ATOM 1204 C C . LYS A 1 142 ? 10.463 7.922 -24.224 1.00 92.25 142 LYS A C 1
ATOM 1206 O O . LYS A 1 142 ? 9.258 7.985 -24.483 1.00 92.25 142 LYS A O 1
ATOM 1211 N N . GLN A 1 143 ? 10.915 7.437 -23.073 1.00 90.62 143 GLN A N 1
ATOM 1212 C CA . GLN A 1 143 ? 10.043 7.145 -21.940 1.00 90.62 143 GLN A CA 1
ATOM 1213 C C . GLN A 1 143 ? 10.126 8.301 -20.946 1.00 90.62 143 GLN A C 1
ATOM 1215 O O . GLN A 1 143 ? 11.177 8.487 -20.329 1.00 90.62 143 GLN A O 1
ATOM 1220 N N . TYR A 1 144 ? 9.035 9.051 -20.799 1.00 89.25 144 TYR A N 1
ATOM 1221 C CA . TYR A 1 144 ? 8.958 10.201 -19.904 1.00 89.25 144 TYR A CA 1
ATOM 1222 C C . TYR A 1 144 ? 8.718 9.779 -18.455 1.00 89.25 144 TYR A C 1
ATOM 1224 O O . TYR A 1 144 ? 8.104 8.744 -18.185 1.00 89.25 144 TYR A O 1
ATOM 1232 N N . LEU A 1 145 ? 9.237 10.573 -17.518 1.00 85.94 145 LEU A N 1
ATOM 1233 C CA . LEU A 1 145 ? 9.072 10.325 -16.089 1.00 85.94 145 LEU A CA 1
ATOM 1234 C C . LEU A 1 145 ? 7.632 10.593 -15.631 1.00 85.94 145 LEU A C 1
ATOM 1236 O O . LEU A 1 145 ? 7.094 9.786 -14.881 1.00 85.94 145 LEU A O 1
ATOM 1240 N N . HIS A 1 146 ? 7.016 11.679 -16.110 1.00 83.94 146 HIS A N 1
ATOM 1241 C CA . HIS A 1 146 ? 5.654 12.084 -15.733 1.00 83.94 146 HIS A CA 1
ATOM 1242 C C . HIS A 1 146 ? 4.578 11.101 -16.232 1.00 83.94 146 HIS A C 1
ATOM 1244 O O . HIS A 1 146 ? 3.565 10.916 -15.569 1.00 83.94 146 HIS A O 1
ATOM 1250 N N . ASP A 1 147 ? 4.832 10.412 -17.350 1.00 85.56 147 ASP A N 1
ATOM 1251 C CA . ASP A 1 147 ? 3.979 9.334 -17.874 1.00 85.56 147 ASP A CA 1
ATOM 1252 C C . ASP A 1 147 ? 4.031 8.055 -17.027 1.00 85.56 147 ASP A C 1
ATOM 1254 O O . ASP A 1 147 ? 3.199 7.153 -17.175 1.00 85.56 147 ASP A O 1
ATOM 1258 N N . SER A 1 148 ? 5.072 7.894 -16.203 1.00 84.00 148 SER A N 1
ATOM 1259 C CA . SER A 1 148 ? 5.287 6.636 -15.509 1.00 84.00 148 SER A CA 1
ATOM 1260 C C . SER A 1 148 ? 4.389 6.511 -14.288 1.00 84.00 148 SER A C 1
ATOM 1262 O O . SER A 1 148 ? 4.432 7.326 -13.372 1.00 84.00 148 SER A O 1
ATOM 1264 N N . LYS A 1 149 ? 3.675 5.386 -14.208 1.00 84.19 149 LYS A N 1
ATOM 1265 C CA . LYS A 1 149 ? 2.915 4.982 -13.017 1.00 84.19 149 LYS A CA 1
ATOM 1266 C C . LYS A 1 149 ? 3.810 4.607 -11.824 1.00 84.19 149 LYS A C 1
ATOM 1268 O O . LYS A 1 149 ? 3.290 4.368 -10.742 1.00 84.19 149 LYS A O 1
ATOM 1273 N N . GLY A 1 150 ? 5.133 4.524 -12.014 1.00 87.81 150 GLY A N 1
ATOM 1274 C CA . GLY A 1 150 ? 6.115 4.161 -10.987 1.00 87.81 150 GLY A CA 1
ATOM 1275 C C . GLY A 1 150 ? 6.686 2.746 -11.138 1.00 87.81 150 GLY A C 1
ATOM 1276 O O . GLY A 1 150 ? 6.617 2.119 -12.201 1.00 87.81 150 GLY A O 1
ATOM 1277 N N . LYS A 1 151 ? 7.310 2.233 -10.072 1.00 88.69 151 LYS A N 1
ATOM 1278 C CA . LYS A 1 151 ? 7.751 0.837 -9.977 1.00 88.69 151 LYS A CA 1
ATOM 1279 C C . LYS A 1 151 ? 6.532 -0.037 -9.694 1.00 88.69 151 LYS A C 1
ATOM 1281 O O . LYS A 1 151 ? 5.830 0.180 -8.712 1.00 88.69 151 LYS A O 1
ATOM 1286 N N . GLN A 1 152 ? 6.312 -1.039 -10.536 1.00 92.31 152 GLN A N 1
ATOM 1287 C CA . GLN A 1 152 ? 5.320 -2.075 -10.283 1.00 92.31 152 GLN A CA 1
ATOM 1288 C C . GLN A 1 152 ? 5.615 -2.780 -8.952 1.00 92.31 152 GLN A C 1
ATOM 1290 O O . GLN A 1 152 ? 6.766 -3.118 -8.665 1.00 92.31 152 GLN A O 1
ATOM 1295 N N . ILE A 1 153 ? 4.581 -2.985 -8.139 1.00 93.81 153 ILE A N 1
ATOM 1296 C CA . ILE A 1 153 ? 4.708 -3.763 -6.908 1.00 93.81 153 ILE A CA 1
ATOM 1297 C C . ILE A 1 153 ? 4.865 -5.240 -7.266 1.00 93.81 153 ILE A C 1
ATOM 1299 O O . ILE A 1 153 ? 4.038 -5.805 -7.981 1.00 93.81 153 ILE A O 1
ATOM 1303 N N . GLU A 1 154 ? 5.942 -5.822 -6.752 1.00 94.56 154 GLU A N 1
ATOM 1304 C CA . GLU A 1 154 ? 6.323 -7.227 -6.903 1.00 94.56 154 GLU A CA 1
ATOM 1305 C C . GLU A 1 154 ? 5.769 -8.064 -5.727 1.00 94.56 154 GLU A C 1
ATOM 1307 O O . GLU A 1 154 ? 4.997 -7.581 -4.897 1.00 94.56 154 GLU A O 1
ATOM 1312 N N . ASP A 1 155 ? 6.158 -9.329 -5.654 1.00 95.62 155 ASP A N 1
ATOM 1313 C CA . ASP A 1 155 ? 5.796 -10.312 -4.626 1.00 95.62 155 ASP A CA 1
ATOM 1314 C C . ASP A 1 155 ? 6.561 -10.142 -3.298 1.00 95.62 155 ASP A C 1
ATOM 1316 O O . ASP A 1 155 ? 6.110 -10.606 -2.253 1.00 95.62 155 ASP A O 1
ATOM 132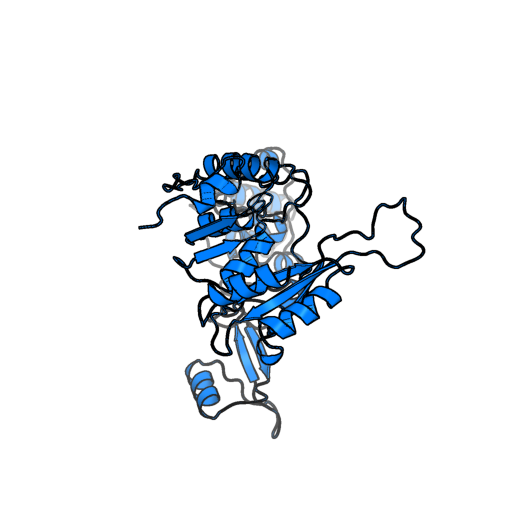0 N N . ILE A 1 156 ? 7.692 -9.432 -3.297 1.00 96.25 156 ILE A N 1
ATOM 1321 C CA . ILE A 1 156 ? 8.488 -9.172 -2.089 1.00 96.25 156 ILE A CA 1
ATOM 1322 C C . ILE A 1 156 ? 8.166 -7.779 -1.530 1.00 96.25 156 ILE A C 1
ATOM 1324 O O . ILE A 1 156 ? 8.632 -6.752 -2.030 1.00 96.25 156 ILE A O 1
ATOM 1328 N N . TRP A 1 157 ? 7.382 -7.725 -0.452 1.00 95.38 157 TRP A N 1
ATOM 1329 C CA . TRP A 1 157 ? 6.943 -6.470 0.169 1.00 95.38 157 TRP A CA 1
ATOM 1330 C C . TRP A 1 157 ? 7.851 -6.087 1.333 1.00 95.38 157 TRP A C 1
ATOM 1332 O O . TRP A 1 157 ? 7.825 -6.712 2.392 1.00 95.38 157 TRP A O 1
ATOM 1342 N N . ILE A 1 158 ? 8.638 -5.028 1.143 1.00 92.50 158 ILE A N 1
ATOM 1343 C CA . ILE A 1 158 ? 9.632 -4.538 2.120 1.00 92.50 158 ILE A CA 1
ATOM 1344 C C . ILE A 1 158 ? 9.321 -3.153 2.682 1.00 92.50 158 ILE A C 1
ATOM 1346 O O . ILE A 1 158 ? 10.041 -2.666 3.551 1.00 92.50 158 ILE A O 1
ATOM 1350 N N . ASP A 1 159 ? 8.288 -2.507 2.157 1.00 90.31 159 ASP A N 1
ATOM 1351 C CA . ASP A 1 159 ? 7.961 -1.108 2.410 1.00 90.31 159 ASP A CA 1
ATOM 1352 C C . ASP A 1 159 ? 6.830 -0.925 3.433 1.00 90.31 159 ASP A C 1
ATOM 1354 O O . ASP A 1 159 ? 6.594 0.185 3.901 1.00 90.31 159 ASP A O 1
ATOM 1358 N N . ILE A 1 160 ? 6.174 -2.018 3.832 1.00 91.75 160 ILE A N 1
ATOM 1359 C CA . ILE A 1 160 ? 5.112 -2.025 4.838 1.00 91.75 160 ILE A CA 1
ATOM 1360 C C . ILE A 1 160 ? 5.625 -2.756 6.078 1.00 91.75 160 ILE A C 1
ATOM 1362 O O . ILE A 1 160 ? 5.865 -3.957 6.036 1.00 91.75 160 ILE A O 1
ATOM 1366 N N . ASN A 1 161 ? 5.768 -2.052 7.199 1.00 89.88 161 ASN A N 1
ATOM 1367 C CA . ASN A 1 161 ? 6.168 -2.648 8.478 1.00 89.88 161 ASN A CA 1
ATOM 1368 C C . ASN A 1 161 ? 4.952 -2.904 9.377 1.00 89.88 161 ASN A C 1
ATOM 1370 O O . ASN A 1 161 ? 3.861 -2.400 9.124 1.00 89.88 161 ASN A O 1
ATOM 1374 N N . LEU A 1 162 ? 5.141 -3.655 10.465 1.00 89.44 162 LEU A N 1
ATOM 1375 C CA . LEU A 1 162 ? 4.142 -3.751 11.534 1.00 89.44 162 LEU A CA 1
ATOM 1376 C C . LEU A 1 162 ? 3.745 -2.371 12.076 1.00 89.44 162 LEU A C 1
ATOM 1378 O O . LEU A 1 162 ? 4.557 -1.445 12.121 1.00 89.44 162 LEU A O 1
ATOM 1382 N N . THR A 1 163 ? 2.508 -2.278 12.568 1.00 86.75 163 THR A N 1
ATOM 1383 C CA . THR A 1 163 ? 1.955 -1.054 13.150 1.00 86.75 163 THR A CA 1
ATOM 1384 C C . THR A 1 163 ? 2.856 -0.512 14.262 1.00 86.75 163 THR A C 1
ATOM 1386 O O . THR A 1 163 ? 3.054 -1.146 15.307 1.00 86.75 163 THR A O 1
ATOM 1389 N N . ASN A 1 164 ? 3.384 0.694 14.044 1.00 83.56 164 ASN A N 1
ATOM 1390 C CA . ASN A 1 164 ? 4.250 1.386 14.994 1.00 83.56 164 ASN A CA 1
ATOM 1391 C C . ASN A 1 164 ? 3.518 1.583 16.346 1.00 83.56 164 ASN A C 1
ATOM 1393 O O . ASN A 1 164 ? 2.334 1.924 16.355 1.00 83.56 164 ASN A O 1
ATOM 1397 N N . PRO A 1 165 ? 4.180 1.385 17.504 1.00 84.00 165 PRO A N 1
ATOM 1398 C CA . PRO A 1 165 ? 3.647 1.742 18.824 1.00 84.00 165 PRO A CA 1
ATOM 1399 C C . PRO A 1 165 ? 3.033 3.134 18.965 1.00 84.00 165 PRO A C 1
ATOM 1401 O O . PRO A 1 165 ? 2.110 3.291 19.759 1.00 84.00 165 PRO A O 1
ATOM 1404 N N . MET A 1 166 ? 3.512 4.104 18.192 1.00 83.44 166 MET A N 1
ATOM 1405 C CA . MET A 1 166 ? 3.015 5.481 18.172 1.00 83.44 166 MET A CA 1
ATOM 1406 C C . MET A 1 166 ? 2.072 5.770 16.993 1.00 83.44 166 MET A C 1
ATOM 1408 O O . MET A 1 166 ? 1.694 6.920 16.793 1.00 83.44 166 MET A O 1
ATOM 1412 N N . ALA A 1 167 ? 1.718 4.767 16.180 1.00 85.12 167 ALA A N 1
ATOM 1413 C CA . ALA A 1 167 ? 0.821 4.970 15.047 1.00 85.12 167 ALA A CA 1
ATOM 1414 C C . ALA A 1 167 ? -0.591 5.338 15.517 1.00 85.12 167 ALA A C 1
ATOM 1416 O O . ALA A 1 167 ? -1.122 4.718 16.438 1.00 85.12 167 ALA A O 1
ATOM 1417 N N . VAL A 1 168 ? -1.213 6.288 14.816 1.00 84.75 168 VAL A N 1
ATOM 1418 C CA . VAL A 1 168 ? -2.594 6.733 15.066 1.00 84.75 168 VAL A CA 1
ATOM 1419 C C . VAL A 1 168 ? -3.587 5.575 14.919 1.00 84.75 168 VAL A C 1
ATOM 1421 O O . VAL A 1 168 ? -4.467 5.403 15.753 1.00 84.75 168 VAL A O 1
ATOM 1424 N N . GLU A 1 169 ? -3.383 4.700 13.928 1.00 88.25 169 GLU A N 1
ATOM 1425 C CA . GLU A 1 169 ? -4.232 3.520 13.695 1.00 88.25 169 GLU A CA 1
ATOM 1426 C C . GLU A 1 169 ? -4.160 2.447 14.805 1.00 88.25 169 GLU A C 1
ATOM 1428 O O . GLU A 1 169 ? -4.908 1.467 14.771 1.00 88.25 169 GLU A O 1
ATOM 1433 N N . ARG A 1 170 ? -3.234 2.549 15.771 1.00 90.06 170 ARG A N 1
ATOM 1434 C CA . ARG A 1 170 ? -2.959 1.474 16.735 1.00 90.06 170 ARG A CA 1
ATOM 1435 C C . ARG A 1 170 ? -4.057 1.359 17.795 1.00 90.06 170 ARG A C 1
ATOM 1437 O O . ARG A 1 170 ? -4.215 2.223 18.649 1.00 90.06 170 ARG A O 1
ATOM 1444 N N . LEU A 1 171 ? -4.686 0.185 17.866 1.00 91.31 171 LEU A N 1
ATOM 1445 C CA . LEU A 1 171 ? -5.723 -0.149 18.854 1.00 91.31 171 LEU A CA 1
ATOM 1446 C C . LEU A 1 171 ? -5.207 -0.942 20.059 1.00 91.31 171 LEU A C 1
ATOM 1448 O O . LEU A 1 171 ? -5.978 -1.290 20.947 1.00 91.31 171 LEU A O 1
ATOM 1452 N N . LYS A 1 172 ? -3.902 -1.246 20.096 1.00 89.44 172 LYS A N 1
ATOM 1453 C CA . LYS A 1 172 ? -3.257 -2.114 21.106 1.00 89.44 172 LYS A CA 1
ATOM 1454 C C . LYS A 1 172 ? -3.779 -3.563 21.104 1.00 89.44 172 LYS A C 1
ATOM 1456 O O . LYS A 1 172 ? -3.585 -4.285 22.078 1.00 89.44 172 LYS A O 1
ATOM 1461 N N . TYR A 1 173 ? -4.379 -4.007 20.002 1.00 91.25 173 TYR A N 1
ATOM 1462 C CA . TYR A 1 173 ? -4.757 -5.404 19.805 1.00 91.25 173 TYR A CA 1
ATOM 1463 C C . TYR A 1 173 ? -3.515 -6.240 19.410 1.00 91.25 173 TYR A C 1
ATOM 1465 O O . TYR A 1 173 ? -2.770 -5.805 18.528 1.00 91.25 173 TYR A O 1
ATOM 1473 N N . PRO A 1 174 ? -3.258 -7.421 20.015 1.00 86.88 174 PRO A N 1
ATOM 1474 C CA . PRO A 1 174 ? -1.968 -8.121 19.895 1.00 86.88 174 PRO A CA 1
ATOM 1475 C C . PRO A 1 174 ? -1.519 -8.463 18.469 1.00 86.88 174 PRO A C 1
ATOM 1477 O O . PRO A 1 174 ? -0.330 -8.399 18.164 1.00 86.88 174 PRO A O 1
ATOM 1480 N N . THR A 1 175 ? -2.455 -8.832 17.595 1.00 89.12 175 THR A N 1
ATOM 1481 C CA . THR A 1 175 ? -2.175 -9.310 16.229 1.00 89.12 175 THR A CA 1
ATOM 1482 C C . THR A 1 175 ? -2.650 -8.342 15.143 1.00 89.12 175 THR A C 1
ATOM 1484 O O . THR A 1 175 ? -2.823 -8.751 13.989 1.00 89.12 175 THR A O 1
ATOM 1487 N N . GLN A 1 176 ? -2.831 -7.060 15.498 1.00 94.19 176 GLN A N 1
ATOM 1488 C CA . GLN A 1 176 ? -3.262 -6.012 14.572 1.00 94.19 176 GLN A CA 1
ATOM 1489 C C . GLN A 1 176 ? -2.339 -5.926 13.350 1.00 94.19 176 GLN A C 1
ATOM 1491 O O . GLN A 1 176 ? -1.113 -5.868 13.470 1.00 94.19 176 GLN A O 1
ATOM 1496 N N . LYS A 1 177 ? -2.953 -5.892 12.167 1.00 95.31 177 LYS A N 1
ATOM 1497 C CA . LYS A 1 177 ? -2.270 -5.614 10.903 1.00 95.31 177 LYS A CA 1
ATOM 1498 C C . LYS A 1 177 ? -2.259 -4.109 10.614 1.00 95.31 177 LYS A C 1
ATOM 1500 O O . LYS A 1 177 ? -3.223 -3.442 11.004 1.00 95.31 177 LYS A O 1
ATOM 1505 N N . PRO A 1 178 ? -1.209 -3.598 9.944 1.00 95.38 178 PRO A N 1
ATOM 1506 C CA . PRO A 1 178 ? -1.151 -2.207 9.509 1.00 95.38 178 PRO A CA 1
ATOM 1507 C C . PRO A 1 178 ? -2.160 -1.966 8.387 1.00 95.38 178 PRO A C 1
ATOM 1509 O O . PRO A 1 178 ? -2.304 -2.794 7.487 1.00 95.38 178 PRO A O 1
ATOM 1512 N N . GLU A 1 179 ? -2.845 -0.830 8.425 1.00 96.50 179 GLU A N 1
ATOM 1513 C CA . GLU A 1 179 ? -3.846 -0.476 7.419 1.00 96.50 179 GLU A CA 1
ATOM 1514 C C . GLU A 1 179 ? -3.275 -0.423 5.992 1.00 96.50 179 GLU A C 1
ATOM 1516 O O . GLU A 1 179 ? -3.944 -0.864 5.059 1.00 96.50 179 GLU A O 1
ATOM 1521 N N . ASP A 1 180 ? -2.021 0.008 5.811 1.00 95.12 180 ASP A N 1
ATOM 1522 C CA . ASP A 1 180 ? -1.367 0.052 4.493 1.00 95.12 180 ASP A CA 1
ATOM 1523 C C . ASP A 1 180 ? -1.254 -1.327 3.823 1.00 95.12 180 ASP A C 1
ATOM 1525 O O . ASP A 1 180 ? -1.346 -1.431 2.596 1.00 95.12 180 ASP A O 1
ATOM 1529 N N . LEU A 1 181 ? -1.104 -2.400 4.613 1.00 96.69 181 LEU A N 1
ATOM 1530 C CA . LEU A 1 181 ? -1.076 -3.769 4.088 1.00 96.69 181 LEU A CA 1
ATOM 1531 C C . LEU A 1 181 ? -2.420 -4.131 3.458 1.00 96.69 181 LEU A C 1
ATOM 1533 O O . LEU A 1 181 ? -2.474 -4.607 2.325 1.00 96.69 181 LEU A O 1
ATOM 1537 N N . LEU A 1 182 ? -3.507 -3.880 4.189 1.00 97.88 182 LEU A N 1
ATOM 1538 C CA . LEU A 1 182 ? -4.855 -4.193 3.727 1.00 97.88 182 LEU A CA 1
ATOM 1539 C C . LEU A 1 182 ? -5.278 -3.245 2.604 1.00 97.88 182 LEU A C 1
ATOM 1541 O O . LEU A 1 182 ? -5.949 -3.680 1.677 1.00 97.88 182 LEU A O 1
ATOM 1545 N N . LYS A 1 183 ? -4.821 -1.987 2.621 1.00 97.62 183 LYS A N 1
ATOM 1546 C CA . LYS A 1 183 ? -5.053 -1.022 1.539 1.00 97.62 183 LYS A CA 1
ATOM 1547 C C . LYS A 1 183 ? -4.511 -1.549 0.220 1.00 97.62 183 LYS A C 1
ATOM 1549 O O . LYS A 1 183 ? -5.230 -1.533 -0.774 1.00 97.62 183 LYS A O 1
ATOM 1554 N N . ARG A 1 184 ? -3.269 -2.047 0.214 1.00 97.25 184 ARG A N 1
ATOM 1555 C CA . ARG A 1 184 ? -2.647 -2.634 -0.981 1.00 97.25 184 ARG A CA 1
ATOM 1556 C C . ARG A 1 184 ? -3.450 -3.818 -1.511 1.00 97.25 184 ARG A C 1
ATOM 1558 O O . ARG A 1 184 ? -3.713 -3.870 -2.706 1.00 97.25 184 ARG A O 1
ATOM 1565 N N . ILE A 1 185 ? -3.849 -4.733 -0.629 1.00 97.81 185 ILE A N 1
ATOM 1566 C CA . ILE A 1 185 ? -4.618 -5.931 -0.993 1.00 97.81 185 ILE A CA 1
ATOM 1567 C C . ILE A 1 185 ? -5.996 -5.553 -1.559 1.00 97.81 185 ILE A C 1
ATOM 1569 O O . ILE A 1 185 ? -6.374 -6.018 -2.631 1.00 97.81 185 ILE A O 1
ATOM 1573 N N . ILE A 1 186 ? -6.731 -4.674 -0.875 1.00 98.31 186 ILE A N 1
ATOM 1574 C CA . ILE A 1 186 ? -8.090 -4.277 -1.265 1.00 98.31 186 ILE A CA 1
ATOM 1575 C C . ILE A 1 186 ? -8.072 -3.488 -2.579 1.00 98.31 186 ILE A C 1
ATOM 1577 O O . ILE A 1 186 ? -8.900 -3.748 -3.445 1.00 98.31 186 ILE A O 1
ATOM 1581 N N . LEU A 1 187 ? -7.128 -2.560 -2.772 1.00 97.56 187 LEU A N 1
ATOM 1582 C CA . LEU A 1 187 ? -7.000 -1.829 -4.040 1.00 97.56 187 LEU A CA 1
ATOM 1583 C C . LEU A 1 187 ? -6.568 -2.726 -5.201 1.00 97.56 187 LEU A C 1
ATOM 1585 O O . LEU A 1 187 ? -6.940 -2.453 -6.340 1.00 97.56 187 LEU A O 1
ATOM 1589 N N . ALA A 1 188 ? -5.789 -3.775 -4.925 1.00 97.44 188 ALA A N 1
ATOM 1590 C CA . ALA A 1 188 ? -5.390 -4.729 -5.947 1.00 97.44 188 ALA A CA 1
ATOM 1591 C C . ALA A 1 188 ? -6.565 -5.581 -6.431 1.00 97.44 188 ALA A C 1
ATOM 1593 O O . ALA A 1 188 ? -6.622 -5.869 -7.615 1.00 97.44 188 ALA A O 1
ATOM 1594 N N . SER A 1 189 ? -7.510 -5.940 -5.562 1.00 97.06 189 SER A N 1
ATOM 1595 C CA . SER A 1 189 ? -8.486 -7.000 -5.871 1.00 97.06 189 SER A CA 1
ATOM 1596 C C . SER A 1 189 ? -9.946 -6.605 -5.643 1.00 97.06 189 SER A C 1
ATOM 1598 O O . SER A 1 1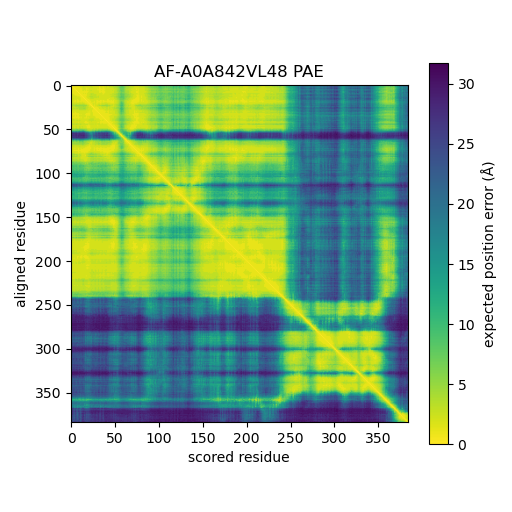89 ? -10.795 -7.472 -5.469 1.00 97.06 189 SER A O 1
ATOM 1600 N N . SER A 1 190 ? -10.248 -5.302 -5.606 1.00 97.12 190 SER A N 1
ATOM 1601 C CA . SER A 1 190 ? -11.622 -4.790 -5.520 1.00 97.12 190 SER A CA 1
ATOM 1602 C C . SER A 1 190 ? -11.765 -3.373 -6.077 1.00 97.12 190 SER A C 1
ATOM 1604 O O . SER A 1 190 ? -10.842 -2.549 -6.022 1.00 97.12 190 SER A O 1
ATOM 1606 N N . LYS A 1 191 ? -12.973 -3.047 -6.524 1.00 95.31 191 LYS A N 1
ATOM 1607 C CA . LYS A 1 191 ? -13.424 -1.725 -6.963 1.00 95.31 191 LYS A CA 1
ATOM 1608 C C . LYS A 1 191 ? -14.289 -1.067 -5.881 1.00 95.31 191 LYS A C 1
ATOM 1610 O O . LYS A 1 191 ? -14.572 -1.643 -4.832 1.00 95.31 191 LYS A O 1
ATOM 1615 N N . ASN A 1 192 ? -14.643 0.199 -6.090 1.00 94.62 192 ASN A N 1
ATOM 1616 C CA . ASN A 1 192 ? -15.570 0.905 -5.203 1.00 94.62 192 ASN A CA 1
ATOM 1617 C C . ASN A 1 192 ? -16.942 0.201 -5.224 1.00 94.62 192 ASN A C 1
ATOM 1619 O O . ASN A 1 192 ? -17.407 -0.178 -6.294 1.00 94.62 192 ASN A O 1
ATOM 1623 N N . GLY A 1 193 ? -17.564 0.020 -4.058 1.00 93.12 193 GLY A N 1
ATOM 1624 C CA . GLY A 1 193 ? -18.861 -0.650 -3.922 1.00 93.12 193 GLY A CA 1
ATOM 1625 C C . GLY A 1 193 ? -18.816 -2.177 -3.782 1.00 93.12 193 GLY A C 1
ATOM 1626 O O . GLY A 1 193 ? -19.804 -2.746 -3.310 1.00 93.12 193 GLY A O 1
ATOM 1627 N N . ASP A 1 194 ? -17.688 -2.821 -4.101 1.00 95.62 194 ASP A N 1
ATOM 1628 C CA . ASP A 1 194 ? -17.493 -4.266 -3.919 1.00 95.62 194 ASP A CA 1
ATOM 1629 C C . ASP A 1 194 ? -17.560 -4.668 -2.437 1.00 95.62 194 ASP A C 1
ATOM 1631 O O . ASP A 1 194 ? -17.401 -3.836 -1.537 1.00 95.62 194 ASP A O 1
ATOM 1635 N N . ILE A 1 195 ? -17.774 -5.961 -2.179 1.00 96.56 195 ILE A N 1
ATOM 1636 C CA . ILE A 1 195 ? -17.817 -6.530 -0.827 1.00 96.56 195 ILE A CA 1
ATOM 1637 C C . ILE A 1 195 ? -16.445 -7.100 -0.457 1.00 96.56 195 ILE A C 1
ATOM 1639 O O . ILE A 1 195 ? -15.920 -7.979 -1.135 1.00 96.56 195 ILE A O 1
ATOM 1643 N N . VAL A 1 196 ? -15.899 -6.651 0.673 1.00 97.94 196 VAL A N 1
ATOM 1644 C CA . VAL A 1 196 ? -14.706 -7.229 1.305 1.00 97.94 196 VAL A CA 1
ATOM 1645 C C . VAL A 1 196 ? -15.123 -8.025 2.538 1.00 97.94 196 VAL A C 1
ATOM 1647 O O . VAL A 1 196 ? -15.634 -7.463 3.506 1.00 97.94 196 VAL A O 1
ATOM 1650 N N . LEU A 1 197 ? -14.880 -9.335 2.529 1.00 97.44 197 LEU A N 1
ATOM 1651 C CA . LEU A 1 197 ? -15.153 -10.203 3.672 1.00 97.44 197 LEU A CA 1
ATOM 1652 C C . LEU A 1 197 ? -13.854 -10.592 4.377 1.00 97.44 197 LEU A C 1
ATOM 1654 O O . LEU A 1 197 ? -12.908 -11.057 3.745 1.00 97.44 197 LEU A O 1
ATOM 1658 N N . ASP A 1 198 ? -13.838 -10.467 5.701 1.00 97.56 198 ASP A N 1
ATOM 1659 C CA . ASP A 1 198 ? -12.782 -11.014 6.547 1.00 97.56 198 ASP A CA 1
ATOM 1660 C C . ASP A 1 198 ? -13.401 -11.893 7.642 1.00 97.56 198 ASP A C 1
ATOM 1662 O O . ASP A 1 198 ? -14.182 -11.443 8.482 1.00 97.56 198 ASP A O 1
ATOM 1666 N N . ALA A 1 199 ? -13.076 -13.186 7.589 1.00 94.81 199 ALA A N 1
ATOM 1667 C CA . ALA A 1 199 ? -13.620 -14.202 8.485 1.00 94.81 199 ALA A CA 1
ATOM 1668 C C . ALA A 1 199 ? -12.844 -14.339 9.813 1.00 94.81 199 ALA A C 1
ATOM 1670 O O . ALA A 1 199 ? -13.175 -15.203 10.627 1.00 94.81 199 ALA A O 1
ATOM 1671 N N . PHE A 1 200 ? -11.783 -13.544 9.996 1.00 94.88 200 PHE A N 1
ATOM 1672 C CA . PHE A 1 200 ? -10.901 -13.540 11.164 1.00 94.88 200 PHE A CA 1
ATOM 1673 C C . PHE A 1 200 ? -10.463 -12.104 11.497 1.00 94.88 200 PHE A C 1
ATOM 1675 O O . PHE A 1 200 ? -9.267 -11.807 11.582 1.00 94.88 200 PHE A O 1
ATOM 1682 N N . ILE A 1 201 ? -11.437 -11.206 11.682 1.00 94.75 201 ILE A N 1
ATOM 1683 C CA . ILE A 1 201 ? -11.189 -9.755 11.680 1.00 94.75 201 ILE A CA 1
ATOM 1684 C C . ILE A 1 201 ? -10.266 -9.256 12.789 1.00 94.75 201 ILE A C 1
ATOM 1686 O O . ILE A 1 201 ? -9.603 -8.232 12.600 1.00 94.75 201 ILE A O 1
ATOM 1690 N N . GLY A 1 202 ? -10.231 -9.905 13.959 1.00 95.25 202 GLY A N 1
ATOM 1691 C CA . GLY A 1 202 ? -9.418 -9.483 15.097 1.00 95.25 202 GLY A CA 1
ATOM 1692 C C . GLY A 1 202 ? -9.632 -8.009 15.466 1.00 95.25 202 GLY A C 1
ATOM 1693 O O . GLY A 1 202 ? -10.654 -7.627 16.026 1.00 95.25 202 GLY A O 1
ATOM 1694 N N . SER A 1 203 ? -8.659 -7.152 15.146 1.00 95.12 203 SER A N 1
ATOM 1695 C CA . SER A 1 203 ? -8.730 -5.701 15.385 1.00 95.12 203 SER A CA 1
ATOM 1696 C C . SER A 1 203 ? -9.586 -4.917 14.380 1.00 95.12 203 SER A C 1
ATOM 1698 O O . SER A 1 203 ? -9.620 -3.687 14.451 1.00 95.12 203 SER A O 1
ATOM 1700 N N . GLY A 1 204 ? -10.191 -5.579 13.393 1.00 95.69 204 GLY A N 1
ATOM 1701 C CA . GLY A 1 204 ? -11.020 -4.944 12.368 1.00 95.69 204 GLY A CA 1
ATOM 1702 C C . GLY A 1 204 ? -10.251 -4.125 11.338 1.00 95.69 204 GLY A C 1
ATOM 1703 O O . GLY A 1 204 ? -10.823 -3.202 10.768 1.00 95.69 204 GLY A O 1
ATOM 1704 N N . THR A 1 205 ? -8.959 -4.395 11.106 1.00 97.31 205 THR A N 1
ATOM 1705 C CA . THR A 1 205 ? -8.170 -3.595 10.148 1.00 97.31 205 THR A CA 1
ATOM 1706 C C . THR A 1 205 ? -8.744 -3.700 8.733 1.00 97.31 205 THR A C 1
ATOM 1708 O O . THR A 1 205 ? -8.884 -2.682 8.065 1.00 97.31 205 THR A O 1
ATOM 1711 N N . THR A 1 206 ? -9.126 -4.901 8.291 1.00 97.88 206 THR A N 1
ATOM 1712 C CA . THR A 1 206 ? -9.643 -5.129 6.934 1.00 97.88 206 THR A CA 1
ATOM 1713 C C . THR A 1 206 ? -10.914 -4.329 6.664 1.00 97.88 206 THR A C 1
ATOM 1715 O O . THR A 1 206 ? -10.969 -3.580 5.694 1.00 97.88 206 THR A O 1
ATOM 1718 N N . ILE A 1 207 ? -11.901 -4.416 7.560 1.00 95.69 207 ILE A N 1
ATOM 1719 C CA . ILE A 1 207 ? -13.184 -3.716 7.407 1.00 95.69 207 ILE A CA 1
ATOM 1720 C C . ILE A 1 207 ? -13.044 -2.197 7.569 1.00 95.69 207 ILE A C 1
ATOM 1722 O O . ILE A 1 207 ? -13.692 -1.444 6.853 1.00 95.69 207 ILE A O 1
ATOM 1726 N N . ALA A 1 208 ? -12.134 -1.736 8.434 1.00 95.19 208 ALA A N 1
ATOM 1727 C CA . ALA A 1 208 ? -11.822 -0.318 8.568 1.00 95.19 208 ALA A CA 1
ATOM 1728 C C . ALA A 1 208 ? -11.251 0.257 7.268 1.00 95.19 208 ALA A C 1
ATOM 1730 O O . ALA A 1 208 ? -11.655 1.331 6.836 1.00 95.19 208 ALA A O 1
ATOM 1731 N N . VAL A 1 209 ? -10.324 -0.459 6.627 1.00 97.06 209 VAL A N 1
ATOM 1732 C CA . VAL A 1 209 ? -9.749 -0.025 5.350 1.00 97.06 209 VAL A CA 1
ATOM 1733 C C . VAL A 1 209 ? -10.765 -0.140 4.217 1.00 97.06 209 VAL A C 1
ATOM 1735 O O . VAL A 1 209 ? -10.835 0.763 3.388 1.00 97.06 209 VAL A O 1
ATOM 1738 N N . ALA A 1 210 ? -11.578 -1.198 4.192 1.00 96.31 210 ALA A N 1
ATOM 1739 C CA . ALA A 1 210 ? -12.658 -1.349 3.220 1.00 96.31 210 ALA A CA 1
ATOM 1740 C C . ALA A 1 210 ? -13.635 -0.163 3.285 1.00 96.31 210 ALA A C 1
ATOM 1742 O O . ALA A 1 210 ? -13.898 0.459 2.257 1.00 96.31 210 ALA A O 1
ATOM 1743 N N . GLU A 1 211 ? -14.080 0.218 4.487 1.00 93.94 211 GLU A N 1
ATOM 1744 C CA . GLU A 1 211 ? -14.958 1.372 4.711 1.00 93.94 211 GLU A CA 1
ATOM 1745 C C . GLU A 1 211 ? -14.320 2.681 4.220 1.00 93.94 211 GLU A C 1
ATOM 1747 O O . GLU A 1 211 ? -14.925 3.400 3.423 1.00 93.94 211 GLU A O 1
ATOM 1752 N N . LYS A 1 212 ? -13.064 2.951 4.611 1.00 93.19 212 LYS A N 1
ATOM 1753 C CA . LYS A 1 212 ? -12.301 4.141 4.181 1.00 93.19 212 LYS A CA 1
ATOM 1754 C C . LYS A 1 212 ? -12.126 4.225 2.666 1.00 93.19 212 LYS A C 1
ATOM 1756 O O . LYS A 1 212 ? -12.067 5.312 2.103 1.00 93.19 212 LYS A O 1
ATOM 1761 N N . LEU A 1 213 ? -12.035 3.076 2.004 1.00 95.12 213 LEU A N 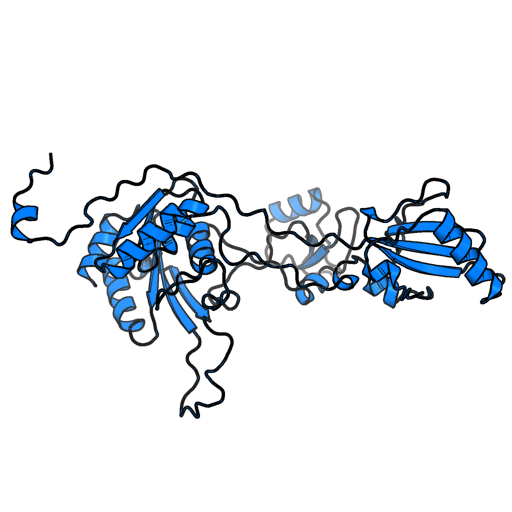1
ATOM 1762 C CA . LEU A 1 213 ? -11.913 2.969 0.555 1.00 95.12 213 LEU A CA 1
ATOM 1763 C C . LEU A 1 213 ? -13.276 2.953 -0.163 1.00 95.12 213 LEU A C 1
ATOM 1765 O O . LEU A 1 213 ? -13.304 2.875 -1.389 1.00 95.12 213 LEU A O 1
ATOM 1769 N N . GLY A 1 214 ? -14.406 3.013 0.543 1.00 92.06 214 GLY A N 1
ATOM 1770 C CA . GLY A 1 214 ? -15.735 2.992 -0.076 1.00 92.06 214 GLY A CA 1
ATOM 1771 C C . GLY A 1 214 ? -16.177 1.609 -0.565 1.00 92.06 214 GLY A C 1
ATOM 1772 O O . GLY A 1 214 ? -16.892 1.502 -1.557 1.00 92.06 214 GLY A O 1
ATOM 1773 N N . ARG A 1 215 ? -15.736 0.537 0.096 1.00 93.81 215 ARG A N 1
ATOM 1774 C CA . ARG A 1 215 ? -16.223 -0.833 -0.127 1.00 93.81 215 ARG A CA 1
ATOM 1775 C C . ARG A 1 215 ? -17.286 -1.180 0.914 1.00 93.81 215 ARG A C 1
ATOM 1777 O O . ARG A 1 215 ? -17.283 -0.639 2.020 1.00 93.81 215 ARG A O 1
ATOM 1784 N N . LYS A 1 216 ? -18.180 -2.102 0.567 1.00 93.94 216 LYS A N 1
ATOM 1785 C CA . LYS A 1 216 ? -19.024 -2.804 1.542 1.00 93.94 216 LYS A CA 1
ATOM 1786 C C . LYS A 1 216 ? -18.164 -3.848 2.249 1.00 93.94 216 LYS A C 1
ATOM 1788 O O . LYS A 1 216 ? -17.168 -4.311 1.693 1.00 93.94 216 LYS A O 1
ATOM 1793 N N . TRP A 1 217 ? -18.528 -4.242 3.462 1.00 94.88 217 TRP A N 1
ATOM 1794 C CA . TRP A 1 217 ? -17.723 -5.207 4.200 1.00 94.88 217 TRP A CA 1
ATOM 1795 C C . TRP A 1 217 ? -18.548 -6.143 5.070 1.00 94.88 217 TRP A C 1
ATOM 1797 O O . TRP A 1 217 ? -19.625 -5.796 5.546 1.00 94.88 217 TRP A O 1
ATOM 1807 N N . ILE A 1 218 ? -18.003 -7.341 5.280 1.00 93.25 218 ILE A N 1
ATOM 1808 C CA . ILE A 1 218 ? -18.512 -8.343 6.215 1.00 93.25 218 ILE A CA 1
ATOM 1809 C C . ILE A 1 218 ? -17.349 -8.747 7.118 1.00 93.25 218 ILE A C 1
ATOM 1811 O O . ILE A 1 218 ? -16.302 -9.184 6.641 1.00 93.25 218 ILE A O 1
ATOM 1815 N N . GLY A 1 219 ? -17.521 -8.585 8.428 1.00 93.44 219 GLY A N 1
ATOM 1816 C CA . GLY A 1 219 ? -16.517 -8.953 9.420 1.00 93.44 219 GLY A CA 1
ATOM 1817 C C . GLY A 1 219 ? -17.034 -10.021 10.373 1.00 93.44 219 GLY A C 1
ATOM 1818 O O . GLY A 1 219 ? -18.099 -9.845 10.957 1.00 93.44 219 GLY A O 1
ATOM 1819 N N . ILE A 1 220 ? -16.275 -11.103 10.559 1.00 92.88 220 ILE A N 1
ATOM 1820 C CA . ILE A 1 220 ? -16.639 -12.212 11.450 1.00 92.88 220 ILE A CA 1
ATOM 1821 C C . ILE A 1 220 ? -15.521 -12.442 12.474 1.00 92.88 220 ILE A C 1
ATOM 1823 O O . ILE A 1 220 ? -14.352 -12.581 12.114 1.00 92.88 220 ILE A O 1
ATOM 1827 N N . ASP A 1 221 ? -15.885 -12.516 13.756 1.00 92.62 221 ASP A N 1
ATOM 1828 C CA . ASP A 1 221 ? -15.015 -12.995 14.834 1.00 92.62 221 ASP A CA 1
ATOM 1829 C C . ASP A 1 221 ? -15.845 -13.666 15.934 1.00 92.62 221 ASP A C 1
ATOM 1831 O O . ASP A 1 221 ? -16.980 -13.272 16.194 1.00 92.62 221 ASP A O 1
ATOM 1835 N N . CYS A 1 222 ? -15.268 -14.650 16.622 1.00 89.44 222 CYS A N 1
ATOM 1836 C CA . CYS A 1 222 ? -15.883 -15.263 17.803 1.00 89.44 222 CYS A CA 1
ATOM 1837 C C . CYS A 1 222 ? -15.352 -14.680 19.125 1.00 89.44 222 CYS A C 1
ATOM 1839 O O . CYS A 1 222 ? -15.892 -14.951 20.199 1.00 89.44 222 CYS A O 1
ATOM 1841 N N . GLY A 1 223 ? -14.257 -13.920 19.085 1.00 87.69 223 GLY A N 1
ATOM 1842 C CA . GLY A 1 223 ? -13.601 -13.358 20.254 1.00 87.69 223 GLY A CA 1
ATOM 1843 C C . GLY A 1 223 ? -14.290 -12.090 20.747 1.00 87.69 223 GLY A C 1
ATOM 1844 O O . GLY A 1 223 ? -14.302 -11.072 20.061 1.00 87.69 223 GLY A O 1
ATOM 1845 N N . LYS A 1 224 ? -14.757 -12.090 22.002 1.00 87.06 224 LYS A N 1
ATOM 1846 C CA . LYS A 1 224 ? -15.350 -10.895 22.638 1.00 87.06 224 LYS A CA 1
ATOM 1847 C C . LYS A 1 224 ? -14.443 -9.662 22.542 1.00 87.06 224 LYS A C 1
ATOM 1849 O O . LYS A 1 224 ? -14.911 -8.575 22.229 1.00 87.06 224 LYS A O 1
ATOM 1854 N N . LEU A 1 225 ? -13.135 -9.835 22.766 1.00 89.50 225 LEU A N 1
ATOM 1855 C CA . LEU A 1 225 ? -12.161 -8.745 22.655 1.00 89.50 225 LEU A CA 1
ATOM 1856 C C . LEU A 1 225 ? -12.112 -8.154 21.238 1.00 89.50 225 LEU A C 1
ATOM 1858 O O . LEU A 1 225 ? -12.019 -6.937 21.101 1.00 89.50 225 LEU A O 1
ATOM 1862 N N . ALA A 1 226 ? -12.173 -9.000 20.205 1.00 90.06 226 ALA A N 1
ATOM 1863 C CA . ALA A 1 226 ? -12.202 -8.561 18.813 1.00 90.06 226 ALA A CA 1
ATOM 1864 C C . ALA A 1 226 ? -13.463 -7.734 18.549 1.00 90.06 226 ALA A C 1
ATOM 1866 O O . ALA A 1 226 ? -13.359 -6.591 18.118 1.00 90.06 226 ALA A O 1
ATOM 1867 N N . ILE A 1 227 ? -14.631 -8.254 18.940 1.00 86.75 227 ILE A N 1
ATOM 1868 C CA . ILE A 1 227 ? -15.926 -7.582 18.766 1.00 86.75 227 ILE A CA 1
ATOM 1869 C C . ILE A 1 227 ? -15.928 -6.191 19.420 1.00 86.75 227 ILE A C 1
ATOM 1871 O O . ILE A 1 227 ? -16.228 -5.207 18.747 1.00 86.75 227 ILE A O 1
ATOM 1875 N N . TYR A 1 228 ? -15.523 -6.068 20.690 1.00 86.94 228 TYR A N 1
ATOM 1876 C CA . TYR A 1 228 ? -15.470 -4.760 21.363 1.00 86.94 228 TYR A CA 1
ATOM 1877 C C . TYR A 1 228 ? -14.448 -3.807 20.731 1.00 86.94 228 TYR A C 1
ATOM 1879 O O . TYR A 1 228 ? -14.694 -2.604 20.623 1.00 86.94 228 TYR A O 1
ATOM 1887 N N . THR A 1 229 ? -13.299 -4.335 20.297 1.00 91.31 229 THR A N 1
ATOM 1888 C CA . THR A 1 229 ? -12.261 -3.540 19.622 1.00 91.31 229 THR A CA 1
ATOM 1889 C C . THR A 1 229 ? -12.782 -2.985 18.300 1.00 91.31 229 THR A C 1
ATOM 1891 O O . THR A 1 229 ? -12.615 -1.799 18.024 1.00 91.31 229 THR A O 1
ATOM 1894 N N . VAL A 1 230 ? -13.447 -3.828 17.510 1.00 91.00 230 VAL A N 1
ATOM 1895 C CA . VAL A 1 230 ? -14.055 -3.482 16.224 1.00 91.00 230 VAL A CA 1
ATOM 1896 C C . VAL A 1 230 ? -15.153 -2.444 16.406 1.00 91.00 230 VAL A C 1
ATOM 1898 O O . VAL A 1 230 ? -15.107 -1.414 15.745 1.00 91.00 230 VAL A O 1
ATOM 1901 N N . GLN A 1 231 ? -16.085 -2.653 17.341 1.00 85.88 231 GLN A N 1
ATOM 1902 C CA . GLN A 1 231 ? -17.153 -1.690 17.629 1.00 85.88 231 GLN A CA 1
ATOM 1903 C C . GLN A 1 231 ? -16.585 -0.304 17.943 1.00 85.88 231 GLN A C 1
ATOM 1905 O O . GLN A 1 231 ? -16.958 0.684 17.313 1.00 85.88 231 GLN A O 1
ATOM 1910 N N . LYS A 1 232 ? -15.618 -0.233 18.867 1.00 86.56 232 LYS A N 1
ATOM 1911 C CA . LYS A 1 232 ? -14.973 1.034 19.217 1.00 86.56 232 LYS A CA 1
ATOM 1912 C C . LYS A 1 232 ? -14.244 1.653 18.023 1.00 86.56 232 LYS A C 1
ATOM 1914 O O . LYS A 1 232 ? -14.299 2.869 17.859 1.00 86.56 232 LYS A O 1
ATOM 1919 N N . ARG A 1 233 ? -13.564 0.844 17.202 1.00 90.12 233 ARG A N 1
ATOM 1920 C CA . ARG A 1 233 ? -12.863 1.314 15.999 1.00 90.12 233 ARG A CA 1
ATOM 1921 C C . ARG A 1 233 ? -13.832 1.934 14.997 1.00 90.12 233 ARG A C 1
ATOM 1923 O O . ARG A 1 233 ? -13.580 3.042 14.544 1.00 90.12 233 ARG A O 1
ATOM 1930 N N . MET A 1 234 ? -14.922 1.240 14.674 1.00 86.25 234 MET A N 1
ATOM 1931 C CA . MET A 1 234 ? -15.867 1.676 13.643 1.00 86.25 234 MET A CA 1
ATOM 1932 C C . MET A 1 234 ? -16.641 2.932 14.058 1.00 86.25 234 MET A C 1
ATOM 1934 O O . MET A 1 234 ? -16.873 3.796 13.221 1.00 86.25 234 MET A O 1
ATOM 1938 N N . LEU A 1 235 ? -16.957 3.093 15.349 1.00 83.94 235 LEU A N 1
ATOM 1939 C CA . LEU A 1 235 ? -17.606 4.306 15.872 1.00 83.94 235 LEU A CA 1
ATOM 1940 C C . LEU A 1 235 ? -16.712 5.556 15.840 1.00 83.94 235 LEU A C 1
ATOM 1942 O O . LEU A 1 235 ? -17.224 6.667 15.905 1.00 83.94 235 LEU A O 1
ATOM 1946 N N . ASN A 1 236 ? -15.390 5.384 15.773 1.00 84.38 236 ASN A N 1
ATOM 1947 C CA . ASN A 1 236 ? -14.415 6.479 15.780 1.00 84.38 236 ASN A CA 1
ATOM 1948 C C . ASN A 1 236 ? -13.590 6.511 14.486 1.00 84.38 236 ASN A C 1
ATOM 1950 O O . ASN A 1 236 ? -12.445 6.965 14.491 1.00 84.38 236 ASN A O 1
ATOM 1954 N N . LEU A 1 237 ? -14.125 5.955 13.396 1.00 86.12 237 LEU A N 1
ATOM 1955 C CA . LEU A 1 237 ? -13.386 5.813 12.152 1.00 86.12 237 LEU A CA 1
ATOM 1956 C C . LEU A 1 237 ? -13.204 7.167 11.459 1.00 86.12 237 LEU A C 1
ATOM 1958 O O . LEU A 1 237 ? -14.093 8.018 11.448 1.00 86.12 237 LEU A O 1
ATOM 1962 N N . THR A 1 238 ? -12.049 7.341 10.833 1.00 86.50 238 THR A N 1
ATOM 1963 C CA . THR A 1 238 ? -11.681 8.552 10.101 1.00 86.50 238 THR A CA 1
ATOM 1964 C C . THR A 1 238 ? -11.334 8.230 8.654 1.00 86.50 238 THR A C 1
ATOM 1966 O O . THR A 1 238 ? -11.095 7.073 8.312 1.00 86.50 238 THR A O 1
ATOM 1969 N N . THR A 1 239 ? -11.298 9.242 7.788 1.00 84.50 239 THR A N 1
ATOM 1970 C CA . THR A 1 239 ? -10.976 9.078 6.358 1.00 84.50 239 THR A CA 1
ATOM 1971 C C . THR A 1 239 ? -9.536 8.624 6.103 1.00 84.50 239 THR A C 1
ATOM 1973 O O . THR A 1 239 ? -9.243 8.011 5.077 1.00 84.50 239 THR A O 1
ATOM 1976 N N . GLN A 1 240 ? -8.621 8.900 7.032 1.00 84.88 240 GLN A N 1
ATOM 1977 C CA . GLN A 1 240 ? -7.194 8.661 6.858 1.00 84.88 240 GLN A CA 1
ATOM 1978 C C . GLN A 1 240 ? -6.845 7.174 6.967 1.00 84.88 240 GLN A C 1
ATOM 1980 O O . GLN A 1 240 ? -7.221 6.519 7.935 1.00 84.88 240 GLN A O 1
ATOM 1985 N N . ILE A 1 241 ? -6.069 6.645 6.015 1.00 86.19 241 ILE A N 1
ATOM 1986 C CA . ILE A 1 241 ? -5.550 5.270 6.063 1.00 86.19 241 ILE A CA 1
ATOM 1987 C C . ILE A 1 241 ? -4.096 5.269 6.551 1.00 86.19 241 ILE A C 1
ATOM 1989 O O . ILE A 1 241 ? -3.254 5.958 5.975 1.00 86.19 241 ILE A O 1
ATOM 1993 N N . GLY A 1 242 ? -3.810 4.466 7.579 1.00 81.44 242 GLY A N 1
ATOM 1994 C CA . GLY A 1 242 ? -2.479 4.317 8.172 1.00 81.44 242 GLY A CA 1
ATOM 1995 C C . GLY A 1 242 ? -1.998 5.560 8.928 1.00 81.44 242 GLY A C 1
ATOM 1996 O O . GLY A 1 242 ? -2.741 6.508 9.179 1.00 81.44 242 GLY A O 1
ATOM 1997 N N . SER A 1 243 ? -0.721 5.572 9.314 1.00 67.62 243 SER A N 1
ATOM 1998 C CA . SER A 1 243 ? -0.069 6.802 9.773 1.00 67.62 243 SER A CA 1
ATOM 1999 C C . SER A 1 243 ? 0.279 7.649 8.552 1.00 67.62 243 SER A C 1
ATOM 2001 O O . SER A 1 243 ? 1.088 7.213 7.733 1.00 67.62 243 SER A O 1
ATOM 2003 N N . GLY A 1 244 ? -0.312 8.840 8.421 1.00 61.44 244 GLY A N 1
ATOM 2004 C CA . GLY A 1 244 ? -0.023 9.745 7.303 1.00 61.44 244 GLY A CA 1
ATOM 2005 C C . GLY A 1 244 ? 1.482 9.904 7.107 1.00 61.44 244 GLY A C 1
ATOM 2006 O O . GLY A 1 244 ? 2.213 10.123 8.076 1.00 61.44 244 GLY A O 1
ATOM 2007 N N . LYS A 1 245 ? 1.953 9.744 5.866 1.00 59.28 245 LYS A N 1
ATOM 2008 C CA . LYS A 1 245 ? 3.367 9.939 5.547 1.00 59.28 245 LYS A CA 1
ATOM 2009 C C . LYS A 1 245 ? 3.711 11.396 5.838 1.00 59.28 245 LYS A C 1
ATOM 2011 O O . LYS A 1 245 ? 3.189 12.303 5.200 1.00 59.28 245 LYS A O 1
ATOM 2016 N N . ILE A 1 246 ? 4.553 11.616 6.840 1.00 60.31 246 ILE A N 1
ATOM 2017 C CA . ILE A 1 246 ? 5.105 12.938 7.120 1.00 60.31 246 ILE A CA 1
ATOM 2018 C C . ILE A 1 246 ? 6.228 13.153 6.110 1.00 60.31 246 ILE A C 1
ATOM 2020 O O . ILE A 1 246 ? 7.154 12.342 6.062 1.00 60.31 246 ILE A O 1
ATOM 2024 N N . ASP A 1 247 ? 6.164 14.232 5.327 1.00 63.03 247 ASP A N 1
ATOM 2025 C CA . ASP A 1 247 ? 7.286 14.639 4.481 1.00 63.03 247 ASP A CA 1
ATOM 2026 C C . ASP A 1 247 ? 8.497 14.966 5.371 1.00 63.03 247 ASP A C 1
ATOM 2028 O O . ASP A 1 247 ? 8.557 16.003 6.048 1.00 63.03 247 ASP A O 1
ATOM 2032 N N . SER A 1 248 ? 9.438 14.022 5.422 1.00 64.56 248 SER A N 1
ATOM 2033 C CA . SER A 1 248 ? 10.659 14.105 6.220 1.00 64.56 248 SER A CA 1
ATOM 2034 C C . SER A 1 248 ? 11.809 14.781 5.478 1.00 64.56 248 SER A C 1
ATOM 2036 O O . SER A 1 248 ? 12.882 14.925 6.066 1.00 64.56 248 SER A O 1
ATOM 2038 N N . ARG A 1 249 ? 11.616 15.165 4.206 1.00 70.75 249 ARG A N 1
ATOM 2039 C CA . ARG A 1 249 ? 12.647 15.844 3.420 1.00 70.75 249 ARG A CA 1
ATOM 2040 C C . ARG A 1 249 ? 12.999 17.184 4.059 1.00 70.75 249 ARG A C 1
ATOM 2042 O O . ARG A 1 249 ? 12.132 17.925 4.541 1.00 70.75 249 ARG A O 1
ATOM 2049 N N . ARG A 1 250 ? 14.289 17.501 4.074 1.00 70.81 250 ARG A N 1
ATOM 2050 C CA . ARG A 1 250 ? 14.806 18.805 4.506 1.00 70.81 250 ARG A CA 1
ATOM 2051 C C . ARG A 1 250 ? 14.497 19.862 3.447 1.00 70.81 250 ARG A C 1
ATOM 2053 O O . ARG A 1 250 ? 14.182 19.545 2.308 1.00 70.81 250 ARG A O 1
ATOM 2060 N N . ASP A 1 251 ? 14.584 21.136 3.815 1.00 69.94 251 ASP A N 1
ATOM 2061 C CA . ASP A 1 251 ? 14.198 22.244 2.929 1.00 69.94 251 ASP A CA 1
ATOM 2062 C C . ASP A 1 251 ? 14.997 22.272 1.619 1.00 69.94 251 ASP A C 1
ATOM 2064 O O . ASP A 1 251 ? 14.411 22.467 0.561 1.00 69.94 251 ASP A O 1
ATOM 2068 N N . TYR A 1 252 ? 16.301 21.981 1.665 1.00 69.62 252 TYR A N 1
ATOM 2069 C CA . TYR A 1 252 ? 17.143 21.931 0.464 1.00 69.62 252 TYR A CA 1
ATOM 2070 C C . TYR A 1 252 ? 16.837 20.732 -0.450 1.00 69.62 252 TYR A C 1
ATOM 2072 O O . TYR A 1 252 ? 17.030 20.821 -1.653 1.00 69.62 252 TYR A O 1
ATOM 2080 N N . GLU A 1 253 ? 16.317 19.624 0.091 1.00 70.12 253 GLU A N 1
ATOM 2081 C CA . GLU A 1 253 ? 15.898 18.446 -0.695 1.00 70.12 253 GLU A CA 1
ATOM 2082 C C . GLU A 1 253 ? 14.581 18.697 -1.449 1.00 70.12 253 GLU A C 1
ATOM 2084 O O . GLU A 1 253 ? 14.124 17.850 -2.213 1.00 70.12 253 GLU A O 1
ATOM 2089 N N . ARG A 1 254 ? 13.947 19.848 -1.196 1.00 78.69 254 ARG A N 1
ATOM 2090 C CA . ARG A 1 254 ? 12.687 20.293 -1.799 1.00 78.69 254 ARG A CA 1
ATOM 2091 C C . ARG A 1 254 ? 12.888 21.478 -2.751 1.00 78.69 254 ARG A C 1
ATOM 2093 O O . ARG A 1 254 ? 11.910 22.114 -3.126 1.00 78.69 254 ARG A O 1
ATOM 2100 N N . VAL A 1 255 ? 14.134 21.775 -3.121 1.00 79.44 255 VAL A N 1
ATOM 2101 C CA . VAL A 1 255 ? 14.494 22.732 -4.176 1.00 79.44 255 VAL A CA 1
ATOM 2102 C C . VAL A 1 255 ? 14.827 21.930 -5.433 1.00 79.44 255 VAL A C 1
ATOM 2104 O O . VAL A 1 255 ? 15.688 21.051 -5.391 1.00 79.44 255 VAL A O 1
ATOM 2107 N N . GLN A 1 256 ? 14.118 22.198 -6.529 1.00 75.62 256 GLN A N 1
ATOM 2108 C CA . GLN A 1 256 ? 14.111 21.346 -7.725 1.00 75.62 256 GLN A CA 1
ATOM 2109 C C . GLN A 1 256 ? 15.482 21.231 -8.413 1.00 75.62 256 GLN A C 1
ATOM 2111 O O . GLN A 1 256 ? 15.817 20.177 -8.950 1.00 75.62 256 GLN A O 1
ATOM 2116 N N . ASP A 1 257 ? 16.286 22.286 -8.354 1.00 73.19 257 ASP A N 1
ATOM 2117 C CA . ASP A 1 257 ? 17.564 22.454 -9.048 1.00 73.19 257 ASP A CA 1
ATOM 2118 C C . ASP A 1 257 ? 18.744 22.665 -8.075 1.00 73.19 257 ASP A C 1
ATOM 2120 O O . ASP A 1 257 ? 19.796 23.195 -8.437 1.00 73.19 257 ASP A O 1
ATOM 2124 N N . PHE A 1 258 ? 18.609 22.214 -6.820 1.00 76.31 258 PHE A N 1
ATOM 2125 C CA . PHE A 1 258 ? 19.629 22.406 -5.777 1.00 76.31 258 PHE A CA 1
ATOM 2126 C C . PHE A 1 258 ? 21.025 21.889 -6.170 1.00 76.31 258 PHE A C 1
ATOM 2128 O O . PHE A 1 258 ? 22.053 22.482 -5.823 1.00 76.31 258 PHE A O 1
ATOM 2135 N N . GLU A 1 259 ? 21.081 20.772 -6.899 1.00 70.94 259 GLU A N 1
ATOM 2136 C CA . GLU A 1 259 ? 22.345 20.229 -7.398 1.00 70.94 259 GLU A CA 1
ATOM 2137 C C . GLU A 1 259 ? 23.034 21.165 -8.392 1.00 70.94 259 GLU A C 1
ATOM 2139 O O . GLU A 1 259 ? 24.261 21.245 -8.401 1.00 70.94 259 GLU A O 1
ATOM 2144 N N . GLU A 1 260 ? 22.270 21.867 -9.224 1.00 73.69 260 GLU A N 1
ATOM 2145 C CA . GLU A 1 260 ? 22.810 22.799 -10.209 1.00 73.69 260 GLU A CA 1
ATOM 2146 C C . GLU A 1 260 ? 23.251 24.097 -9.544 1.00 73.69 260 GLU A C 1
ATOM 2148 O O . GLU A 1 260 ? 24.333 24.592 -9.850 1.00 73.69 260 GLU A O 1
ATOM 2153 N N . HIS A 1 261 ? 22.522 24.575 -8.531 1.00 71.44 261 HIS A N 1
ATOM 2154 C CA . HIS A 1 261 ? 23.030 25.626 -7.648 1.00 71.44 261 HIS A CA 1
ATOM 2155 C C . HIS A 1 261 ? 24.395 25.252 -7.052 1.00 71.44 261 HIS A C 1
ATOM 2157 O O . HIS A 1 261 ? 25.311 26.072 -7.062 1.00 71.44 261 HIS A O 1
ATOM 2163 N N . SER A 1 262 ? 24.562 23.997 -6.617 1.00 65.94 262 SER A N 1
ATOM 2164 C CA . SER A 1 262 ? 25.814 23.488 -6.036 1.00 65.94 262 SER A CA 1
ATOM 2165 C C . SER A 1 262 ? 26.954 23.312 -7.052 1.00 65.94 262 SER A C 1
ATOM 2167 O O . SER A 1 262 ? 28.121 23.330 -6.663 1.00 65.94 262 SER A O 1
ATOM 2169 N N . LYS A 1 263 ? 26.636 23.110 -8.337 1.00 67.44 263 LYS A N 1
ATOM 2170 C CA . LYS A 1 263 ? 27.610 22.939 -9.435 1.00 67.44 263 LYS A CA 1
ATOM 2171 C C . LYS A 1 263 ? 27.895 24.238 -10.195 1.00 67.44 263 LYS A C 1
ATOM 2173 O O . LYS A 1 263 ? 28.894 24.317 -10.908 1.00 67.44 263 LYS A O 1
ATOM 2178 N N . SER A 1 264 ? 27.016 25.231 -10.092 1.00 62.75 264 SER A N 1
ATOM 2179 C CA . SER A 1 264 ? 27.165 26.521 -10.760 1.00 62.75 264 SER A CA 1
ATOM 2180 C C . SER A 1 264 ? 28.354 27.303 -10.188 1.00 62.75 264 SER A C 1
ATOM 2182 O O . SER A 1 264 ? 28.629 27.248 -8.994 1.00 62.75 264 SER A O 1
ATOM 2184 N N . ASN A 1 265 ? 29.022 28.108 -11.021 1.00 59.34 265 ASN A N 1
ATOM 2185 C CA . ASN A 1 265 ? 30.042 29.073 -10.573 1.00 59.34 265 ASN A CA 1
ATOM 2186 C C . ASN A 1 265 ? 29.451 30.252 -9.764 1.00 59.34 265 ASN A C 1
ATOM 2188 O O . ASN A 1 265 ? 30.161 31.214 -9.467 1.00 59.34 265 ASN A O 1
ATOM 2192 N N . SER A 1 266 ? 28.153 30.218 -9.442 1.00 60.88 266 SER A N 1
ATOM 2193 C CA . SER A 1 266 ? 27.505 31.260 -8.652 1.00 60.88 266 SER A CA 1
ATOM 2194 C C . SER A 1 266 ? 27.929 31.141 -7.189 1.00 60.88 266 SER A C 1
ATOM 2196 O O . SER A 1 266 ? 28.031 30.047 -6.629 1.00 60.88 266 SER A O 1
ATOM 2198 N N . ARG A 1 267 ? 28.213 32.274 -6.545 1.00 64.69 267 ARG A N 1
ATOM 2199 C CA . ARG A 1 267 ? 28.592 32.267 -5.130 1.00 64.69 267 ARG A CA 1
ATOM 2200 C C . ARG A 1 267 ? 27.327 32.062 -4.296 1.00 64.69 267 ARG A C 1
ATOM 2202 O O . ARG A 1 267 ? 26.372 32.831 -4.392 1.00 64.69 267 ARG A O 1
ATOM 2209 N N . GLY A 1 268 ? 27.304 31.007 -3.486 1.00 58.38 268 GLY A N 1
ATOM 2210 C CA . GLY A 1 268 ? 26.209 30.755 -2.552 1.00 58.38 268 GLY A CA 1
ATOM 2211 C C . GLY A 1 268 ? 26.319 31.672 -1.336 1.00 58.38 268 GLY A C 1
ATOM 2212 O O . GLY A 1 268 ? 27.329 31.640 -0.635 1.00 58.38 268 GLY A O 1
ATOM 2213 N N . LEU A 1 269 ? 25.285 32.469 -1.060 1.00 56.56 269 LEU A N 1
ATOM 2214 C CA . LEU A 1 269 ? 25.209 33.271 0.161 1.00 56.56 269 LEU A CA 1
ATOM 2215 C C . LEU A 1 269 ? 24.224 32.618 1.137 1.00 56.56 269 LEU A C 1
ATOM 2217 O O . LEU A 1 269 ? 23.012 32.637 0.931 1.00 56.56 269 LEU A O 1
ATOM 2221 N N . PHE A 1 270 ? 24.744 32.004 2.202 1.00 46.06 270 PHE A N 1
ATOM 2222 C CA . PHE A 1 270 ? 23.922 31.324 3.203 1.00 46.06 270 PHE A CA 1
ATOM 2223 C C . PHE A 1 270 ? 23.537 32.291 4.332 1.00 46.06 270 PHE A C 1
ATOM 2225 O O . PHE A 1 270 ? 24.348 32.610 5.201 1.00 46.06 270 PHE A O 1
ATOM 2232 N N . PHE A 1 271 ? 22.291 32.768 4.333 1.00 50.50 271 PHE A N 1
ATOM 2233 C CA . PHE A 1 271 ? 21.774 33.623 5.402 1.00 50.50 271 PHE A CA 1
ATOM 2234 C C . PHE A 1 271 ? 21.415 32.803 6.643 1.00 50.50 271 PHE A C 1
ATOM 2236 O O . PHE A 1 271 ? 20.375 32.148 6.687 1.00 50.50 271 PHE A O 1
ATOM 2243 N N . ILE A 1 272 ? 22.222 32.900 7.700 1.00 39.59 272 ILE A N 1
ATOM 2244 C CA . ILE A 1 272 ? 21.799 32.492 9.045 1.00 39.59 272 ILE A CA 1
ATOM 2245 C C . ILE A 1 272 ? 21.297 33.743 9.763 1.00 39.59 272 ILE A C 1
ATOM 2247 O O . ILE A 1 272 ? 22.086 34.503 10.315 1.00 39.59 272 ILE A O 1
ATOM 2251 N N . TYR A 1 273 ? 19.984 33.979 9.748 1.00 42.66 273 TYR A N 1
ATOM 2252 C CA . TYR A 1 273 ? 19.378 35.069 10.518 1.00 42.66 273 TYR A CA 1
ATOM 2253 C C . TYR A 1 273 ? 18.364 34.528 11.529 1.00 42.66 273 TYR A C 1
ATOM 2255 O O . TYR A 1 273 ? 17.544 33.667 11.212 1.00 42.66 273 TYR A O 1
ATOM 2263 N N . GLU A 1 274 ? 18.366 35.062 12.750 1.00 39.44 274 GLU A N 1
ATOM 2264 C CA . GLU A 1 274 ? 17.456 34.646 13.828 1.00 39.44 274 GLU A CA 1
ATOM 2265 C C . GLU A 1 274 ? 15.971 34.899 13.492 1.00 39.44 274 GLU A C 1
ATOM 2267 O O . GLU A 1 274 ? 15.097 34.149 13.923 1.00 39.44 274 GLU A O 1
ATOM 2272 N N . LYS A 1 275 ? 15.669 35.890 12.636 1.00 45.12 275 LYS A N 1
ATOM 2273 C CA . LYS A 1 275 ? 14.312 36.108 12.085 1.00 45.12 275 LYS A CA 1
ATOM 2274 C C . LYS A 1 275 ? 13.894 35.068 11.037 1.00 45.12 275 LYS A C 1
ATOM 2276 O O . LYS A 1 275 ? 12.700 34.819 10.889 1.00 45.12 275 LYS A O 1
ATOM 2281 N N . ALA A 1 276 ? 14.837 34.406 10.357 1.00 51.19 276 ALA A N 1
ATOM 2282 C CA . ALA A 1 276 ? 14.515 33.295 9.457 1.00 51.19 276 ALA A CA 1
ATOM 2283 C C . ALA A 1 276 ? 13.990 32.079 10.245 1.00 51.19 276 ALA A C 1
ATOM 2285 O O . ALA A 1 276 ? 13.072 31.405 9.785 1.00 51.19 276 ALA A O 1
ATOM 2286 N N . LYS A 1 277 ? 14.463 31.871 11.487 1.00 44.16 277 LYS A N 1
ATOM 2287 C CA . LYS A 1 277 ? 13.936 30.832 12.397 1.00 44.16 277 LYS A CA 1
ATOM 2288 C C . LYS A 1 277 ? 12.467 31.035 12.790 1.00 44.16 277 LYS A C 1
ATOM 2290 O O . LYS A 1 277 ? 11.812 30.055 13.128 1.00 44.16 277 LYS A O 1
ATOM 2295 N N . ARG A 1 278 ? 11.942 32.268 12.754 1.00 52.19 278 ARG A N 1
ATOM 2296 C CA . ARG A 1 278 ? 10.525 32.574 13.049 1.00 52.19 278 ARG A CA 1
ATOM 2297 C C . ARG A 1 278 ? 9.619 32.555 11.812 1.00 52.19 278 ARG A C 1
ATOM 2299 O O . ARG A 1 278 ? 8.408 32.657 11.955 1.00 52.19 278 ARG A O 1
ATOM 2306 N N . GLY A 1 279 ? 10.180 32.372 10.611 1.00 54.81 279 GLY A N 1
ATOM 2307 C CA . GLY A 1 279 ? 9.412 32.331 9.363 1.00 54.81 279 GLY A CA 1
ATOM 2308 C C . GLY A 1 279 ? 9.002 33.703 8.814 1.00 54.81 279 GLY A C 1
ATOM 2309 O O . GLY A 1 279 ? 8.179 33.760 7.901 1.00 54.81 279 GLY A O 1
ATOM 2310 N N . ASP A 1 280 ? 9.576 34.799 9.318 1.00 65.12 280 ASP A N 1
ATOM 2311 C CA . ASP A 1 280 ? 9.198 36.176 8.950 1.00 65.12 280 ASP A CA 1
ATOM 2312 C C . ASP A 1 280 ? 10.007 36.755 7.780 1.00 65.12 280 ASP A C 1
ATOM 2314 O O . ASP A 1 280 ? 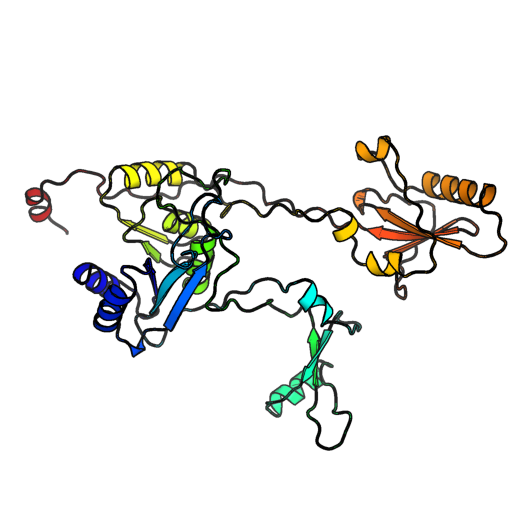9.756 37.873 7.332 1.00 65.12 280 ASP A O 1
ATOM 2318 N N . PHE A 1 281 ? 10.992 36.016 7.274 1.00 74.44 281 PHE A N 1
ATOM 2319 C CA . PHE A 1 281 ? 11.836 36.486 6.182 1.00 74.44 281 PHE A CA 1
ATOM 2320 C C . PHE A 1 281 ? 11.091 36.435 4.837 1.00 74.44 281 PHE A C 1
ATOM 2322 O O . PHE A 1 281 ? 10.506 35.410 4.480 1.00 74.44 281 PHE A O 1
ATOM 2329 N N . VAL A 1 282 ? 11.107 37.551 4.107 1.00 82.50 282 VAL A N 1
ATOM 2330 C CA . VAL A 1 282 ? 10.464 37.733 2.798 1.00 82.50 282 VAL A CA 1
ATOM 2331 C C . VAL A 1 282 ? 11.504 38.305 1.843 1.00 82.50 282 VAL A C 1
ATOM 2333 O O . VAL A 1 282 ? 12.124 39.323 2.146 1.00 82.50 282 VAL A O 1
ATOM 2336 N N . VAL A 1 283 ? 11.666 37.672 0.684 1.00 86.94 283 VAL A N 1
ATOM 2337 C CA . VAL A 1 283 ? 12.499 38.182 -0.407 1.00 86.94 283 VAL A CA 1
ATOM 2338 C C . VAL A 1 283 ? 11.680 39.232 -1.149 1.00 86.94 283 VAL A C 1
ATOM 2340 O O . VAL A 1 283 ? 10.756 38.896 -1.884 1.00 86.94 283 VAL A O 1
ATOM 2343 N N . ASN A 1 284 ? 11.966 40.507 -0.901 1.00 90.88 284 ASN A N 1
ATOM 2344 C CA . ASN A 1 284 ? 11.275 41.644 -1.509 1.00 90.88 284 ASN A CA 1
ATOM 2345 C C . ASN A 1 284 ? 12.266 42.602 -2.185 1.00 90.88 284 ASN A C 1
ATOM 2347 O O . ASN A 1 284 ? 13.482 42.429 -2.095 1.00 90.88 284 ASN A O 1
ATOM 2351 N N . ASP A 1 285 ? 11.734 43.634 -2.840 1.00 91.44 285 ASP A N 1
ATOM 2352 C CA . ASP A 1 285 ? 12.524 44.620 -3.583 1.00 91.44 285 ASP A CA 1
ATOM 2353 C C . ASP A 1 285 ? 13.619 45.283 -2.734 1.00 91.44 285 ASP A C 1
ATOM 2355 O O . ASP A 1 285 ? 14.761 45.411 -3.169 1.00 91.44 285 ASP A O 1
ATOM 2359 N N . SER A 1 286 ? 13.282 45.700 -1.510 1.00 89.94 286 SER A N 1
ATOM 2360 C CA . SER A 1 286 ? 14.230 46.348 -0.598 1.00 89.94 286 SER A CA 1
ATOM 2361 C C . SER A 1 286 ? 15.341 45.396 -0.169 1.00 89.94 286 SER A C 1
ATOM 2363 O O . SER A 1 286 ? 16.501 45.789 -0.152 1.00 89.94 286 SER A O 1
ATOM 2365 N N . PHE A 1 287 ? 15.002 44.145 0.148 1.00 89.31 287 PHE A N 1
ATOM 2366 C CA . PHE A 1 287 ? 15.976 43.138 0.548 1.00 89.31 287 PHE A CA 1
ATOM 2367 C C . PHE A 1 287 ? 17.014 42.891 -0.551 1.00 89.31 287 PHE A C 1
ATOM 2369 O O . PHE A 1 287 ? 18.207 42.948 -0.268 1.00 89.31 287 PHE A O 1
ATOM 2376 N N . LEU A 1 288 ? 16.575 42.674 -1.796 1.00 90.69 288 LEU A N 1
ATOM 2377 C CA . LEU A 1 288 ? 17.490 42.431 -2.915 1.00 90.69 288 LEU A CA 1
ATOM 2378 C C . LEU A 1 288 ? 18.373 43.650 -3.213 1.00 90.69 288 LEU A C 1
ATOM 2380 O O . LEU A 1 288 ? 19.556 43.481 -3.494 1.00 90.69 288 LEU A O 1
ATOM 2384 N N . LYS A 1 289 ? 17.839 44.872 -3.073 1.00 91.75 289 LYS A N 1
ATOM 2385 C CA . LYS A 1 289 ? 18.624 46.111 -3.202 1.00 91.75 289 LYS A CA 1
ATOM 2386 C C . LYS A 1 289 ? 19.694 46.244 -2.127 1.00 91.75 289 LYS A C 1
ATOM 2388 O O . LYS A 1 289 ? 20.862 46.404 -2.462 1.00 91.75 289 LYS A O 1
ATOM 2393 N N . TYR A 1 290 ? 19.323 46.103 -0.855 1.00 89.25 290 TYR A N 1
ATOM 2394 C CA . TYR A 1 290 ? 20.290 46.162 0.244 1.00 89.25 290 TYR A CA 1
ATOM 2395 C C . TYR A 1 290 ? 21.343 45.063 0.143 1.00 89.25 290 TYR A C 1
ATOM 2397 O O . TYR A 1 290 ? 22.503 45.280 0.483 1.00 89.25 290 TYR A O 1
ATOM 2405 N N . LEU A 1 291 ? 20.948 43.880 -0.328 1.00 87.25 291 LEU A N 1
ATOM 2406 C CA . LEU A 1 291 ? 21.879 42.789 -0.533 1.00 87.25 291 LEU A CA 1
ATOM 2407 C C . LEU A 1 291 ? 22.865 43.087 -1.668 1.00 87.25 291 LEU A C 1
ATOM 2409 O O . LEU A 1 291 ? 24.061 42.874 -1.490 1.00 87.25 291 LEU A O 1
ATOM 2413 N N . ALA A 1 292 ? 22.389 43.613 -2.797 1.00 88.81 292 ALA A N 1
ATOM 2414 C CA . ALA A 1 292 ? 23.254 44.027 -3.896 1.00 88.81 292 ALA A CA 1
ATOM 2415 C C . ALA A 1 292 ? 24.241 45.123 -3.454 1.00 88.81 292 ALA A C 1
ATOM 2417 O O . ALA A 1 292 ? 25.441 44.970 -3.655 1.00 88.81 292 ALA A O 1
ATOM 2418 N N . GLU A 1 293 ? 23.771 46.153 -2.741 1.00 89.25 293 GLU A N 1
ATOM 2419 C CA . GLU A 1 293 ? 24.626 47.206 -2.168 1.00 89.25 293 GLU A CA 1
ATOM 2420 C C . GLU A 1 293 ? 25.676 46.642 -1.198 1.00 89.25 293 GLU A C 1
ATOM 2422 O O . GLU A 1 293 ? 26.840 47.052 -1.203 1.00 89.25 293 GLU A O 1
ATOM 2427 N N . PHE A 1 294 ? 25.281 45.685 -0.353 1.00 86.81 294 PHE A N 1
ATOM 2428 C CA . PHE A 1 294 ? 26.195 45.024 0.573 1.00 86.81 294 PHE A CA 1
ATOM 2429 C C . PHE A 1 294 ? 27.286 44.239 -0.165 1.00 86.81 294 PHE A C 1
ATOM 2431 O O . PHE A 1 294 ? 28.457 44.331 0.216 1.00 86.81 294 PHE A O 1
ATOM 2438 N N . ILE A 1 295 ? 26.908 43.489 -1.204 1.00 85.31 295 ILE A N 1
ATOM 2439 C CA . ILE A 1 295 ? 27.831 42.732 -2.055 1.00 85.31 295 ILE A CA 1
ATOM 2440 C C . ILE A 1 295 ? 28.775 43.695 -2.780 1.00 85.31 295 ILE A C 1
ATOM 2442 O O . ILE A 1 295 ? 29.983 43.495 -2.738 1.00 85.31 295 ILE A O 1
ATOM 2446 N N . ASP A 1 296 ? 28.267 44.785 -3.350 1.00 85.06 296 ASP A N 1
ATOM 2447 C CA . ASP A 1 296 ? 29.075 45.815 -4.013 1.00 85.06 296 ASP A CA 1
ATOM 2448 C C . ASP A 1 296 ? 30.102 46.452 -3.087 1.00 85.06 296 ASP A C 1
ATOM 2450 O O . ASP A 1 296 ? 31.257 46.643 -3.469 1.00 85.06 296 ASP A O 1
ATOM 2454 N N . LYS A 1 297 ? 29.713 46.719 -1.841 1.00 85.38 297 LYS A N 1
ATOM 2455 C CA . LYS A 1 297 ? 30.605 47.320 -0.853 1.00 85.38 297 LYS A CA 1
ATOM 2456 C C . LYS A 1 297 ? 31.738 46.389 -0.410 1.00 85.38 297 LYS A C 1
ATOM 2458 O O . LYS A 1 297 ? 32.833 46.873 -0.129 1.00 85.38 297 LYS A O 1
ATOM 2463 N N . HIS A 1 298 ? 31.484 45.086 -0.289 1.00 82.12 298 HIS A N 1
ATOM 2464 C CA . HIS A 1 298 ? 32.429 44.143 0.332 1.00 82.12 298 HIS A CA 1
ATOM 2465 C C . HIS A 1 298 ? 33.080 43.166 -0.655 1.00 82.12 298 HIS A C 1
ATOM 2467 O O . HIS A 1 298 ? 34.048 42.499 -0.297 1.00 82.12 298 HIS A O 1
ATOM 2473 N N . MET A 1 299 ? 32.580 43.084 -1.887 1.00 80.12 299 MET A N 1
ATOM 2474 C CA . MET A 1 299 ? 33.103 42.238 -2.961 1.00 80.12 299 MET A CA 1
ATOM 2475 C C . MET A 1 299 ? 33.274 43.069 -4.242 1.00 80.12 299 MET A C 1
ATOM 2477 O O . MET A 1 299 ? 32.533 42.866 -5.203 1.00 80.12 299 MET A O 1
ATOM 2481 N N . PRO A 1 300 ? 34.213 44.033 -4.268 1.00 71.38 300 PRO A N 1
ATOM 2482 C CA . PRO A 1 300 ? 34.391 44.914 -5.414 1.00 71.38 300 PRO A CA 1
ATOM 2483 C C . PRO A 1 300 ? 34.854 44.126 -6.646 1.00 71.38 300 PRO A C 1
ATOM 2485 O O . PRO A 1 300 ? 35.811 43.354 -6.592 1.00 71.38 300 PRO A O 1
ATOM 2488 N N . GLY A 1 301 ? 34.181 44.349 -7.771 1.00 75.12 301 GLY A N 1
ATOM 2489 C CA . GLY A 1 301 ? 34.469 43.725 -9.057 1.00 75.12 301 GLY A CA 1
ATOM 2490 C C . GLY A 1 301 ? 33.786 44.489 -10.190 1.00 75.12 301 GLY A C 1
ATOM 2491 O O . GLY A 1 301 ? 32.837 45.232 -9.957 1.00 75.12 301 GLY A O 1
ATOM 2492 N N . THR A 1 302 ? 34.285 44.335 -11.416 1.00 68.25 302 THR A N 1
ATOM 2493 C CA . THR A 1 302 ? 33.783 45.056 -12.603 1.00 68.25 302 THR A CA 1
ATOM 2494 C C . THR A 1 302 ? 32.821 44.233 -13.464 1.00 68.25 302 THR A C 1
ATOM 2496 O O . THR A 1 302 ? 32.227 44.777 -14.390 1.00 68.25 302 THR A O 1
ATOM 2499 N N . GLY A 1 303 ? 32.670 42.937 -13.177 1.00 78.06 303 GLY A N 1
ATOM 2500 C CA . GLY A 1 303 ? 31.792 42.020 -13.908 1.00 78.06 303 GLY A CA 1
ATOM 2501 C C . GLY A 1 303 ? 30.465 41.746 -13.199 1.00 78.06 303 GLY A C 1
ATOM 2502 O O . GLY A 1 303 ? 30.330 41.980 -11.994 1.00 78.06 303 GLY A O 1
ATOM 2503 N N . GLU A 1 304 ? 29.505 41.217 -13.960 1.00 81.62 304 GLU A N 1
ATOM 2504 C CA . GLU A 1 304 ? 28.245 40.688 -13.432 1.00 81.62 304 GLU A CA 1
ATOM 2505 C C . GLU A 1 304 ? 28.523 39.481 -12.522 1.00 81.62 304 GLU A C 1
ATOM 2507 O O . GLU A 1 304 ? 29.228 38.546 -12.909 1.00 81.62 304 GLU A O 1
ATOM 2512 N N . GLU A 1 305 ? 27.975 39.494 -11.307 1.00 83.00 305 GLU A N 1
ATOM 2513 C CA . GLU A 1 305 ? 28.115 38.396 -10.350 1.00 83.00 305 GLU A CA 1
ATOM 2514 C C . GLU A 1 305 ? 26.761 37.748 -10.066 1.00 83.00 305 GLU A C 1
ATOM 2516 O O . GLU A 1 305 ? 25.795 38.413 -9.694 1.00 83.00 305 GLU A O 1
ATOM 2521 N N . SER A 1 306 ? 26.701 36.423 -10.217 1.00 84.94 306 SER A N 1
ATOM 2522 C CA . SER A 1 306 ? 25.495 35.640 -9.944 1.00 84.94 306 SER A CA 1
ATOM 2523 C C . SER A 1 306 ? 25.501 35.060 -8.529 1.00 84.94 306 SER A C 1
ATOM 2525 O O . SER A 1 306 ? 26.482 34.436 -8.111 1.00 84.94 306 SER A O 1
ATOM 2527 N N . PHE A 1 307 ? 24.381 35.209 -7.823 1.00 84.38 307 PHE A N 1
ATOM 2528 C CA . PHE A 1 307 ? 24.153 34.698 -6.474 1.00 84.38 307 PHE A CA 1
ATOM 2529 C C . PHE A 1 307 ? 22.905 33.827 -6.421 1.00 84.38 307 PHE A C 1
ATOM 2531 O O . PHE A 1 307 ? 21.832 34.223 -6.868 1.00 84.38 307 PHE A O 1
ATOM 2538 N N . SER A 1 308 ? 23.048 32.650 -5.823 1.00 83.06 308 SER A N 1
ATOM 2539 C CA . SER A 1 308 ? 21.954 31.693 -5.661 1.00 83.06 308 SER A CA 1
ATOM 2540 C C . SER A 1 308 ? 21.136 31.977 -4.402 1.00 83.06 308 SER A C 1
ATOM 2542 O O . SER A 1 308 ? 21.704 32.123 -3.317 1.00 83.06 308 SER A O 1
ATOM 2544 N N . LEU A 1 309 ? 19.807 32.008 -4.529 1.00 83.12 309 LEU A N 1
ATOM 2545 C CA . LEU A 1 309 ? 18.866 32.234 -3.434 1.00 83.12 309 LEU A CA 1
ATOM 2546 C C . LEU A 1 309 ? 17.719 31.216 -3.491 1.00 83.12 309 LEU A C 1
ATOM 2548 O O . LEU A 1 309 ? 17.017 31.125 -4.488 1.00 83.12 309 LEU A O 1
ATOM 2552 N N . ALA A 1 310 ? 17.478 30.494 -2.397 1.00 79.94 310 ALA A N 1
ATOM 2553 C CA . ALA A 1 310 ? 16.332 29.593 -2.281 1.00 79.94 310 ALA A CA 1
ATOM 2554 C C . ALA A 1 310 ? 15.350 30.098 -1.220 1.00 79.94 310 ALA A C 1
ATOM 2556 O O . ALA A 1 310 ? 15.749 30.421 -0.098 1.00 79.94 310 ALA A O 1
ATOM 2557 N N . CYS A 1 311 ? 14.060 30.156 -1.547 1.00 80.38 311 CYS A N 1
ATOM 2558 C CA . CYS A 1 311 ? 13.016 30.529 -0.588 1.00 80.38 311 CYS A CA 1
ATOM 2559 C C . CYS A 1 311 ? 11.672 29.863 -0.921 1.00 80.38 311 CYS A C 1
ATOM 2561 O O . CYS A 1 311 ? 11.481 29.410 -2.041 1.00 80.38 311 CYS A O 1
ATOM 2563 N N . PRO A 1 312 ? 10.711 29.762 0.013 1.00 81.38 312 PRO A N 1
ATOM 2564 C CA . PRO A 1 312 ? 9.358 29.343 -0.344 1.00 81.38 312 PRO A CA 1
ATOM 2565 C C . PRO A 1 312 ? 8.712 30.367 -1.283 1.00 81.38 312 PRO A C 1
ATOM 2567 O O . PRO A 1 312 ? 8.822 31.565 -1.031 1.00 81.38 312 PRO A O 1
ATOM 2570 N N . GLU A 1 313 ? 7.963 29.917 -2.289 1.00 83.19 313 GLU A N 1
ATOM 2571 C CA . GLU A 1 313 ? 7.316 30.802 -3.275 1.00 83.19 313 GLU A CA 1
ATOM 2572 C C . GLU A 1 313 ? 6.445 31.888 -2.616 1.00 83.19 313 GLU A C 1
ATOM 2574 O O . GLU A 1 313 ? 6.558 33.072 -2.918 1.00 83.19 313 GLU A O 1
ATOM 2579 N N . SER A 1 314 ? 5.673 31.526 -1.586 1.00 82.25 314 SER A N 1
ATOM 2580 C CA . SER A 1 314 ? 4.854 32.478 -0.807 1.00 82.25 314 SER A CA 1
ATOM 2581 C C . SER A 1 314 ? 5.642 33.591 -0.089 1.00 82.25 314 SER A C 1
ATOM 2583 O O . SER A 1 314 ? 5.053 34.561 0.405 1.00 82.25 314 SER A O 1
ATOM 2585 N N . LYS A 1 315 ? 6.968 33.453 0.018 1.00 84.19 315 LYS A N 1
ATOM 2586 C CA . LYS A 1 315 ? 7.885 34.427 0.624 1.00 84.19 315 LYS A CA 1
ATOM 2587 C C . LYS A 1 315 ? 8.626 35.267 -0.415 1.00 84.19 315 LYS A C 1
ATOM 2589 O O . LYS A 1 315 ? 9.345 36.179 -0.013 1.00 84.19 315 LYS A O 1
ATOM 2594 N N . PHE A 1 316 ? 8.429 35.017 -1.705 1.00 88.38 316 PHE A N 1
ATOM 2595 C CA . PHE A 1 316 ? 8.942 35.850 -2.783 1.00 88.38 316 PHE A CA 1
ATOM 2596 C C . PHE A 1 316 ? 7.911 36.927 -3.143 1.00 88.38 316 PHE A C 1
ATOM 2598 O O . PHE A 1 316 ? 6.834 36.641 -3.655 1.00 88.38 316 PHE A O 1
ATOM 2605 N N . LYS A 1 317 ? 8.212 38.181 -2.796 1.00 90.12 317 LYS A N 1
ATOM 2606 C CA . LYS A 1 317 ? 7.325 39.348 -2.946 1.00 90.12 317 LYS A CA 1
ATOM 2607 C C . LYS A 1 317 ? 8.066 40.519 -3.590 1.00 90.12 317 LYS A C 1
ATOM 2609 O O . LYS A 1 317 ? 8.100 41.620 -3.041 1.00 90.12 317 LYS A O 1
ATOM 2614 N N . VAL A 1 318 ? 8.710 40.254 -4.720 1.00 89.81 318 VAL A N 1
ATOM 2615 C CA . VAL A 1 318 ? 9.344 41.276 -5.558 1.00 89.81 318 VAL A CA 1
ATOM 2616 C C . VAL A 1 318 ? 8.286 41.834 -6.505 1.00 89.81 318 VAL A C 1
ATOM 2618 O O . VAL A 1 318 ? 7.593 41.070 -7.168 1.00 89.81 318 VAL A O 1
ATOM 2621 N N . THR A 1 319 ? 8.111 43.154 -6.509 1.00 88.81 319 THR A N 1
ATOM 2622 C CA . THR A 1 319 ? 6.999 43.821 -7.217 1.00 88.81 319 THR A CA 1
ATOM 2623 C C . THR A 1 319 ? 7.430 45.000 -8.081 1.00 88.81 319 THR A C 1
ATOM 2625 O O . THR A 1 319 ? 6.700 45.392 -8.984 1.00 88.81 319 THR A O 1
ATOM 2628 N N . ARG A 1 320 ? 8.584 45.601 -7.785 1.00 87.94 320 ARG A N 1
ATOM 2629 C CA . ARG A 1 320 ? 9.108 46.806 -8.441 1.00 87.94 320 ARG A CA 1
ATOM 2630 C C . ARG A 1 320 ? 10.341 46.518 -9.290 1.00 87.94 320 ARG A C 1
ATOM 2632 O O . ARG A 1 320 ? 10.626 47.291 -10.196 1.00 87.94 320 ARG A O 1
ATOM 2639 N N . LEU A 1 321 ? 11.105 45.482 -8.956 1.00 89.56 321 LEU A N 1
ATOM 2640 C CA . LEU A 1 321 ? 12.215 44.998 -9.772 1.00 89.56 321 LEU A CA 1
ATOM 2641 C C . LEU A 1 321 ? 11.691 44.095 -10.891 1.00 89.56 321 LEU A C 1
ATOM 2643 O O . LEU A 1 321 ? 10.692 43.398 -10.717 1.00 89.56 321 LEU A O 1
ATOM 2647 N N . GLU A 1 322 ? 12.394 44.101 -12.018 1.00 89.81 322 GLU A N 1
ATOM 2648 C CA . GLU A 1 322 ? 12.127 43.185 -13.121 1.00 89.81 322 GLU A CA 1
ATOM 2649 C C . GLU A 1 322 ? 12.469 41.750 -12.702 1.00 89.81 322 GLU A 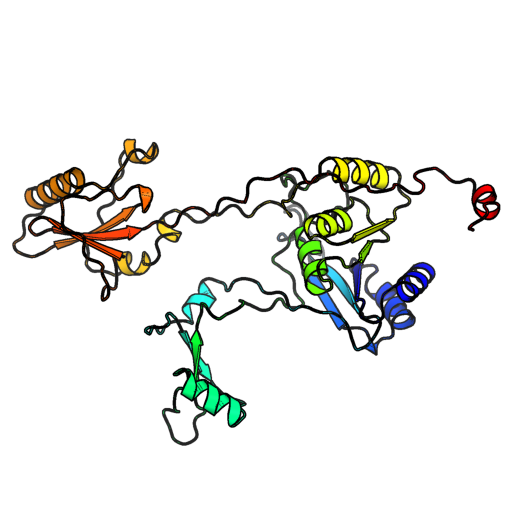C 1
ATOM 2651 O O . GLU A 1 322 ? 13.539 41.485 -12.145 1.00 89.81 322 GLU A O 1
ATOM 2656 N N . VAL A 1 323 ? 11.528 40.838 -12.943 1.00 90.19 323 VAL A N 1
ATOM 2657 C CA . VAL A 1 323 ? 11.664 39.412 -12.650 1.00 90.19 323 VAL A CA 1
ATOM 2658 C C . VAL A 1 323 ? 11.557 38.668 -13.971 1.00 90.19 323 VAL A C 1
ATOM 2660 O O . VAL A 1 323 ? 10.502 38.687 -14.601 1.00 90.19 323 VAL A O 1
ATOM 2663 N N . LEU A 1 324 ? 12.648 38.031 -14.383 1.00 89.38 324 LEU A N 1
ATOM 2664 C CA . LEU A 1 324 ? 12.711 37.245 -15.611 1.00 89.38 324 LEU A CA 1
ATOM 2665 C C . LEU A 1 324 ? 12.579 35.759 -15.280 1.00 89.38 324 LEU A C 1
ATOM 2667 O O . LEU A 1 324 ? 13.146 35.292 -14.290 1.00 89.38 324 LEU A O 1
ATOM 2671 N N . GLU A 1 325 ? 11.849 35.019 -16.109 1.00 85.19 325 GLU A N 1
ATOM 2672 C CA . GLU A 1 325 ? 11.837 33.555 -16.058 1.00 85.19 325 GLU A CA 1
ATOM 2673 C C . GLU A 1 325 ? 13.139 33.024 -16.672 1.00 85.19 325 GLU A C 1
ATOM 2675 O O . GLU A 1 325 ? 13.631 33.540 -17.679 1.00 85.19 325 GLU A O 1
ATOM 2680 N N . ASN A 1 326 ? 13.737 32.013 -16.049 1.00 80.44 326 ASN A N 1
ATOM 2681 C CA . ASN A 1 326 ? 15.007 31.453 -16.497 1.00 80.44 326 ASN A CA 1
ATOM 2682 C C . ASN A 1 326 ? 14.793 30.226 -17.394 1.00 80.44 326 ASN A C 1
ATOM 2684 O O . ASN A 1 326 ? 15.096 29.099 -17.007 1.00 80.44 326 ASN A O 1
ATOM 2688 N N . GLU A 1 327 ? 14.263 30.440 -18.597 1.00 66.50 327 GLU A N 1
ATOM 2689 C CA . GLU A 1 327 ? 13.857 29.347 -19.499 1.00 66.50 327 GLU A CA 1
ATOM 2690 C C . GLU A 1 327 ? 15.035 28.490 -20.013 1.00 66.50 327 GLU A C 1
ATOM 2692 O O . GLU A 1 327 ? 14.860 27.314 -20.326 1.00 66.50 327 GLU A O 1
ATOM 2697 N N . GLU A 1 328 ? 16.251 29.046 -20.052 1.00 60.00 328 GLU A N 1
ATOM 2698 C CA . GLU A 1 328 ? 17.467 28.377 -20.552 1.00 60.00 328 GLU A CA 1
ATOM 2699 C C . GLU A 1 328 ? 18.462 27.978 -19.439 1.00 60.00 328 GLU A C 1
ATOM 2701 O O . GLU A 1 328 ? 19.544 27.442 -19.707 1.00 60.00 328 GLU A O 1
ATOM 2706 N N . GLY A 1 329 ? 18.150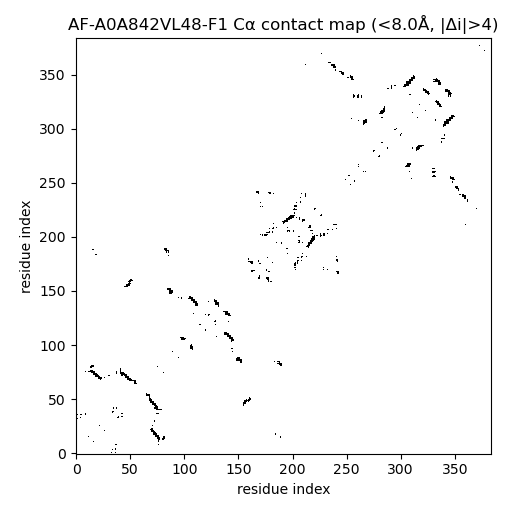 28.275 -18.176 1.00 59.28 329 GLY A N 1
ATOM 2707 C CA . GLY A 1 329 ? 19.121 28.233 -17.087 1.00 59.28 329 GLY A CA 1
ATOM 2708 C C . GLY A 1 329 ? 19.288 26.876 -16.420 1.00 59.28 329 GLY A C 1
ATOM 2709 O O . GLY A 1 329 ? 18.328 26.181 -16.112 1.00 59.28 329 GLY A O 1
ATOM 2710 N N . LYS A 1 330 ? 20.541 26.531 -16.098 1.00 66.69 330 LYS A N 1
ATOM 2711 C CA . LYS A 1 330 ? 20.858 25.346 -15.285 1.00 66.69 330 LYS A CA 1
ATOM 2712 C C . LYS A 1 330 ? 20.441 25.508 -13.814 1.00 66.69 330 LYS A C 1
ATOM 2714 O O . LYS A 1 330 ? 20.167 24.501 -13.185 1.00 66.69 330 LYS A O 1
ATOM 2719 N N . ALA A 1 331 ? 20.392 26.733 -13.272 1.00 74.06 331 ALA A N 1
ATOM 2720 C CA . ALA A 1 331 ? 20.036 27.018 -11.874 1.00 74.06 331 ALA A CA 1
ATOM 2721 C C . ALA A 1 331 ? 19.277 28.353 -11.725 1.00 74.06 331 ALA A C 1
ATOM 2723 O O . ALA A 1 331 ? 19.629 29.329 -12.395 1.00 74.06 331 ALA A O 1
ATOM 2724 N N . GLY A 1 332 ? 18.315 28.414 -10.803 1.00 79.81 332 GLY A N 1
ATOM 2725 C CA . GLY A 1 332 ? 17.368 29.509 -10.598 1.00 79.81 332 GLY A CA 1
ATOM 2726 C C . GLY A 1 332 ? 16.144 29.373 -11.500 1.00 79.81 332 GLY A C 1
ATOM 2727 O O . GLY A 1 332 ? 16.307 29.425 -12.711 1.00 79.81 332 GLY A O 1
ATOM 2728 N N . GLU A 1 333 ? 14.937 29.284 -10.941 1.00 83.38 333 GLU A N 1
ATOM 2729 C CA . GLU A 1 333 ? 13.675 29.401 -11.697 1.00 83.38 333 GLU A CA 1
ATOM 2730 C C . GLU A 1 333 ? 13.436 30.848 -12.159 1.00 83.38 333 GLU A C 1
ATOM 2732 O O . GLU A 1 333 ? 13.060 31.096 -13.302 1.00 83.38 333 GLU A O 1
ATOM 2737 N N . LYS A 1 334 ? 13.718 31.820 -11.280 1.00 88.44 334 LYS A N 1
ATOM 2738 C CA . LYS A 1 334 ? 13.554 33.255 -11.546 1.00 88.44 334 LYS A CA 1
ATOM 2739 C C . LYS A 1 334 ? 14.858 34.014 -11.422 1.00 88.44 334 LYS A C 1
ATOM 2741 O O . LYS A 1 334 ? 15.728 33.666 -10.626 1.00 88.44 334 LYS A O 1
ATOM 2746 N N . ILE A 1 335 ? 14.964 35.102 -12.171 1.00 89.69 335 ILE A N 1
ATOM 2747 C CA . ILE A 1 335 ? 16.130 35.976 -12.176 1.00 89.69 335 ILE A CA 1
ATOM 2748 C C . ILE A 1 335 ? 15.711 37.384 -11.809 1.00 89.69 335 ILE A C 1
ATOM 2750 O O . ILE A 1 335 ? 14.801 37.947 -12.414 1.00 89.69 335 ILE A O 1
ATOM 2754 N N . VAL A 1 336 ? 16.412 37.963 -10.838 1.00 91.94 336 VAL A N 1
ATOM 2755 C CA . VAL A 1 336 ? 16.281 39.381 -10.506 1.00 91.94 336 VAL A CA 1
ATOM 2756 C C . VAL A 1 336 ? 17.654 40.024 -10.554 1.00 91.94 336 VAL A C 1
ATOM 2758 O O . VAL A 1 336 ? 18.557 39.609 -9.828 1.00 91.94 336 VAL A O 1
ATOM 2761 N N . THR A 1 337 ? 17.806 41.053 -11.380 1.00 91.19 337 THR A N 1
ATOM 2762 C CA . THR A 1 337 ? 19.072 41.780 -11.519 1.00 91.19 337 THR A CA 1
ATOM 2763 C C . THR A 1 337 ? 18.979 43.133 -10.827 1.00 91.19 337 THR A C 1
ATOM 2765 O O . THR A 1 337 ? 18.043 43.901 -11.045 1.00 91.19 337 THR A O 1
ATOM 2768 N N . VAL A 1 338 ? 19.962 43.434 -9.980 1.00 91.38 338 VAL A N 1
ATOM 2769 C CA . VAL A 1 338 ? 20.098 44.729 -9.309 1.00 91.38 338 VAL A CA 1
ATOM 2770 C C . VAL A 1 338 ? 21.533 45.216 -9.480 1.00 91.38 338 VAL A C 1
ATOM 2772 O O . VAL A 1 338 ? 22.461 44.667 -8.888 1.00 91.38 338 VAL A O 1
ATOM 2775 N N . GLY A 1 339 ? 21.725 46.249 -10.304 1.00 88.62 339 GLY A N 1
ATOM 2776 C CA . GLY A 1 339 ? 23.066 46.721 -10.654 1.00 88.62 339 GLY A CA 1
ATOM 2777 C C . GLY A 1 339 ? 23.856 45.624 -11.373 1.00 88.62 339 GLY A C 1
ATOM 2778 O O . GLY A 1 339 ? 23.390 45.097 -12.379 1.00 88.62 339 GLY A O 1
ATOM 2779 N N . ARG A 1 340 ? 25.031 45.259 -10.845 1.00 87.19 340 ARG A N 1
ATOM 2780 C CA . ARG A 1 340 ? 25.854 44.152 -11.373 1.00 87.19 340 ARG A CA 1
ATOM 2781 C C . ARG A 1 340 ? 25.544 42.786 -10.750 1.00 87.19 340 ARG A C 1
ATOM 2783 O O . A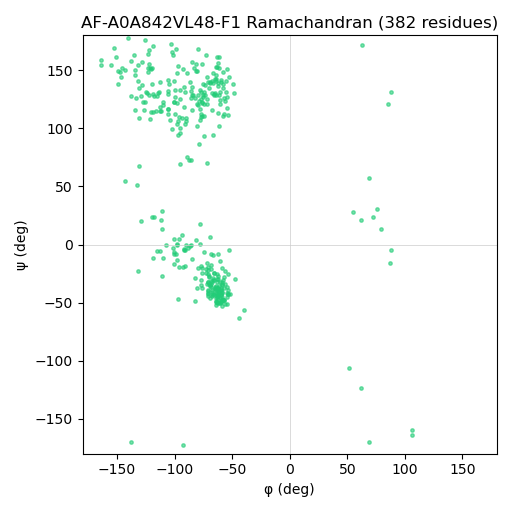RG A 1 340 ? 26.218 41.809 -11.070 1.00 87.19 340 ARG A O 1
ATOM 2790 N N . VAL A 1 341 ? 24.599 42.714 -9.814 1.00 88.44 341 VAL A N 1
ATOM 2791 C CA . VAL A 1 341 ? 24.302 41.486 -9.071 1.00 88.44 341 VAL A CA 1
ATOM 2792 C C . VAL A 1 341 ? 23.067 40.820 -9.660 1.00 88.44 341 VAL A C 1
ATOM 2794 O O . VAL A 1 341 ? 21.989 41.414 -9.706 1.00 88.44 341 VAL A O 1
ATOM 2797 N N . ARG A 1 342 ? 23.221 39.566 -10.080 1.00 89.50 342 ARG A N 1
ATOM 2798 C CA . ARG A 1 342 ? 22.146 38.725 -10.606 1.00 89.50 342 ARG A CA 1
ATOM 2799 C C . ARG A 1 342 ? 21.753 37.681 -9.569 1.00 89.50 342 ARG A C 1
ATOM 2801 O O . ARG A 1 342 ? 22.549 36.815 -9.218 1.00 89.50 342 ARG A O 1
ATOM 2808 N N . PHE A 1 343 ? 20.521 37.734 -9.083 1.00 89.75 343 PHE A N 1
ATOM 2809 C CA . PHE A 1 343 ? 19.986 36.742 -8.155 1.00 89.75 343 PHE A CA 1
ATOM 2810 C C . PHE A 1 343 ? 19.283 35.627 -8.928 1.00 89.75 343 PHE A C 1
ATOM 2812 O O . PHE A 1 343 ? 18.306 35.889 -9.623 1.00 89.75 343 PHE A O 1
ATOM 2819 N N . LEU A 1 344 ? 19.781 34.397 -8.791 1.00 88.25 344 LEU A N 1
ATOM 2820 C CA . LEU A 1 344 ? 19.179 33.169 -9.311 1.00 88.25 344 LEU A CA 1
ATOM 2821 C C . LEU A 1 344 ? 18.306 32.562 -8.210 1.00 88.25 344 LEU A C 1
ATOM 2823 O O . LEU A 1 344 ? 18.828 32.098 -7.194 1.00 88.25 344 LEU A O 1
ATOM 2827 N N . ILE A 1 345 ? 16.989 32.622 -8.383 1.00 87.00 345 ILE A N 1
ATOM 2828 C CA . ILE A 1 345 ? 16.003 32.347 -7.339 1.00 87.00 345 ILE A CA 1
ATOM 2829 C C . ILE A 1 345 ? 15.273 31.045 -7.635 1.00 87.00 345 ILE A C 1
ATOM 2831 O O . ILE A 1 345 ? 14.606 30.951 -8.660 1.00 87.00 345 ILE A O 1
ATOM 2835 N N . SER A 1 346 ? 15.332 30.094 -6.706 1.00 86.12 346 SER A N 1
ATOM 2836 C CA . SER A 1 346 ? 14.582 28.833 -6.793 1.00 86.12 346 SER A CA 1
ATOM 2837 C C . SER A 1 346 ? 13.653 28.639 -5.610 1.00 86.12 346 SER A C 1
ATOM 2839 O O . SER A 1 346 ? 13.901 29.138 -4.500 1.00 86.12 346 SER A O 1
ATOM 2841 N N . PHE A 1 347 ? 12.563 27.908 -5.841 1.00 84.38 347 PHE A N 1
ATOM 2842 C CA . PHE A 1 347 ? 11.513 27.776 -4.850 1.00 84.38 347 PHE A CA 1
ATOM 2843 C C . PHE A 1 347 ? 11.591 26.467 -4.073 1.00 84.38 347 PHE A C 1
ATOM 2845 O O . PHE A 1 347 ? 11.742 25.369 -4.604 1.00 84.38 347 PHE A O 1
ATOM 2852 N N . ILE A 1 348 ? 11.465 26.592 -2.752 1.00 81.19 348 ILE A N 1
ATOM 2853 C CA . ILE A 1 348 ? 11.302 25.443 -1.867 1.00 81.19 348 ILE A CA 1
ATOM 2854 C C . ILE A 1 348 ? 9.851 24.988 -2.000 1.00 81.19 348 ILE A C 1
ATOM 2856 O O . ILE A 1 348 ? 8.940 25.692 -1.547 1.00 81.19 348 ILE A O 1
ATOM 2860 N N . GLN A 1 349 ? 9.638 23.800 -2.570 1.00 77.62 349 GLN A N 1
ATOM 2861 C CA . GLN A 1 349 ? 8.313 23.185 -2.661 1.00 77.62 349 GLN A CA 1
ATOM 2862 C C . GLN A 1 349 ? 7.668 23.131 -1.270 1.00 77.62 349 GLN A C 1
ATOM 2864 O O . GLN A 1 349 ? 8.382 22.930 -0.287 1.00 77.62 349 GLN A O 1
ATOM 2869 N N . PRO A 1 350 ? 6.347 23.312 -1.110 1.00 70.00 350 PRO A N 1
ATOM 2870 C CA . PRO A 1 350 ? 5.699 23.200 0.195 1.00 70.00 350 PRO A CA 1
ATOM 2871 C C . PRO A 1 350 ? 5.832 21.776 0.753 1.00 70.00 350 PRO A C 1
ATOM 2873 O O . PRO A 1 350 ? 5.955 20.809 0.007 1.00 70.00 350 PRO A O 1
ATOM 2876 N N . LYS A 1 351 ? 5.817 21.623 2.084 1.00 69.94 351 LYS A N 1
ATOM 2877 C CA . LYS A 1 351 ? 5.691 20.281 2.673 1.00 69.94 351 LYS A CA 1
ATOM 2878 C C . LYS A 1 351 ? 4.312 19.747 2.323 1.00 69.94 351 LYS A C 1
ATOM 2880 O O . LYS A 1 351 ? 3.324 20.432 2.604 1.00 69.94 351 LYS A O 1
ATOM 2885 N N . GLU A 1 352 ? 4.254 18.536 1.781 1.00 63.44 352 GLU A N 1
ATOM 2886 C CA . GLU A 1 352 ? 2.994 17.810 1.661 1.00 63.44 352 GLU A CA 1
ATOM 2887 C C . GLU A 1 352 ? 2.408 17.659 3.065 1.00 63.44 352 GLU A C 1
ATOM 2889 O O . GLU A 1 352 ? 2.970 16.998 3.944 1.00 63.44 352 GLU A O 1
ATOM 2894 N N . LYS A 1 353 ? 1.308 18.370 3.316 1.00 56.78 353 LYS A N 1
ATOM 2895 C CA . LYS A 1 353 ? 0.552 18.201 4.548 1.00 56.78 353 LYS A CA 1
ATOM 2896 C C . LYS A 1 353 ? -0.395 17.032 4.314 1.00 56.78 353 LYS A C 1
ATOM 2898 O O . LYS A 1 353 ? -1.113 17.070 3.316 1.00 56.78 353 LYS A O 1
ATOM 2903 N N . PRO A 1 354 ? -0.425 16.025 5.204 1.00 58.84 354 PRO A N 1
ATOM 2904 C CA . PRO A 1 354 ? -1.467 15.017 5.126 1.00 58.84 354 PRO A CA 1
ATOM 2905 C C . PRO A 1 354 ? -2.827 15.721 5.156 1.00 58.84 354 PRO A C 1
ATOM 2907 O O . PRO A 1 354 ? -2.993 16.720 5.869 1.00 58.84 354 PRO A O 1
ATOM 2910 N N . GLU A 1 355 ? -3.776 15.230 4.357 1.00 59.56 355 GLU A N 1
ATOM 2911 C CA . GLU A 1 355 ? -5.156 15.706 4.415 1.00 59.56 355 GLU A CA 1
ATOM 2912 C C . GLU A 1 355 ? -5.636 15.698 5.867 1.00 59.56 355 GLU A C 1
ATOM 2914 O O . GLU A 1 355 ? -5.323 14.783 6.636 1.00 59.56 355 GLU A O 1
ATOM 2919 N N . LYS A 1 356 ? -6.359 16.752 6.262 1.00 59.41 356 LYS A N 1
ATOM 2920 C CA . LYS A 1 356 ? -6.903 16.825 7.616 1.00 59.41 356 LYS A CA 1
ATOM 2921 C C . LYS A 1 356 ? -7.846 15.650 7.812 1.00 59.41 356 LYS A C 1
ATOM 2923 O O . LYS A 1 356 ? -8.792 15.485 7.048 1.00 59.41 356 LYS A O 1
ATOM 2928 N N . GLU A 1 357 ? -7.574 14.875 8.850 1.00 68.75 357 GLU A N 1
ATOM 2929 C CA . GLU A 1 357 ? -8.391 13.746 9.256 1.00 68.75 357 GLU A CA 1
ATOM 2930 C C . GLU A 1 357 ? -9.832 14.215 9.501 1.00 68.75 357 GLU A C 1
ATOM 2932 O O . GLU A 1 357 ? -10.070 15.145 10.276 1.00 68.75 357 GLU A O 1
ATOM 2937 N N . GLN A 1 358 ? -10.788 13.606 8.798 1.00 75.75 358 GLN A N 1
ATOM 2938 C CA . GLN A 1 358 ? -12.210 13.885 8.977 1.00 75.75 358 GLN A CA 1
ATOM 2939 C C . GLN A 1 358 ? -12.891 12.651 9.565 1.00 75.75 358 GLN A C 1
ATOM 2941 O O . GLN A 1 358 ? -12.567 11.530 9.152 1.00 75.75 358 GLN A O 1
ATOM 2946 N N . PRO A 1 359 ? -13.824 12.822 10.518 1.00 76.00 359 PRO A N 1
ATOM 2947 C CA . PRO A 1 359 ? -14.649 11.714 10.968 1.00 76.00 359 PRO A CA 1
ATOM 2948 C C . PRO A 1 359 ? -15.455 11.193 9.776 1.00 76.00 359 PRO A C 1
ATOM 2950 O O . PRO A 1 359 ? -16.070 11.970 9.045 1.00 76.00 359 PRO A O 1
ATOM 2953 N N . LEU A 1 360 ? -15.447 9.879 9.570 1.00 73.62 360 LEU A N 1
ATOM 2954 C CA . LEU A 1 360 ? -16.372 9.268 8.627 1.00 73.62 360 LEU A CA 1
ATOM 2955 C C . LEU A 1 360 ? -17.750 9.238 9.281 1.00 73.62 360 LEU A C 1
ATOM 2957 O O . LEU A 1 360 ? -17.899 8.742 10.399 1.00 73.62 360 LEU A O 1
ATOM 2961 N N . HIS A 1 361 ? -18.760 9.768 8.590 1.00 61.38 361 HIS A N 1
ATOM 2962 C CA . HIS A 1 361 ? -20.139 9.582 9.022 1.00 61.38 361 HIS A CA 1
ATOM 2963 C C . HIS A 1 361 ? -20.410 8.083 9.112 1.00 61.38 361 HIS A C 1
ATOM 2965 O O . HIS A 1 361 ? -20.168 7.350 8.150 1.00 61.38 361 HIS A O 1
ATOM 2971 N N . ALA A 1 362 ? -20.879 7.632 10.276 1.00 55.25 362 ALA A N 1
ATOM 2972 C CA . ALA A 1 362 ? -21.244 6.241 10.461 1.00 55.25 362 ALA A CA 1
ATOM 2973 C C . ALA A 1 362 ? -22.303 5.882 9.413 1.00 55.25 362 ALA A C 1
ATOM 2975 O O . ALA A 1 362 ? -23.418 6.402 9.448 1.00 55.25 362 ALA A O 1
ATOM 2976 N N . LYS A 1 363 ? -21.950 5.014 8.462 1.00 57.34 363 LYS A N 1
ATOM 2977 C CA . LYS A 1 363 ? -22.963 4.294 7.695 1.00 57.34 363 LYS A CA 1
ATOM 2978 C C . LYS A 1 363 ? -23.715 3.403 8.673 1.00 57.34 363 LYS A C 1
ATOM 2980 O O . LYS A 1 363 ? -23.114 2.911 9.631 1.00 57.34 363 LYS A O 1
ATOM 2985 N N . GLU A 1 364 ? -25.007 3.199 8.449 1.00 50.12 364 GLU A N 1
ATOM 2986 C CA . GLU A 1 364 ? -25.742 2.174 9.185 1.00 50.12 364 GLU A CA 1
ATOM 2987 C C . GLU A 1 364 ? -24.997 0.845 9.020 1.00 50.12 364 GLU A C 1
ATOM 2989 O O . GLU A 1 364 ? -24.899 0.302 7.920 1.00 50.12 364 GLU A O 1
ATOM 2994 N N . PHE A 1 365 ? -24.402 0.350 10.104 1.00 51.75 365 PHE A N 1
ATOM 2995 C CA . PHE A 1 365 ? -23.880 -1.003 10.161 1.00 51.75 365 PHE A CA 1
ATOM 2996 C C . PHE A 1 365 ? -24.732 -1.765 11.160 1.00 51.75 365 PHE A C 1
ATOM 2998 O O . PHE A 1 365 ? -24.829 -1.419 12.339 1.00 51.75 365 PHE A O 1
ATOM 3005 N N . THR A 1 366 ? -25.391 -2.805 10.673 1.00 48.00 366 THR A N 1
ATOM 3006 C CA . THR A 1 366 ? -26.196 -3.666 11.524 1.00 48.00 366 THR A CA 1
ATOM 3007 C C . THR A 1 366 ? -25.283 -4.709 12.136 1.00 48.00 366 THR A C 1
ATOM 3009 O O . THR A 1 366 ? -24.688 -5.539 11.448 1.00 48.00 366 THR A O 1
ATOM 3012 N N . LEU A 1 367 ? -25.155 -4.662 13.457 1.00 51.12 367 LEU A N 1
ATOM 3013 C CA . LEU A 1 367 ? -24.468 -5.693 14.211 1.00 51.12 367 LEU A CA 1
ATOM 3014 C C . LEU A 1 367 ? -25.411 -6.889 14.360 1.00 51.12 367 LEU A C 1
ATOM 3016 O O . LEU A 1 367 ? -26.132 -7.011 15.348 1.00 51.12 367 LEU A O 1
ATOM 3020 N N . TYR A 1 368 ? -25.415 -7.774 13.372 1.00 44.31 368 TYR A N 1
ATOM 3021 C CA . TYR A 1 368 ? -26.080 -9.057 13.527 1.00 44.31 368 TYR A CA 1
ATOM 3022 C C . TYR A 1 368 ? -25.307 -9.874 14.579 1.00 44.31 368 TYR A C 1
ATOM 3024 O O . TYR A 1 368 ? -24.147 -10.223 14.375 1.00 44.31 368 TYR A O 1
ATOM 3032 N N . ASN A 1 369 ? -25.957 -10.177 15.708 1.00 56.44 369 ASN A N 1
ATOM 3033 C CA . ASN A 1 369 ? -25.575 -11.264 16.617 1.00 56.44 369 ASN A CA 1
ATOM 3034 C C . ASN A 1 369 ? -24.263 -11.127 17.431 1.00 56.44 369 ASN A C 1
ATOM 3036 O O . ASN A 1 369 ? -23.429 -12.032 17.440 1.00 56.44 369 ASN A O 1
ATOM 3040 N N . ALA A 1 370 ? -24.105 -10.065 18.237 1.00 41.38 370 ALA A N 1
ATOM 3041 C CA . ALA A 1 370 ? -23.130 -10.060 19.345 1.00 41.38 370 ALA A CA 1
ATOM 3042 C C . ALA A 1 370 ? -23.731 -10.640 20.636 1.00 41.38 370 ALA A C 1
ATOM 3044 O O . ALA A 1 370 ? -24.013 -9.923 21.595 1.00 41.38 370 ALA A O 1
ATOM 3045 N N . GLY A 1 371 ? -23.929 -11.956 20.668 1.00 40.44 371 GLY A N 1
ATOM 3046 C CA . GLY A 1 371 ? -24.461 -12.664 21.830 1.00 40.44 371 GLY A CA 1
ATOM 3047 C C . GLY A 1 371 ? -23.915 -14.084 21.911 1.00 40.44 371 GLY A C 1
ATOM 3048 O O . GLY A 1 371 ? -23.765 -14.760 20.903 1.00 40.44 371 GLY A O 1
ATOM 3049 N N . ILE A 1 372 ? -23.566 -14.520 23.119 1.00 42.59 372 ILE A N 1
ATOM 3050 C CA . ILE A 1 372 ? -23.130 -15.886 23.431 1.00 42.59 372 ILE A CA 1
ATOM 3051 C C . ILE A 1 372 ? -24.276 -16.836 23.070 1.00 42.59 372 ILE A C 1
ATOM 3053 O O . ILE A 1 372 ? -25.363 -16.692 23.623 1.00 42.59 372 ILE A O 1
ATOM 3057 N N . TYR A 1 373 ? -24.046 -17.795 22.176 1.00 52.28 373 TYR A N 1
ATOM 3058 C CA . TYR A 1 373 ? -25.096 -18.725 21.782 1.00 52.28 373 TYR A CA 1
ATOM 3059 C C . TYR A 1 373 ? -25.136 -19.993 22.618 1.00 52.28 373 TYR A C 1
ATOM 3061 O O . TYR A 1 373 ? -24.139 -20.700 22.767 1.00 52.28 373 TYR A O 1
ATOM 3069 N N . ASP A 1 374 ? -26.350 -20.299 23.068 1.00 49.25 374 ASP A N 1
ATOM 3070 C CA . ASP A 1 374 ? -26.840 -21.662 23.204 1.00 49.25 374 ASP A CA 1
ATOM 3071 C C . ASP A 1 374 ? -27.156 -22.193 21.795 1.00 49.25 374 ASP A C 1
ATOM 3073 O O . ASP A 1 374 ? -28.085 -21.725 21.131 1.00 49.25 374 ASP A O 1
ATOM 3077 N N . ASN A 1 375 ? -26.350 -23.148 21.326 1.00 46.00 375 ASN A N 1
ATOM 3078 C CA . ASN A 1 375 ? -26.458 -23.734 19.988 1.00 46.00 375 ASN A CA 1
ATOM 3079 C C . ASN A 1 375 ? -27.839 -24.340 19.691 1.00 46.00 375 ASN A C 1
ATOM 3081 O O . ASN A 1 375 ? -28.185 -24.459 18.518 1.00 46.00 375 ASN A O 1
ATOM 3085 N N . LYS A 1 376 ? -28.631 -24.719 20.707 1.00 52.53 376 LYS A N 1
ATOM 3086 C CA . LYS A 1 376 ? -29.979 -25.262 20.481 1.00 52.53 376 LYS A CA 1
ATOM 3087 C C . LYS A 1 376 ? -30.935 -24.222 19.912 1.00 52.53 376 LYS A C 1
ATOM 3089 O O . LYS A 1 376 ? -31.623 -24.510 18.944 1.00 52.53 376 LYS A O 1
ATOM 3094 N N . LYS A 1 377 ? -30.917 -23.000 20.446 1.00 50.41 377 LYS A N 1
ATOM 3095 C CA . LYS A 1 377 ? -31.855 -21.952 20.025 1.00 50.41 377 LYS A CA 1
ATOM 3096 C C . LYS A 1 377 ? -31.620 -21.464 18.600 1.00 50.41 377 LYS A C 1
ATOM 3098 O O . LYS A 1 377 ? -32.584 -21.114 17.944 1.00 50.41 377 LYS A O 1
ATOM 3103 N N . ILE A 1 378 ? -30.377 -21.464 18.103 1.00 48.16 378 ILE A N 1
ATOM 3104 C CA . ILE A 1 378 ? -30.095 -21.078 16.704 1.00 48.16 378 ILE A CA 1
ATOM 3105 C C . ILE A 1 378 ? -30.745 -22.053 15.717 1.00 48.16 378 ILE A C 1
ATOM 3107 O O . ILE A 1 378 ? -31.239 -21.630 14.676 1.00 48.16 378 ILE A O 1
ATOM 3111 N N . LEU A 1 379 ? -30.732 -23.350 16.032 1.00 54.47 379 LEU A N 1
ATOM 3112 C CA . LEU A 1 379 ? -31.309 -24.383 15.168 1.00 54.47 379 LEU A CA 1
ATOM 3113 C C . LEU A 1 379 ? -32.845 -24.348 15.144 1.00 54.47 379 LEU A C 1
ATOM 3115 O O . LEU A 1 379 ? -33.439 -24.956 14.264 1.00 54.47 379 LEU A O 1
ATOM 3119 N N . GLU A 1 380 ? -33.471 -23.654 16.097 1.00 71.50 380 GLU A N 1
ATOM 3120 C CA . GLU A 1 380 ? -34.927 -23.530 16.241 1.00 71.50 380 GLU A CA 1
ATOM 3121 C C . GLU A 1 380 ? -35.484 -22.222 15.643 1.00 71.50 380 GLU A C 1
ATOM 3123 O O . GLU A 1 380 ? -36.686 -21.984 15.729 1.00 71.50 380 GLU A O 1
ATOM 3128 N N . MET A 1 381 ? -34.642 -21.353 15.069 1.00 58.81 381 MET A N 1
ATOM 3129 C CA . MET A 1 381 ? -35.099 -20.089 14.476 1.00 58.81 381 MET A CA 1
ATOM 3130 C C . MET A 1 381 ? -35.572 -20.285 13.034 1.00 58.81 381 MET A C 1
ATOM 3132 O O . MET A 1 381 ? -34.893 -20.948 12.252 1.00 58.81 381 MET A O 1
ATOM 3136 N N . ASP A 1 382 ? -36.711 -19.673 12.701 1.00 50.41 382 ASP A N 1
ATOM 3137 C CA . ASP A 1 382 ? -37.244 -19.603 11.338 1.00 50.41 382 ASP A CA 1
ATOM 3138 C C . ASP A 1 382 ? -36.474 -18.547 10.533 1.00 50.41 382 ASP A C 1
ATOM 3140 O O . ASP A 1 382 ? -36.246 -17.436 11.022 1.00 50.41 382 ASP A O 1
ATOM 3144 N N . TRP A 1 383 ? -36.031 -18.915 9.330 1.00 46.12 383 TRP A N 1
ATOM 3145 C CA . TRP A 1 383 ? -35.134 -18.115 8.478 1.00 46.12 383 TRP A CA 1
ATOM 3146 C C . TRP A 1 383 ? -35.830 -17.579 7.219 1.00 46.12 383 TRP A C 1
ATOM 3148 O O . TRP A 1 383 ? -35.171 -17.398 6.193 1.00 46.12 383 TRP A O 1
ATOM 3158 N N . ASP A 1 384 ? -37.140 -17.354 7.305 1.00 42.19 384 ASP A N 1
ATOM 3159 C CA . ASP A 1 384 ? -37.954 -16.813 6.210 1.00 42.19 384 ASP A CA 1
ATOM 3160 C C . ASP A 1 384 ? -37.714 -15.316 5.949 1.00 42.19 384 ASP A C 1
ATOM 3162 O O . ASP A 1 384 ? -37.637 -14.523 6.923 1.00 42.19 384 ASP A O 1
#

Foldseek 3Di:
DLVVLLVVLVPADQQAKDKDWFAPVCVVVVVVSCCVRQNPVQFDDKAWAQADPDQDDPPDPDPDGRRRTIIITMGGNYPNHQFDWAADAADPVVQVQQPDADPVGTWHWAFPPDDDPVVQVVQVVVVFWAQDPDPPGTTTGTDHNVPDSHHTDDRYHDPAYAADPPKPLDLVQPPDGALVVLLVVCVGHHDAAAEAEDQDCQLVSNVLSCVLRRYHYHYHDPDPNSVVNNVVDLQFRWNDGIRPDFQPDDQLSQWPLSVLLVVDPADEDDDDDPVVVVVPAAAEPVNVQVVVVVCCVPPPDDAQGEYEEEEAPVRYYYDPFDKDAPPPDSFARIWTDDPSYIYRYTHRDDTPDPDPIDGDDRDDDDPPDPDDDPPVVVVVDDDD

Nearest PDB structures (foldseek):
  1nw8-assembly1_A  TM=7.630E-01  e=3.543E-11  Cereibacter sphaeroides
  1eg2-assembly1_A  TM=7.779E-01  e=3.135E-10  Cereibacter sphaeroides
  1nw6-assembly1_A  TM=7.600E-01  e=2.353E-10  Cereibacter sphaeroides
  6pbd-assembly1_A  TM=7.227E-01  e=3.943E-10  Caulobacter vibrioides
  5hfj-assembly2_C  TM=7.725E-01  e=3.884E-08  Helicobacter pylori 26695

pLDDT: mean 83.07, std 14.81, range [39.44, 98.56]